Protein 2V0P (pdb70)

InterPro domains:
  IPR007304 TAP46-like protein [PF04177] (5-355)
  IPR007304 TAP46-like protein [PTHR10933] (4-366)
  IPR038511 TAP42/TAP46-like superfamily [G3DSA:1.25.40.540] (1-234)

B-factor: mean 39.09, std 9.51, range [16.24, 174.53]

Radius of gyration: 27.46 Å; Cα contacts (8 Å, |Δi|>4): 427; chains: 2; bounding box: 61×73×77 Å

Nearest PDB structures (foldseek):
  2v0p-assembly1_A  TM=1.005E+00  e=2.143E-27  Saccharomyces cerevisiae
  4iyp-assembly1_A  TM=7.536E-01  e=3.901E-05  Homo sapiens
  3qc1-assembly1_A  TM=6.785E-01  e=8.343E-04  Mus musculus
  8qag-assembly2_B  TM=3.478E-01  e=2.312E+00  synthetic construct
  4nqi-assembly2_D  TM=2.155E-01  e=6.515E+00  Dictyostelium discoideum

Solvent-accessible surface area: 22981 Å² total

Secondary structure (DSSP, 8-state):
--HHHHHHHHHHHIIIIISS-SS-TT-HHHHHHHHHHHHHHHHHHIIIIIIS---GGGS-GGGGGGGGHHHHHHHHHTT-----S-HHHHH--HHHHHHHHHHHHHHHHHHHHTT---HHHHHHHHT-SSTTS--HHHHS---SSTT-HHHHHHHHHHHHHHHHHHHHHHHHHHHHHHH--HHHHHH--HHHHHHHHHHHHHHHHHHH---TTT-/--HHHHHHHHHHHIIIII----SSSHHHHHHHHHHHHHHHHHHIIIIIIS-HHHH--SGGGS-HHHHGGGGHHHHHHHHHHT-----S-HHHHH--HHHHHHHHHHHHHHHHHHHHTT-S-HHHHHHH---HHHHHHHHHHHTT-HHHHHHHHHHHHHHHHHHHHHH--TT----HHHHHHHH--HHHHHHHHHHHHHHHHHHH---TTT-

CATH classification: 1.25.40.540

Structure (mmCIF, N/CA/C/O backbone):
data_2V0P
#
_entry.id   2V0P
#
_cell.length_a   44.633
_cell.length_b   48.308
_cell.length_c   71.960
_cell.angle_alpha   81.31
_cell.angle_beta   87.94
_cell.angle_gamma   69.83
#
_symmetry.space_group_name_H-M   'P 1'
#
loop_
_entity.id
_entity.type
_entity.pdbx_description
1 polymer 'TYPE 2A PHOSPHATASE-ASSOCIATED PROTEIN 42'
2 non-polymer 'ZINC ION'
3 water water
#
loop_
_atom_site.group_PDB
_atom_site.id
_atom_site.type_symbol
_atom_site.label_atom_id
_atom_site.label_alt_id
_atom_site.label_comp_id
_atom_site.label_asym_id
_atom_site.label_entity_id
_atom_site.label_seq_id
_atom_site.pdbx_PDB_ins_code
_atom_site.Cartn_x
_atom_site.Cartn_y
_atom_site.Cartn_z
_atom_site.occupancy
_atom_site.B_iso_or_equiv
_atom_site.auth_seq_id
_atom_site.auth_comp_id
_atom_site.auth_asym_id
_atom_site.auth_atom_id
_atom_site.pdbx_PDB_model_num
ATOM 6 N N . ALA A 1 2 ? 46.031 25.927 43.005 1.00 46.98 2 ALA A N 1
ATOM 7 C CA . ALA A 1 2 ? 46.539 24.785 42.182 1.00 45.35 2 ALA A CA 1
ATOM 8 C C . ALA A 1 2 ? 47.896 24.614 41.438 1.00 43.46 2 ALA A C 1
ATOM 9 O O . ALA A 1 2 ? 48.040 23.599 40.754 1.00 45.35 2 ALA A O 1
ATOM 11 N N . SER A 1 3 ? 48.886 25.486 41.534 1.00 40.96 3 SER A N 1
ATOM 12 C CA . SER A 1 3 ? 48.819 26.826 42.109 1.00 39.11 3 SER A CA 1
ATOM 13 C C . SER A 1 3 ? 48.222 27.858 41.128 1.00 37.48 3 SER A C 1
ATOM 14 O O . SER A 1 3 ? 48.231 27.656 39.922 1.00 39.22 3 SER A O 1
ATOM 17 N N . VAL A 1 4 ? 47.718 28.950 41.675 1.00 36.04 4 VAL A N 1
ATOM 18 C CA . VAL A 1 4 ? 47.349 30.148 40.938 1.00 35.79 4 VAL A CA 1
ATOM 19 C C . VAL A 1 4 ? 48.349 30.551 39.846 1.00 34.84 4 VAL A C 1
ATOM 20 O O . VAL A 1 4 ? 47.912 30.870 38.743 1.00 33.90 4 VAL A O 1
ATOM 24 N N . THR A 1 5 ? 49.655 30.478 40.126 1.00 31.87 5 THR A N 1
ATOM 25 C CA . THR A 1 5 ? 50.664 30.799 39.145 1.00 34.63 5 THR A CA 1
ATOM 26 C C . THR A 1 5 ? 50.702 29.858 37.938 1.00 34.96 5 THR A C 1
ATOM 27 O O . THR A 1 5 ? 50.901 30.301 36.817 1.00 36.16 5 THR A O 1
ATOM 31 N N . GLU A 1 6 ? 50.542 28.576 38.199 1.00 34.93 6 GLU A N 1
ATOM 32 C CA . GLU A 1 6 ? 50.606 27.575 37.175 1.00 36.66 6 GLU A CA 1
ATOM 33 C C . GLU A 1 6 ? 49.380 27.746 36.301 1.00 35.35 6 GLU A C 1
ATOM 34 O O . GLU A 1 6 ? 49.516 27.756 35.086 1.00 35.23 6 GLU A O 1
ATOM 40 N N . GLN A 1 7 ? 48.228 27.928 36.954 1.00 32.63 7 GLN A N 1
ATOM 41 C CA . GLN A 1 7 ? 46.991 28.172 36.348 1.00 34.42 7 GLN A CA 1
ATOM 42 C C . GLN A 1 7 ? 47.030 29.397 35.414 1.00 34.40 7 GLN A C 1
ATOM 43 O O . GLN A 1 7 ? 46.586 29.310 34.271 1.00 37.95 7 GLN A O 1
ATOM 49 N N . PHE A 1 8 ? 47.513 30.518 35.939 1.00 33.79 8 PHE A N 1
ATOM 50 C CA . PHE A 1 8 ? 47.767 31.729 35.125 1.00 34.00 8 PHE A CA 1
ATOM 51 C C . PHE A 1 8 ? 48.655 31.538 33.953 1.00 34.57 8 PHE A C 1
ATOM 52 O O . PHE A 1 8 ? 48.265 31.933 32.804 1.00 33.18 8 PHE A O 1
ATOM 60 N N . ASN A 1 9 ? 49.798 30.910 34.204 1.00 34.89 9 ASN A N 1
ATOM 61 C CA . ASN A 1 9 ? 50.739 30.520 33.165 1.00 36.92 9 ASN A CA 1
ATOM 62 C C . ASN A 1 9 ? 50.141 29.648 32.051 1.00 37.62 9 ASN A C 1
ATOM 63 O O . ASN A 1 9 ? 50.418 29.873 30.888 1.00 38.85 9 ASN A O 1
ATOM 68 N N . ASP A 1 10 ? 49.326 28.665 32.419 1.00 37.49 10 ASP A N 1
ATOM 69 C CA . ASP A 1 10 ? 48.638 27.846 31.412 1.00 36.74 10 ASP A CA 1
ATOM 70 C C . ASP A 1 10 ? 47.664 28.686 30.583 1.00 34.51 10 ASP A C 1
ATOM 71 O O . ASP A 1 10 ? 47.616 28.527 29.390 1.00 35.44 10 ASP A O 1
ATOM 76 N N . ILE A 1 11 ? 46.933 29.575 31.219 1.00 32.21 11 ILE A N 1
ATOM 77 C CA . ILE A 1 11 ? 45.986 30.467 30.571 1.00 33.33 11 ILE A CA 1
ATOM 78 C C . ILE A 1 11 ? 46.740 31.312 29.534 1.00 33.48 11 ILE A C 1
ATOM 79 O O . ILE A 1 11 ? 46.339 31.365 28.350 1.00 34.55 11 ILE A O 1
ATOM 84 N N . ILE A 1 12 ? 47.890 31.858 29.935 1.00 31.37 12 ILE A N 1
ATOM 85 C CA . ILE A 1 12 ? 48.560 32.824 29.092 1.00 37.29 12 ILE A CA 1
ATOM 86 C C . ILE A 1 12 ? 49.136 32.106 27.884 1.00 36.42 12 ILE A C 1
ATOM 87 O O . ILE A 1 12 ? 49.094 32.610 26.766 1.00 37.07 12 ILE A O 1
ATOM 92 N N . SER A 1 13 ? 49.607 30.889 28.118 1.00 37.15 13 SER A N 1
ATOM 93 C CA . SER A 1 13 ? 50.110 30.039 27.068 1.00 36.93 13 SER A CA 1
ATOM 94 C C . SER A 1 13 ? 49.017 29.642 26.047 1.00 37.25 13 SER A C 1
ATOM 95 O O . SER A 1 13 ? 49.281 29.595 24.874 1.00 37.15 13 SER A O 1
ATOM 98 N N . LEU A 1 14 ? 47.813 29.338 26.517 1.00 37.85 14 LEU A N 1
ATOM 99 C CA . LEU A 1 14 ? 46.716 28.997 25.622 1.00 38.16 14 LEU A CA 1
ATOM 100 C C . LEU A 1 14 ? 46.437 30.207 24.736 1.00 36.80 14 LEU A C 1
ATOM 101 O O . LEU A 1 14 ? 46.330 30.061 23.556 1.00 37.73 14 LEU A O 1
ATOM 106 N N . TYR A 1 15 ? 46.383 31.373 25.345 1.00 36.78 15 TYR A N 1
ATOM 107 C CA . TYR A 1 15 ? 46.209 32.630 24.658 1.00 37.98 15 TYR A CA 1
ATOM 108 C C . TYR A 1 15 ? 47.242 32.822 23.553 1.00 38.09 15 TYR A C 1
ATOM 109 O O . TYR A 1 15 ? 46.868 32.952 22.410 1.00 37.68 15 TYR A O 1
ATOM 118 N N . SER A 1 16 ? 48.534 32.790 23.897 1.00 38.66 16 SER A N 1
ATOM 119 C CA . SER A 1 16 ? 49.593 33.050 22.933 1.00 39.35 16 SER A CA 1
ATOM 120 C C . SER A 1 16 ? 49.710 32.040 21.833 1.00 38.30 16 SER A C 1
ATOM 121 O O . SER A 1 16 ? 50.019 32.399 20.720 1.00 39.73 16 SER A O 1
ATOM 124 N N . THR A 1 17 ? 49.481 30.772 22.147 1.00 38.71 17 THR A N 1
ATOM 125 C CA . THR A 1 17 ? 49.713 29.717 21.224 1.00 38.32 17 THR A CA 1
ATOM 126 C C . THR A 1 17 ? 48.490 29.442 20.330 1.00 38.69 17 THR A C 1
ATOM 127 O O . THR A 1 17 ? 48.653 29.033 19.201 1.00 38.73 17 THR A O 1
ATOM 131 N N . LYS A 1 18 ? 47.287 29.693 20.832 1.00 37.74 18 LYS A N 1
ATOM 132 C CA . LYS A 1 18 ? 46.082 29.216 20.162 1.00 37.93 18 LYS A CA 1
ATOM 133 C C . LYS A 1 18 ? 44.959 30.211 20.032 1.00 37.02 18 LYS A C 1
ATOM 134 O O . LYS A 1 18 ? 44.094 30.031 19.188 1.00 38.62 18 LYS A O 1
ATOM 140 N N . LEU A 1 19 ? 44.923 31.233 20.860 1.00 36.89 19 LEU A N 1
ATOM 141 C CA . LEU A 1 19 ? 43.792 32.133 20.849 1.00 36.71 19 LEU A CA 1
ATOM 142 C C . LEU A 1 19 ? 44.118 33.510 20.309 1.00 37.65 19 LEU A C 1
ATOM 143 O O . LEU A 1 19 ? 43.241 34.148 19.749 1.00 36.83 19 LEU A O 1
ATOM 148 N N . GLU A 1 20 ? 45.360 33.978 20.498 1.00 37.84 20 GLU A N 1
ATOM 149 C CA . GLU A 1 20 ? 45.748 35.282 19.984 1.00 39.37 20 GLU A CA 1
ATOM 150 C C . GLU A 1 20 ? 45.552 35.359 18.456 1.00 39.85 20 GLU A C 1
ATOM 151 O O . GLU A 1 20 ? 44.917 36.276 17.955 1.00 39.59 20 GLU A O 1
ATOM 157 N N . HIS A 1 21 ? 46.124 34.392 17.768 1.00 40.74 21 HIS A N 1
ATOM 158 C CA . HIS A 1 21 ? 45.991 34.221 16.342 1.00 43.45 21 HIS A CA 1
ATOM 159 C C . HIS A 1 21 ? 45.561 32.780 16.194 1.00 43.11 21 HIS A C 1
ATOM 160 O O . HIS A 1 21 ? 45.990 31.918 16.971 1.00 43.82 21 HIS A O 1
ATOM 167 N N . THR A 1 22 ? 44.706 32.524 15.214 1.00 42.17 22 THR A N 1
ATOM 168 C CA . THR A 1 22 ? 44.350 31.161 14.850 1.00 41.73 22 THR A CA 1
ATOM 169 C C . THR A 1 22 ? 44.378 30.955 13.329 1.00 41.50 22 THR A C 1
ATOM 170 O O . THR A 1 22 ? 44.149 31.898 12.578 1.00 41.40 22 THR A O 1
ATOM 174 N N . SER A 1 23 ? 44.701 29.726 12.930 1.00 40.95 23 SER A N 1
ATOM 175 C CA . SER A 1 23 ? 44.583 29.179 11.575 1.00 41.68 23 SER A CA 1
ATOM 176 C C . SER A 1 23 ? 43.188 28.588 11.313 1.00 40.22 23 SER A C 1
ATOM 177 O O . SER A 1 23 ? 42.826 28.338 10.182 1.00 40.53 23 SER A O 1
ATOM 180 N N . LEU A 1 24 ? 42.422 28.387 12.377 1.00 39.76 24 LEU A N 1
ATOM 181 C CA . LEU A 1 24 ? 41.044 27.915 12.294 1.00 38.63 24 LEU A CA 1
ATOM 182 C C . LEU A 1 24 ? 40.096 29.069 12.039 1.00 37.93 24 LEU A C 1
ATOM 183 O O . LEU A 1 24 ? 40.469 30.200 12.185 1.00 38.54 24 LEU A O 1
ATOM 188 N N . ARG A 1 25 ? 38.847 28.788 11.678 1.00 37.92 25 ARG A N 1
ATOM 189 C CA . ARG A 1 25 ? 37.847 29.845 11.626 1.00 36.71 25 ARG A CA 1
ATOM 190 C C . ARG A 1 25 ? 37.497 30.363 13.029 1.00 36.61 25 ARG A C 1
ATOM 191 O O . ARG A 1 25 ? 37.371 29.607 13.993 1.00 35.22 25 ARG A O 1
ATOM 199 N N . GLN A 1 26 ? 37.353 31.673 13.147 1.00 36.27 26 GLN A N 1
ATOM 200 C CA . GLN A 1 26 ? 37.073 32.255 14.430 1.00 35.97 26 GLN A CA 1
ATOM 201 C C . GLN A 1 26 ? 35.632 31.965 14.825 1.00 33.86 26 GLN A C 1
ATOM 202 O O . GLN A 1 26 ? 35.308 31.975 15.996 1.00 33.87 26 GLN A O 1
ATOM 208 N N . ASP A 1 27 ? 34.758 31.707 13.859 1.00 32.60 27 ASP A N 1
ATOM 209 C CA . ASP A 1 27 ? 33.407 31.281 14.236 1.00 31.00 27 ASP A CA 1
ATOM 210 C C . ASP A 1 27 ? 33.367 29.783 14.532 1.00 28.81 27 ASP A C 1
ATOM 211 O O . ASP A 1 27 ? 32.315 29.268 14.682 1.00 27.53 27 ASP A O 1
ATOM 216 N N . SER A 1 28 ? 34.501 29.093 14.477 1.00 27.90 28 SER A N 1
ATOM 217 C CA . SER A 1 28 ? 34.540 27.651 14.629 1.00 28.14 28 SER A CA 1
ATOM 218 C C . SER A 1 28 ? 34.192 27.222 16.066 1.00 27.01 28 SER A C 1
ATOM 219 O O . SER A 1 28 ? 34.526 27.903 17.020 1.00 27.27 28 SER A O 1
ATOM 222 N N . PRO A 1 29 ? 33.460 26.120 16.209 1.00 28.12 29 PRO A N 1
ATOM 223 C CA . PRO A 1 29 ? 33.191 25.711 17.601 1.00 28.41 29 PRO A CA 1
ATOM 224 C C . PRO A 1 29 ? 34.443 25.266 18.325 1.00 27.04 29 PRO A C 1
ATOM 225 O O . PRO A 1 29 ? 34.484 25.349 19.532 1.00 29.27 29 PRO A O 1
ATOM 229 N N . GLU A 1 30 ? 35.450 24.848 17.578 1.00 28.11 30 GLU A N 1
ATOM 230 C CA . GLU A 1 30 ? 36.725 24.427 18.117 1.00 28.65 30 GLU A CA 1
ATOM 231 C C . GLU A 1 30 ? 37.404 25.680 18.670 1.00 29.78 30 GLU A C 1
ATOM 232 O O . GLU A 1 30 ? 37.812 25.665 19.785 1.00 29.11 30 GLU A O 1
ATOM 238 N N . TYR A 1 31 ? 37.449 26.779 17.914 1.00 30.52 31 TYR A N 1
ATOM 239 C CA . TYR A 1 31 ? 38.011 28.019 18.463 1.00 31.44 31 TYR A CA 1
ATOM 240 C C . TYR A 1 31 ? 37.189 28.617 19.617 1.00 30.01 31 TYR A C 1
ATOM 241 O O . TYR A 1 31 ? 37.725 28.939 20.644 1.00 31.51 31 TYR A O 1
ATOM 250 N N . GLN A 1 32 ? 35.894 28.805 19.442 1.00 30.32 32 GLN A N 1
ATOM 251 C CA . GLN A 1 32 ? 35.104 29.470 20.441 1.00 31.60 32 GLN A CA 1
ATOM 252 C C . GLN A 1 32 ? 35.047 28.602 21.740 1.00 32.20 32 GLN A C 1
ATOM 253 O O . GLN A 1 32 ? 34.976 29.136 22.844 1.00 31.44 32 GLN A O 1
ATOM 259 N N . GLY A 1 33 ? 35.046 27.289 21.541 1.00 31.81 33 GLY A N 1
ATOM 260 C CA . GLY A 1 33 ? 35.002 26.285 22.583 1.00 33.41 33 GLY A CA 1
ATOM 261 C C . GLY A 1 33 ? 36.179 26.453 23.527 1.00 32.92 33 GLY A C 1
ATOM 262 O O . GLY A 1 33 ? 35.968 26.610 24.691 1.00 34.56 33 GL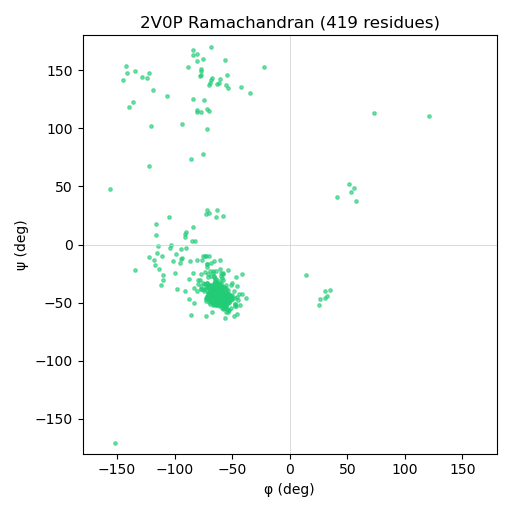Y A O 1
ATOM 263 N N . LEU A 1 34 ? 37.396 26.450 22.998 1.00 33.61 34 LEU A N 1
ATOM 264 C CA . LEU A 1 34 ? 38.637 26.711 23.791 1.00 33.88 34 LEU A CA 1
ATOM 265 C C . LEU A 1 34 ? 38.665 28.110 24.377 1.00 33.43 34 LEU A C 1
ATOM 266 O O . LEU A 1 34 ? 39.089 28.316 25.524 1.00 34.96 34 LEU A O 1
ATOM 271 N N . LEU A 1 35 ? 38.174 29.089 23.614 1.00 33.03 35 LEU A N 1
ATOM 272 C CA . LEU A 1 35 ? 38.140 30.442 24.094 1.00 33.03 35 LEU A CA 1
ATOM 273 C C . LEU A 1 35 ? 37.227 30.573 25.317 1.00 32.46 35 LEU A C 1
ATOM 274 O O . LEU A 1 35 ? 37.618 31.135 26.336 1.00 34.58 35 LEU A O 1
ATOM 279 N N . LEU A 1 36 ? 36.030 30.029 25.208 1.00 32.05 36 LEU A N 1
ATOM 280 C CA . LEU A 1 36 ? 35.096 30.018 26.281 1.00 32.70 36 LEU A CA 1
ATOM 281 C C . LEU A 1 36 ? 35.638 29.305 27.516 1.00 30.09 36 LEU A C 1
ATOM 282 O O . LEU A 1 36 ? 35.452 29.766 28.551 1.00 33.14 36 LEU A O 1
ATOM 287 N N . SER A 1 37 ? 36.286 28.191 27.372 1.00 30.95 37 SER A N 1
ATOM 288 C CA . SER A 1 37 ? 36.746 27.469 28.588 1.00 33.97 37 SER A CA 1
ATOM 289 C C . SER A 1 37 ? 37.927 28.207 29.213 1.00 32.44 37 SER A C 1
ATOM 290 O O . SER A 1 37 ? 38.046 28.247 30.420 1.00 33.32 37 SER A O 1
ATOM 293 N N . THR A 1 38 ? 38.757 28.824 28.374 1.00 33.53 38 THR A N 1
ATOM 294 C CA . THR A 1 38 ? 39.814 29.681 28.847 1.00 29.02 38 THR A CA 1
ATOM 295 C C . THR A 1 38 ? 39.302 30.842 29.664 1.00 29.97 38 THR A C 1
ATOM 296 O O . THR A 1 38 ? 39.797 31.169 30.784 1.00 32.44 38 THR A O 1
ATOM 300 N N . ILE A 1 39 ? 38.308 31.524 29.158 1.00 30.32 39 ILE A N 1
ATOM 301 C CA . ILE A 1 39 ? 37.728 32.595 29.906 1.00 30.09 39 ILE A CA 1
ATOM 302 C C . ILE A 1 39 ? 37.148 32.107 31.217 1.00 31.93 39 ILE A C 1
ATOM 303 O O . ILE A 1 39 ? 37.384 32.732 32.249 1.00 34.18 39 ILE A O 1
ATOM 308 N N . LYS A 1 40 ? 36.414 31.003 31.202 1.00 34.10 40 LYS A N 1
ATOM 309 C CA . LYS A 1 40 ? 35.808 30.476 32.409 1.00 36.01 40 LYS A CA 1
ATOM 310 C C . LYS A 1 40 ? 36.920 30.235 33.490 1.00 34.24 40 LYS A C 1
ATOM 311 O O . LYS A 1 40 ? 36.773 30.657 34.622 1.00 36.03 40 LYS A O 1
ATOM 317 N N . LYS A 1 41 ? 38.022 29.620 33.087 1.00 32.71 41 LYS A N 1
ATOM 318 C CA . LYS A 1 41 ? 39.200 29.397 33.928 1.00 34.36 41 LYS A CA 1
ATOM 319 C C . LYS A 1 41 ? 39.790 30.684 34.486 1.00 34.85 41 LYS A C 1
ATOM 320 O O . LYS A 1 41 ? 40.170 30.743 35.655 1.00 33.70 41 LYS A O 1
ATOM 326 N N . LEU A 1 42 ? 39.954 31.676 33.619 1.00 31.75 42 LEU A N 1
ATOM 327 C CA . LEU A 1 42 ? 40.479 32.963 34.078 1.00 32.20 42 LEU A CA 1
ATOM 328 C C . LEU A 1 42 ? 39.530 33.685 35.029 1.00 31.22 42 LEU A C 1
ATOM 329 O O . LEU A 1 42 ? 39.968 34.349 35.910 1.00 33.76 42 LEU A O 1
ATOM 334 N N . LEU A 1 43 ? 38.222 33.538 34.853 1.00 33.42 43 LEU A N 1
ATOM 335 C CA . LEU A 1 43 ? 37.261 34.173 35.697 1.00 33.23 43 LEU A CA 1
ATOM 336 C C . LEU A 1 43 ? 37.371 33.481 37.080 1.00 34.47 43 LEU A C 1
ATOM 337 O O . LEU A 1 43 ? 37.320 34.118 38.097 1.00 34.63 43 LEU A O 1
ATOM 342 N N . ASN A 1 44 ? 37.520 32.180 37.055 1.00 33.50 44 ASN A N 1
ATOM 343 C CA . ASN A 1 44 ? 37.641 31.394 38.266 1.00 36.75 44 ASN A CA 1
ATOM 344 C C . ASN A 1 44 ? 38.889 31.792 39.008 1.00 35.64 44 ASN A C 1
ATOM 345 O O . ASN A 1 44 ? 38.854 31.914 40.221 1.00 36.71 44 ASN A O 1
ATOM 350 N N . LEU A 1 45 ? 39.942 32.106 38.244 1.00 37.02 45 LEU A N 1
ATOM 351 C CA . LEU A 1 45 ? 41.259 32.518 38.794 1.00 35.29 45 LEU A CA 1
ATOM 352 C C . LEU A 1 45 ? 41.242 33.885 39.438 1.00 35.98 45 LEU A C 1
ATOM 353 O O . LEU A 1 45 ? 41.731 34.067 40.609 1.00 35.60 45 LEU A O 1
ATOM 358 N N . LYS A 1 46 ? 40.585 34.835 38.764 1.00 35.48 46 LYS A N 1
ATOM 359 C CA . LYS A 1 46 ? 40.345 36.095 39.363 1.00 35.19 46 LYS A CA 1
ATOM 360 C C . LYS A 1 46 ? 39.675 35.998 40.721 1.00 34.93 46 LYS A C 1
ATOM 361 O O . LYS A 1 46 ? 40.114 36.636 41.656 1.00 37.10 46 LYS A O 1
ATOM 367 N N . THR A 1 47 ? 38.592 35.229 40.820 1.00 35.10 47 THR A N 1
ATOM 368 C CA . THR A 1 47 ? 37.912 34.974 42.101 1.00 36.25 47 THR A CA 1
ATOM 369 C C . THR A 1 47 ? 38.851 34.376 43.186 1.00 35.23 47 THR A C 1
ATOM 370 O O . THR A 1 47 ? 38.920 34.855 44.318 1.00 36.35 47 THR A O 1
ATOM 374 N N . ALA A 1 48 ? 39.581 33.347 42.800 1.00 35.30 48 ALA A N 1
ATOM 375 C CA . ALA A 1 48 ? 40.570 32.712 43.631 1.00 36.16 48 ALA A CA 1
ATOM 376 C C . ALA A 1 48 ? 41.621 33.722 44.157 1.00 36.83 48 ALA A C 1
ATOM 377 O O . ALA A 1 48 ? 41.850 33.787 45.383 1.00 39.20 48 ALA A O 1
ATOM 379 N N . ILE A 1 49 ? 42.249 34.470 43.268 1.00 38.06 49 ILE A N 1
ATOM 380 C CA . ILE A 1 49 ? 43.275 35.461 43.620 1.00 38.35 49 ILE A CA 1
ATOM 381 C C . ILE A 1 49 ? 42.716 36.710 44.287 1.00 38.74 49 ILE A C 1
ATOM 382 O O . ILE A 1 49 ? 43.101 36.995 45.389 1.00 40.72 49 ILE A O 1
ATOM 387 N N . PHE A 1 50 ? 41.856 37.479 43.622 1.00 39.85 50 PHE A N 1
ATOM 388 C CA . PHE A 1 50 ? 41.297 38.696 44.178 1.00 41.30 50 PHE A CA 1
ATOM 389 C C . PHE A 1 50 ? 40.282 38.489 45.342 1.00 43.84 50 PHE A C 1
ATOM 390 O O . PHE A 1 50 ? 40.367 39.193 46.332 1.00 44.61 50 PHE A O 1
ATOM 398 N N . ASP A 1 51 ? 39.327 37.563 45.226 1.00 45.65 51 ASP A N 1
ATOM 399 C CA . ASP A 1 51 ? 38.301 37.394 46.278 1.00 48.67 51 ASP A CA 1
ATOM 400 C C . ASP A 1 51 ? 38.723 36.523 47.469 1.00 49.46 51 ASP A C 1
ATOM 401 O O . ASP A 1 51 ? 38.566 36.912 48.648 1.00 50.17 51 ASP A O 1
ATOM 406 N N . ARG A 1 52 ? 39.245 35.338 47.160 1.00 50.28 52 ARG A N 1
ATOM 407 C CA . ARG A 1 52 ? 39.418 34.287 48.158 1.00 50.92 52 ARG A CA 1
ATOM 408 C C . ARG A 1 52 ? 40.767 34.292 48.878 1.00 50.48 52 ARG A C 1
ATOM 409 O O . ARG A 1 52 ? 40.823 34.029 50.084 1.00 51.68 52 ARG A O 1
ATOM 417 N N . LEU A 1 53 ? 41.839 34.560 48.143 1.00 49.93 53 LEU A N 1
ATOM 418 C CA . LEU A 1 53 ? 43.149 34.911 48.737 1.00 49.06 53 LEU A CA 1
ATOM 419 C C . LEU A 1 53 ? 43.147 36.387 49.044 1.00 48.87 53 LEU A C 1
ATOM 420 O O . LEU A 1 53 ? 43.889 36.849 49.921 1.00 49.20 53 LEU A O 1
ATOM 425 N N . ALA A 1 54 ? 42.299 37.110 48.310 1.00 48.39 54 ALA A N 1
ATOM 426 C CA . ALA A 1 54 ? 42.115 38.551 48.414 1.00 48.82 54 ALA A CA 1
ATOM 427 C C . ALA A 1 54 ? 43.412 39.383 48.346 1.00 49.39 54 ALA A C 1
ATOM 428 O O . ALA A 1 54 ? 43.668 40.226 49.207 1.00 50.29 54 ALA A O 1
ATOM 430 N N . LEU A 1 55 ? 44.229 39.149 47.316 1.00 49.88 55 LEU A N 1
ATOM 431 C CA . LEU A 1 55 ? 45.501 39.858 47.201 1.00 49.27 55 LEU A CA 1
ATOM 432 C C . LEU A 1 55 ? 45.276 41.289 46.702 1.00 49.55 55 LEU A C 1
ATOM 433 O O . LEU A 1 55 ? 46.138 42.145 46.849 1.00 48.47 55 LEU A O 1
ATOM 438 N N . THR A 1 61 ? 50.310 49.822 48.155 1.00 44.18 61 THR A N 1
ATOM 439 C CA . THR A 1 61 ? 51.412 50.131 47.230 1.00 43.95 61 THR A CA 1
ATOM 440 C C . THR A 1 61 ? 51.969 48.882 46.535 1.00 42.03 61 THR A C 1
ATOM 441 O O . THR A 1 61 ? 51.881 47.792 47.076 1.00 41.68 61 THR A O 1
ATOM 445 N N . ILE A 1 62 ? 52.532 49.047 45.334 1.00 40.13 62 ILE A N 1
ATOM 446 C CA . ILE A 1 62 ? 53.199 47.931 44.667 1.00 38.42 62 ILE A CA 1
ATOM 447 C C . ILE A 1 62 ? 54.341 47.344 45.533 1.00 37.01 62 ILE A C 1
ATOM 448 O O . ILE A 1 62 ? 54.651 46.195 45.380 1.00 37.30 62 ILE A O 1
ATOM 453 N N . ASP A 1 63 ? 54.932 48.119 46.435 1.00 37.44 63 ASP A N 1
ATOM 454 C CA . ASP A 1 63 ? 55.958 47.544 47.361 1.00 37.59 63 ASP A CA 1
ATOM 455 C C . ASP A 1 63 ? 55.403 46.315 48.097 1.00 37.72 63 ASP A C 1
ATOM 456 O O . ASP A 1 63 ? 56.159 45.460 48.590 1.00 37.05 63 ASP A O 1
ATOM 461 N N . ASP A 1 64 ? 54.074 46.232 48.181 1.00 37.62 64 ASP A N 1
ATOM 462 C CA . ASP A 1 64 ? 53.433 45.251 49.081 1.00 37.49 64 ASP A CA 1
ATOM 463 C C . ASP A 1 64 ? 53.183 43.918 48.396 1.00 36.35 64 ASP A C 1
ATOM 464 O O . ASP A 1 64 ? 52.737 42.947 49.021 1.00 37.81 64 ASP A O 1
ATOM 469 N N . VAL A 1 65 ? 53.514 43.873 47.122 1.00 34.85 65 VAL A N 1
ATOM 470 C CA . VAL A 1 65 ? 53.208 42.760 46.286 1.00 34.65 65 VAL A CA 1
ATOM 471 C C . VAL A 1 65 ? 54.492 41.999 46.015 1.00 33.69 65 VAL A C 1
ATOM 472 O O . VAL A 1 65 ? 55.541 42.569 45.605 1.00 33.25 65 VAL A O 1
ATOM 476 N N . SER A 1 66 ? 54.424 40.707 46.276 1.00 32.42 66 SER A N 1
ATOM 477 C CA . SER A 1 66 ? 55.565 39.865 46.111 1.00 32.35 66 SER A CA 1
ATOM 478 C C . SER A 1 66 ? 55.754 39.636 44.649 1.00 31.22 66 SER A C 1
ATOM 479 O O . SER A 1 66 ? 54.823 39.787 43.854 1.00 33.80 66 SER A O 1
ATOM 482 N N . THR A 1 67 ? 56.952 39.255 44.259 1.00 31.10 67 THR A N 1
ATOM 483 C CA . THR A 1 67 ? 57.310 39.394 42.837 1.00 32.53 67 THR A CA 1
ATOM 484 C C . THR A 1 67 ? 56.428 38.548 41.945 1.00 30.86 67 THR A C 1
ATOM 485 O O . THR A 1 67 ? 55.964 39.003 40.940 1.00 33.74 67 THR A O 1
ATOM 489 N N . ALA A 1 68 ? 56.184 37.302 42.333 1.00 31.21 68 ALA A N 1
ATOM 490 C CA . ALA A 1 68 ? 55.451 36.413 41.506 1.00 30.34 68 ALA A CA 1
ATOM 491 C C . ALA A 1 68 ? 53.944 36.758 41.441 1.00 29.97 68 ALA A C 1
ATOM 492 O O . ALA A 1 68 ? 53.316 36.315 40.573 1.00 33.46 68 ALA A O 1
ATOM 494 N N . SER A 1 69 ? 53.432 37.567 42.358 1.00 30.26 69 SER A N 1
ATOM 495 C CA . SER A 1 69 ? 52.074 38.019 42.430 1.00 29.05 69 SER A CA 1
ATOM 496 C C . SER A 1 69 ? 51.794 39.212 41.442 1.00 31.58 69 SER A C 1
ATOM 497 O O . SER A 1 69 ? 50.668 39.597 41.227 1.00 31.44 69 SER A O 1
ATOM 500 N N . ILE A 1 70 ? 52.846 39.794 40.914 1.00 32.09 70 ILE A N 1
ATOM 501 C CA . ILE A 1 70 ? 52.737 41.032 40.161 1.00 33.09 70 ILE A CA 1
ATOM 502 C C . ILE A 1 70 ? 52.001 40.650 38.839 1.00 32.00 70 ILE A C 1
ATOM 503 O O . ILE A 1 70 ? 51.216 41.428 38.383 1.00 33.32 70 ILE A O 1
ATOM 508 N N . LYS A 1 71 ? 52.299 39.477 38.296 1.00 31.34 71 LYS A N 1
ATOM 509 C CA . LYS A 1 71 ? 51.691 38.889 37.099 1.00 35.72 71 LYS A CA 1
ATOM 510 C C . LYS A 1 71 ? 50.167 39.056 37.105 1.00 34.20 71 LYS A C 1
ATOM 511 O O . LYS A 1 71 ? 49.586 39.338 36.118 1.00 37.43 71 LYS A O 1
ATOM 517 N N . PHE A 1 72 ? 49.569 38.829 38.265 1.00 35.54 72 PHE A N 1
ATOM 518 C CA . PHE A 1 72 ? 48.143 38.743 38.454 1.00 33.51 72 PHE A CA 1
ATOM 519 C C . PHE A 1 72 ? 47.424 40.067 38.270 1.00 29.95 72 PHE A C 1
ATOM 520 O O . PHE A 1 72 ? 46.249 40.074 38.133 1.00 33.74 72 PHE A O 1
ATOM 528 N N . LEU A 1 73 ? 48.104 41.173 38.421 1.00 31.64 73 LEU A N 1
ATOM 529 C CA . LEU A 1 73 ? 47.490 42.461 38.211 1.00 31.14 73 LEU A CA 1
ATOM 530 C C . LEU A 1 73 ? 47.018 42.466 36.711 1.00 28.84 73 LEU A C 1
ATOM 531 O O . LEU A 1 73 ? 46.168 43.263 36.313 1.00 31.25 73 LEU A O 1
ATOM 536 N N . ALA A 1 74 ? 47.596 41.613 35.904 1.00 28.85 74 ALA A N 1
ATOM 537 C CA . ALA A 1 74 ? 47.127 41.499 34.449 1.00 31.14 74 ALA A CA 1
ATOM 538 C C . ALA A 1 74 ? 45.912 40.576 34.120 1.00 33.48 74 ALA A C 1
ATOM 539 O O . ALA A 1 74 ? 45.534 40.419 32.931 1.00 34.16 74 ALA A O 1
ATOM 541 N N . VAL A 1 75 ? 45.304 39.986 35.125 1.00 32.72 75 VAL A N 1
ATOM 542 C CA . VAL A 1 75 ? 44.166 39.120 34.885 1.00 34.31 75 VAL A CA 1
ATOM 543 C C . VAL A 1 75 ? 43.054 39.878 34.081 1.00 35.16 75 VAL A C 1
ATOM 544 O O . VAL A 1 75 ? 42.605 39.386 33.137 1.00 35.44 75 VAL A O 1
ATOM 548 N N . ASP A 1 76 ? 42.694 41.087 34.455 1.00 36.94 76 ASP A N 1
ATOM 549 C CA . ASP A 1 76 ? 41.707 41.812 33.677 1.00 35.98 76 ASP A CA 1
ATOM 550 C C . ASP A 1 76 ? 42.173 42.147 32.255 1.00 38.29 76 ASP A C 1
ATOM 551 O O . ASP A 1 76 ? 41.318 42.216 31.347 1.00 38.22 76 ASP A O 1
ATOM 556 N N . TYR A 1 77 ? 43.493 42.367 32.048 1.00 35.46 77 TYR A N 1
ATOM 557 C CA . TYR A 1 77 ? 44.000 42.606 30.747 1.00 34.99 77 TYR A CA 1
ATOM 558 C C . TYR A 1 77 ? 43.701 41.374 29.852 1.00 36.08 77 TYR A C 1
ATOM 559 O O . TYR A 1 77 ? 43.204 41.524 28.737 1.00 32.07 77 TYR A O 1
ATOM 568 N N . TYR A 1 78 ? 44.006 40.183 30.376 1.00 33.77 78 TYR A N 1
ATOM 569 C CA . TYR A 1 78 ? 43.887 38.994 29.627 1.00 33.30 78 TYR A CA 1
ATOM 570 C C . TYR A 1 78 ? 42.352 38.682 29.369 1.00 35.07 78 TYR A C 1
ATOM 571 O O . TYR A 1 78 ? 42.022 38.162 28.351 1.00 33.82 78 TYR A O 1
ATOM 580 N N . LEU A 1 79 ? 41.490 38.993 30.311 1.00 35.24 79 LEU A N 1
ATOM 581 C CA . LEU A 1 79 ? 40.069 38.858 30.134 1.00 37.25 79 LEU A CA 1
ATOM 582 C C . LEU A 1 79 ? 39.631 39.800 28.983 1.00 36.95 79 LEU A C 1
ATOM 583 O O . LEU A 1 79 ? 38.904 39.390 28.119 1.00 38.16 79 LEU A O 1
ATOM 588 N N . GLY A 1 80 ? 40.116 41.036 28.994 1.00 36.92 80 GLY A N 1
ATOM 589 C CA . GLY A 1 80 ? 39.926 41.966 27.862 1.00 35.59 80 GLY A CA 1
ATOM 590 C C . GLY A 1 80 ? 40.228 41.384 26.511 1.00 31.92 80 GLY A C 1
ATOM 591 O O . GLY A 1 80 ? 39.397 41.441 25.614 1.00 35.30 80 GLY A O 1
ATOM 592 N N . LEU A 1 81 ? 41.397 40.823 26.379 1.00 31.83 81 LEU A N 1
ATOM 593 C CA . LEU A 1 81 ? 41.871 40.235 25.177 1.00 34.54 81 LEU A CA 1
ATOM 594 C C . LEU A 1 81 ? 41.028 38.988 24.741 1.00 34.22 81 LEU A C 1
ATOM 595 O O . LEU A 1 81 ? 40.708 38.807 23.554 1.00 35.12 81 LEU A O 1
ATOM 600 N N . LEU A 1 82 ? 40.688 38.146 25.701 1.00 34.91 82 LEU A N 1
ATOM 601 C CA . LEU A 1 82 ? 39.954 36.935 25.364 1.00 33.55 82 LEU A CA 1
ATOM 602 C C . LEU A 1 82 ? 38.516 37.220 24.995 1.00 33.01 82 LEU A C 1
ATOM 603 O O . LEU A 1 82 ? 38.054 36.684 24.027 1.00 33.83 82 LEU A O 1
ATOM 608 N N . ILE A 1 83 ? 37.830 38.027 25.787 1.00 33.01 83 ILE A N 1
ATOM 609 C CA . ILE A 1 83 ? 36.461 38.369 25.567 1.00 35.14 83 ILE A CA 1
ATOM 610 C C . ILE A 1 83 ? 36.251 39.083 24.206 1.00 35.38 83 ILE A C 1
ATOM 611 O O . ILE A 1 83 ? 35.326 38.802 23.520 1.00 35.54 83 ILE A O 1
ATOM 616 N N . SER A 1 84 ? 37.152 39.968 23.815 1.00 35.68 84 SER A N 1
ATOM 617 C CA . SER A 1 84 ? 36.933 40.679 22.536 1.00 35.99 84 SER A CA 1
ATOM 618 C C . SER A 1 84 ? 36.871 39.719 21.342 1.00 35.35 84 SER A C 1
ATOM 619 O O . SER A 1 84 ? 36.394 40.087 20.258 1.00 33.92 84 SER A O 1
ATOM 622 N N . ARG A 1 85 ? 37.292 38.461 21.576 1.00 35.05 85 ARG A N 1
ATOM 623 C CA . ARG A 1 85 ? 37.442 37.490 20.546 1.00 33.13 85 ARG A CA 1
ATOM 624 C C . ARG A 1 85 ? 36.230 36.487 20.430 1.00 32.50 85 ARG A C 1
ATOM 625 O O . ARG A 1 85 ? 36.174 35.723 19.512 1.00 28.58 85 ARG A O 1
ATOM 633 N N . ARG A 1 86 ? 35.317 36.547 21.387 1.00 32.48 86 ARG A N 1
ATOM 634 C CA . ARG A 1 86 ? 34.125 35.735 21.439 1.00 34.78 86 ARG A CA 1
ATOM 635 C C . ARG A 1 86 ? 33.177 36.109 20.300 1.00 33.54 86 ARG A C 1
ATOM 636 O O . ARG A 1 86 ? 33.094 37.248 19.932 1.00 31.79 86 ARG A O 1
ATOM 644 N N . GLN A 1 87 ? 32.506 35.111 19.759 1.00 34.86 87 GLN A N 1
ATOM 645 C CA . GLN A 1 87 ? 31.463 35.309 18.770 1.00 37.12 87 GLN A CA 1
ATOM 646 C C . GLN A 1 87 ? 30.329 34.318 19.017 1.00 37.20 87 GLN A C 1
ATOM 647 O O . GLN A 1 87 ? 30.550 33.174 19.458 1.00 38.65 87 GLN A O 1
ATOM 653 N N . SER A 1 88 ? 29.125 34.745 18.717 1.00 36.66 88 SER A N 1
ATOM 654 C CA . SER A 1 88 ? 27.970 33.838 18.838 1.00 38.02 88 SER A CA 1
ATOM 655 C C . SER A 1 88 ? 27.779 33.082 17.537 1.00 38.93 88 SER A C 1
ATOM 656 O O . SER A 1 88 ? 28.166 33.573 16.479 1.00 39.50 88 SER A O 1
ATOM 659 N N . ASN A 1 89 ? 27.205 31.890 17.627 1.00 41.21 89 ASN A N 1
ATOM 660 C CA . ASN A 1 89 ? 26.803 31.111 16.446 1.00 43.54 89 ASN A CA 1
ATOM 661 C C . ASN A 1 89 ? 25.282 30.893 16.361 1.00 43.19 89 ASN A C 1
ATOM 662 O O . ASN A 1 89 ? 24.784 30.141 15.507 1.00 43.64 89 ASN A O 1
ATOM 667 N N . ASP A 1 90 ? 24.553 31.562 17.247 1.00 43.08 90 ASP A N 1
ATOM 668 C CA . ASP A 1 90 ? 23.109 31.552 17.221 1.00 44.49 90 ASP A CA 1
ATOM 669 C C . ASP A 1 90 ? 22.580 31.694 15.780 1.00 44.61 90 ASP A C 1
ATOM 670 O O . ASP A 1 90 ? 23.075 32.503 15.005 1.00 43.81 90 ASP A O 1
ATOM 675 N N . SER A 1 91 ? 21.590 30.883 15.423 1.00 45.48 91 SER A N 1
ATOM 676 C CA . SER A 1 91 ? 21.004 30.959 14.075 1.00 45.87 91 SER A CA 1
ATOM 677 C C . SER A 1 91 ? 20.319 32.304 13.843 1.00 45.37 91 SER A C 1
ATOM 678 O O . SER A 1 91 ? 20.268 32.804 12.716 1.00 45.97 91 SER A O 1
ATOM 681 N N . ASP A 1 92 ? 19.813 32.890 14.925 1.00 44.67 92 ASP A N 1
ATOM 682 C CA . ASP A 1 92 ? 19.180 34.206 14.877 1.00 43.35 92 ASP A CA 1
ATOM 683 C C . ASP A 1 92 ? 20.236 35.282 14.624 1.00 42.02 92 ASP A C 1
ATOM 684 O O . ASP A 1 92 ? 21.163 35.516 15.451 1.00 40.81 92 ASP A O 1
ATOM 689 N N . VAL A 1 93 ? 20.119 35.912 13.467 1.00 38.85 93 VAL A N 1
ATOM 690 C CA . VAL A 1 93 ? 21.089 36.935 13.055 1.00 38.39 93 VAL A CA 1
ATOM 691 C C . VAL A 1 93 ? 21.137 38.163 13.969 1.00 36.58 93 VAL A C 1
ATOM 692 O O . VAL A 1 93 ? 22.192 38.635 14.244 1.00 37.99 93 VAL A O 1
ATOM 696 N N . ALA A 1 94 ? 19.995 38.661 14.431 1.00 36.43 94 ALA A N 1
ATOM 697 C CA . ALA A 1 94 ? 19.963 39.782 15.373 1.00 35.07 94 ALA A CA 1
ATOM 698 C C . ALA A 1 94 ? 20.686 39.428 16.679 1.00 35.21 94 ALA A C 1
ATOM 699 O O . ALA A 1 94 ? 21.451 40.243 17.223 1.00 32.43 94 ALA A O 1
ATOM 701 N N . GLN A 1 95 ? 20.474 38.195 17.130 1.00 33.76 95 GLN A N 1
ATOM 702 C CA . GLN A 1 95 ? 20.953 37.728 18.406 1.00 34.69 95 GLN A CA 1
ATOM 703 C C . GLN A 1 95 ? 22.458 37.581 18.396 1.00 33.67 95 GLN A C 1
ATOM 704 O O . GLN A 1 95 ? 23.137 37.941 19.357 1.00 34.69 95 GLN A O 1
ATOM 710 N N . ARG A 1 96 ? 22.960 37.063 17.289 1.00 32.63 96 ARG A N 1
ATOM 711 C CA . ARG A 1 96 ? 24.364 36.862 17.082 1.00 33.60 96 ARG A CA 1
ATOM 712 C C . ARG A 1 96 ? 25.146 38.174 16.944 1.00 33.11 96 ARG A C 1
ATOM 713 O O . ARG A 1 96 ? 26.178 38.320 17.608 1.00 34.71 96 ARG A O 1
ATOM 721 N N . GLN A 1 97 ? 24.587 39.148 16.216 1.00 31.68 97 GLN A N 1
ATOM 722 C CA . GLN A 1 97 ? 25.136 40.439 16.134 1.00 32.08 97 GLN A CA 1
ATOM 723 C C . GLN A 1 97 ? 25.038 41.224 17.426 1.00 32.58 97 GLN A C 1
ATOM 724 O O . GLN A 1 97 ? 26.001 41.916 17.801 1.00 31.73 97 GLN A O 1
ATOM 730 N N . SER A 1 98 ? 23.907 41.120 18.105 1.00 30.36 98 SER A N 1
ATOM 731 C CA . SER A 1 98 ? 23.742 41.807 19.377 1.00 31.66 98 SER A CA 1
ATOM 732 C C . SER A 1 98 ? 24.750 41.287 20.425 1.00 31.43 98 SER A C 1
ATOM 733 O O . SER A 1 98 ? 25.351 42.059 21.120 1.00 32.20 98 SER A O 1
ATOM 744 N N . LYS A 1 100 ? 27.697 40.087 19.876 1.00 34.84 100 LYS A N 1
ATOM 745 C CA . LYS A 1 100 ? 28.997 40.689 19.595 1.00 35.30 100 LYS A CA 1
ATOM 746 C C . LYS A 1 100 ? 29.203 42.008 20.323 1.00 33.51 100 LYS A C 1
ATOM 747 O O . LYS A 1 100 ? 30.271 42.241 20.832 1.00 35.68 100 LYS A O 1
ATOM 753 N N . LEU A 1 101 ? 28.169 42.815 20.412 1.00 32.49 101 LEU A N 1
ATOM 754 C CA . LEU A 1 101 ? 28.240 44.121 21.042 1.00 32.16 101 LEU A CA 1
ATOM 755 C C . LEU A 1 101 ? 28.435 43.946 22.518 1.00 33.18 101 LEU A C 1
ATOM 756 O O . LEU A 1 101 ? 29.222 44.661 23.145 1.00 32.53 101 LEU A O 1
ATOM 761 N N . ILE A 1 102 ? 27.722 42.959 23.075 1.00 31.90 102 ILE A N 1
ATOM 762 C CA . ILE A 1 102 ? 27.925 42.594 24.469 1.00 33.01 102 ILE A CA 1
ATOM 763 C C . ILE A 1 102 ? 29.395 42.175 24.769 1.00 30.95 102 ILE A C 1
ATOM 764 O O . ILE A 1 102 ? 29.963 42.724 25.653 1.00 32.93 102 ILE A O 1
ATOM 769 N N . TYR A 1 103 ? 29.967 41.238 24.027 1.00 30.29 103 TYR A N 1
ATOM 770 C CA . TYR A 1 103 ? 31.358 40.927 24.083 1.00 33.64 103 TYR A CA 1
ATOM 771 C C . TYR A 1 103 ? 32.295 42.153 24.036 1.00 33.17 103 TYR A C 1
ATOM 772 O O . TYR A 1 103 ? 33.201 42.265 24.885 1.00 32.73 103 TYR A O 1
ATOM 781 N N . LEU A 1 104 ? 32.038 43.090 23.122 1.00 31.39 104 LEU A N 1
ATOM 782 C CA . LEU A 1 104 ? 32.955 44.216 22.973 1.00 31.52 104 LEU A CA 1
ATOM 783 C C . LEU A 1 104 ? 32.845 45.123 24.165 1.00 30.59 104 LEU A C 1
ATOM 784 O O . LEU A 1 104 ? 33.844 45.664 24.560 1.00 30.25 104 LEU A O 1
ATOM 789 N N . LYS A 1 105 ? 31.641 45.271 24.680 1.00 29.23 105 LYS A N 1
ATOM 790 C CA . LYS A 1 105 ? 31.348 46.032 25.879 1.00 32.72 105 LYS A CA 1
ATOM 791 C C . LYS A 1 105 ? 32.095 45.434 27.092 1.00 32.14 105 LYS A C 1
ATOM 792 O O . LYS A 1 105 ? 32.828 46.125 27.821 1.00 30.87 105 LYS A O 1
ATOM 798 N N . LYS A 1 106 ? 31.907 44.142 27.256 1.00 34.15 106 LYS A N 1
ATOM 799 C CA . LYS A 1 106 ? 32.578 43.380 28.338 1.00 34.36 106 LYS A CA 1
ATOM 800 C C . LYS A 1 106 ? 34.110 43.382 28.229 1.00 34.70 106 LYS A C 1
ATOM 801 O O . LYS A 1 106 ? 34.765 43.541 29.229 1.00 35.66 106 LYS A O 1
ATOM 807 N N . SER A 1 107 ? 34.661 43.205 27.032 1.00 33.83 107 SER A N 1
ATOM 808 C CA . SER A 1 107 ? 36.075 43.372 26.782 1.00 36.34 107 SER A CA 1
ATOM 809 C C . SER A 1 107 ? 36.600 44.743 27.278 1.00 35.47 107 SER A C 1
ATOM 810 O O . SER A 1 107 ? 37.512 44.786 28.090 1.00 33.24 107 SER A O 1
ATOM 813 N N . VAL A 1 108 ? 35.992 45.844 26.785 1.00 35.08 108 VAL A N 1
ATOM 814 C CA . VAL A 1 108 ? 36.287 47.177 27.233 1.00 32.00 108 VAL A CA 1
ATOM 815 C C . VAL A 1 108 ? 36.157 47.363 28.755 1.00 34.85 108 VAL A C 1
ATOM 816 O O . VAL A 1 108 ? 37.056 47.948 29.358 1.00 30.72 108 VAL A O 1
ATOM 820 N N . GLU A 1 109 ? 35.092 46.826 29.384 1.00 33.89 109 GLU A N 1
ATOM 821 C CA . GLU A 1 109 ? 34.973 46.899 30.814 1.00 34.33 109 GLU A CA 1
ATOM 822 C C . GLU A 1 109 ? 36.208 46.244 31.488 1.00 32.56 109 GLU A C 1
ATOM 823 O O . GLU A 1 109 ? 36.750 46.855 32.387 1.00 34.94 109 GLU A O 1
ATOM 829 N N . SER A 1 110 ? 36.585 45.046 31.065 1.00 29.50 110 SER A N 1
ATOM 830 C CA . SER A 1 110 ? 37.737 44.366 31.622 1.00 34.36 110 SER A CA 1
ATOM 831 C C . SER A 1 110 ? 38.996 45.218 31.445 1.00 33.72 110 SER A C 1
ATOM 832 O O . SER A 1 110 ? 39.790 45.355 32.365 1.00 35.27 110 SER A O 1
ATOM 835 N N . PHE A 1 111 ? 39.175 45.748 30.253 1.00 32.82 111 PHE A N 1
ATOM 836 C CA . PHE A 1 111 ? 40.327 46.622 29.968 1.00 34.53 111 PHE A CA 1
ATOM 837 C C . PHE A 1 111 ? 40.346 47.796 30.927 1.00 34.13 111 PHE A C 1
ATOM 838 O O . PHE A 1 111 ? 41.391 48.148 31.414 1.00 34.67 111 PHE A O 1
ATOM 846 N N . ILE A 1 112 ? 39.189 48.386 31.211 1.00 34.30 112 ILE A N 1
ATOM 847 C CA . ILE A 1 112 ? 39.111 49.520 32.123 1.00 36.52 112 ILE A CA 1
ATOM 848 C C . ILE A 1 112 ? 39.365 49.159 33.627 1.00 35.83 112 ILE A C 1
ATOM 849 O O . ILE A 1 112 ? 40.065 49.860 34.350 1.00 33.26 112 ILE A O 1
ATOM 854 N N . ASN A 1 113 ? 38.806 48.032 34.040 1.00 34.33 113 ASN A N 1
ATOM 855 C CA . ASN A 1 113 ? 39.158 47.374 35.300 1.00 35.46 113 ASN A CA 1
ATOM 856 C C . ASN A 1 113 ? 40.681 47.266 35.478 1.00 34.24 113 ASN A C 1
ATOM 857 O O . ASN A 1 113 ? 41.176 47.708 36.457 1.00 36.16 113 ASN A O 1
ATOM 862 N N . PHE A 1 114 ? 41.391 46.746 34.477 1.00 35.28 114 PHE A N 1
ATOM 863 C CA . PHE A 1 114 ? 42.813 46.594 34.476 1.00 34.89 114 PHE A CA 1
ATOM 864 C C . PHE A 1 114 ? 43.529 47.962 34.728 1.00 34.27 114 PHE A C 1
ATOM 865 O O . PHE A 1 114 ? 44.312 48.026 35.571 1.00 32.98 114 PHE A O 1
ATOM 873 N N . LEU A 1 115 ? 43.195 49.020 33.987 1.00 34.53 115 LEU A N 1
ATOM 874 C CA . LEU A 1 115 ? 43.822 50.317 34.143 1.00 34.14 115 LEU A CA 1
ATOM 875 C C . LEU A 1 115 ? 43.483 50.920 35.478 1.00 33.28 115 LEU A C 1
ATOM 876 O O . LEU A 1 115 ? 44.316 51.542 36.123 1.00 34.85 115 LEU A O 1
ATOM 881 N N . THR A 1 116 ? 42.255 50.761 35.903 1.00 32.10 116 THR A N 1
ATOM 882 C CA . THR A 1 116 ? 41.860 51.300 37.118 1.00 32.30 116 THR A CA 1
ATOM 883 C C . THR A 1 116 ? 42.703 50.638 38.275 1.00 34.00 116 THR A C 1
ATOM 884 O O . THR A 1 116 ? 43.146 51.318 39.198 1.00 34.11 116 THR A O 1
ATOM 888 N N . LEU A 1 117 ? 42.937 49.341 38.126 1.00 33.95 117 LEU A N 1
ATOM 889 C CA . LEU A 1 117 ? 43.703 48.562 39.104 1.00 35.45 117 LEU A CA 1
ATOM 890 C C . LEU A 1 117 ? 45.126 49.074 39.130 1.00 34.61 117 LEU A C 1
ATOM 891 O O . LEU A 1 117 ? 45.642 49.283 40.213 1.00 35.35 117 LEU A O 1
ATOM 896 N N . LEU A 1 118 ? 45.739 49.293 37.963 1.00 32.11 118 LEU A N 1
ATOM 897 C CA . LEU A 1 118 ? 47.105 49.809 37.925 1.00 35.00 118 LEU A CA 1
ATOM 898 C C . LEU A 1 118 ? 47.195 51.205 38.542 1.00 35.92 118 LEU A C 1
ATOM 899 O O . LEU A 1 118 ? 48.130 51.514 39.312 1.00 37.35 118 LEU A O 1
ATOM 904 N N . GLN A 1 119 ? 46.210 52.033 38.217 1.00 36.23 119 GLN A N 1
ATOM 905 C CA . GLN A 1 119 ? 46.063 53.329 38.838 1.00 37.61 119 GLN A CA 1
ATOM 906 C C . GLN A 1 119 ? 45.943 53.231 40.375 1.00 36.24 119 GLN A C 1
ATOM 907 O O . GLN A 1 119 ? 46.507 54.027 41.099 1.00 34.75 119 GLN A O 1
ATOM 913 N N . ASP A 1 120 ? 45.173 52.267 40.861 1.00 37.31 120 ASP A N 1
ATOM 914 C CA . ASP A 1 120 ? 45.024 52.047 42.295 1.00 36.58 120 ASP A CA 1
ATOM 915 C C . ASP A 1 120 ? 46.379 51.694 42.973 1.00 36.78 120 ASP A C 1
ATOM 916 O O . ASP A 1 120 ? 46.618 52.034 44.151 1.00 37.64 120 ASP A O 1
ATOM 921 N N . TYR A 1 121 ? 47.250 51.036 42.220 1.00 35.09 121 TYR A N 1
ATOM 922 C CA . TYR A 1 121 ? 48.599 50.694 42.667 1.00 34.72 121 TYR A CA 1
ATOM 923 C C . TYR A 1 121 ? 49.627 51.751 42.319 1.00 35.36 121 TYR A C 1
ATOM 924 O O . TYR A 1 121 ? 50.816 51.571 42.517 1.00 35.69 121 TYR A O 1
ATOM 933 N N . LYS A 1 122 ? 49.145 52.867 41.798 1.00 36.63 122 LYS A N 1
ATOM 934 C CA . LYS A 1 122 ? 50.012 53.974 41.415 1.00 37.05 122 LYS A CA 1
ATOM 935 C C . LYS A 1 122 ? 51.070 53.486 40.436 1.00 36.84 122 LYS A C 1
ATOM 936 O O . LYS A 1 122 ? 52.246 53.749 40.622 1.00 37.45 122 LYS A O 1
ATOM 942 N N . LEU A 1 123 ? 50.636 52.754 39.402 1.00 36.09 123 LEU A N 1
ATOM 943 C CA . LEU A 1 123 ? 51.513 52.218 38.388 1.00 36.30 123 LEU A CA 1
ATOM 944 C C . LEU A 1 123 ? 51.256 52.798 37.001 1.00 36.49 123 LEU A C 1
ATOM 945 O O . LEU A 1 123 ? 52.030 52.597 36.096 1.00 37.12 123 LEU A O 1
ATOM 950 N N . LEU A 1 124 ? 50.207 53.569 36.862 1.00 36.38 124 LEU A N 1
ATOM 951 C CA . LEU A 1 124 ? 49.732 53.919 35.544 1.00 37.42 124 LEU A CA 1
ATOM 952 C C . LEU A 1 124 ? 50.549 55.075 34.898 1.00 36.11 124 LEU A C 1
ATOM 953 O O . LEU A 1 124 ? 50.572 56.169 35.390 1.00 38.27 124 LEU A O 1
ATOM 958 N N . ASP A 1 125 ? 51.252 54.767 33.831 1.00 36.48 125 ASP A N 1
ATOM 959 C CA . ASP A 1 125 ? 51.810 55.763 32.918 1.00 37.66 125 ASP A CA 1
ATOM 960 C C . ASP A 1 125 ? 50.873 56.979 32.798 1.00 37.07 125 ASP A C 1
ATOM 961 O O . ASP A 1 125 ? 49.680 56.816 32.568 1.00 37.27 125 ASP A O 1
ATOM 966 N N . PRO A 1 126 ? 51.401 58.197 32.948 1.00 38.16 126 PRO A N 1
ATOM 967 C CA . PRO A 1 126 ? 50.462 59.303 32.941 1.00 37.93 126 PRO A CA 1
ATOM 968 C C . PRO A 1 126 ? 49.78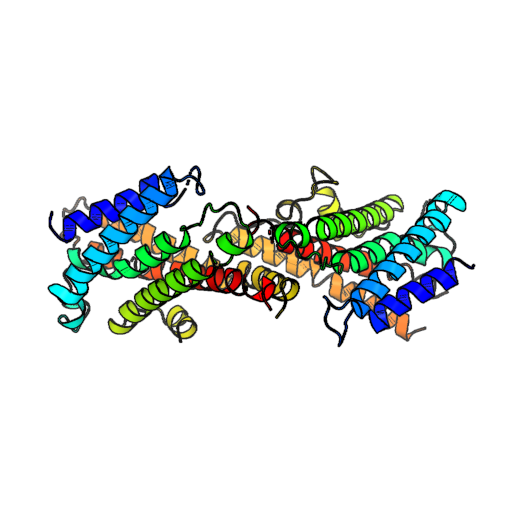3 59.494 31.561 1.00 36.81 126 PRO A C 1
ATOM 969 O O . PRO A 1 126 ? 48.685 60.009 31.501 1.00 37.38 126 PRO A O 1
ATOM 973 N N . LEU A 1 127 ? 50.425 59.050 30.487 1.00 36.35 127 LEU A N 1
ATOM 974 C CA . LEU A 1 127 ? 49.856 59.065 29.167 1.00 35.93 127 LEU A CA 1
ATOM 975 C C . LEU A 1 127 ? 48.579 58.215 29.143 1.00 37.10 127 LEU A C 1
ATOM 976 O O . LEU A 1 127 ? 47.568 58.564 28.502 1.00 36.60 127 LEU A O 1
ATOM 981 N N . VAL A 1 128 ? 48.626 57.087 29.847 1.00 36.97 128 VAL A N 1
ATOM 982 C CA . VAL A 1 128 ? 47.490 56.178 29.837 1.00 35.78 128 VAL A CA 1
ATOM 983 C C . VAL A 1 128 ? 46.471 56.695 30.784 1.00 35.14 128 VAL A C 1
ATOM 984 O O . VAL A 1 128 ? 45.281 56.645 30.501 1.00 38.04 128 VAL A O 1
ATOM 988 N N . GLY A 1 129 ? 46.925 57.204 31.920 1.00 34.91 129 GLY A N 1
ATOM 989 C 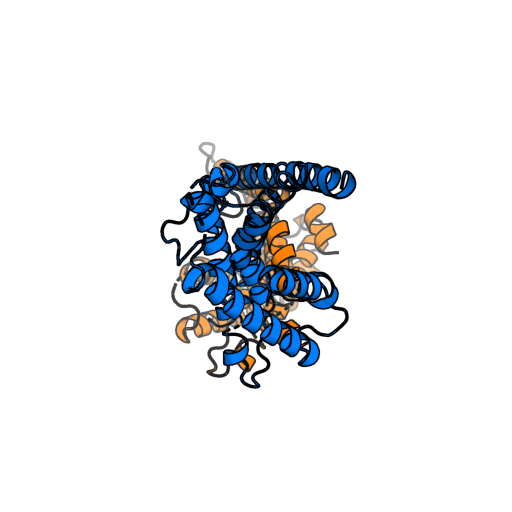CA . GLY A 1 129 ? 46.060 57.742 32.938 1.00 33.89 129 GLY A CA 1
ATOM 990 C C . GLY A 1 129 ? 45.257 58.940 32.512 1.00 34.18 129 GLY A C 1
ATOM 991 O O . GLY A 1 129 ? 44.142 59.117 32.978 1.00 32.20 129 GLY A O 1
ATOM 992 N N . GLU A 1 130 ? 45.818 59.782 31.626 1.00 34.27 130 GLU A N 1
ATOM 993 C CA . GLU A 1 130 ? 45.093 60.954 31.162 1.00 36.25 130 GLU A CA 1
ATOM 994 C C . GLU A 1 130 ? 43.861 60.519 30.359 1.00 35.36 130 GLU A C 1
ATOM 995 O O . GLU A 1 130 ? 42.788 61.083 30.504 1.00 36.78 130 GLU A O 1
ATOM 1001 N N . LYS A 1 131 ? 44.056 59.511 29.530 1.00 35.59 131 LYS A N 1
ATOM 1002 C CA . LYS A 1 131 ? 42.990 58.878 28.751 1.00 35.59 131 LYS A CA 1
ATOM 1003 C C . LYS A 1 131 ? 41.954 58.239 29.627 1.00 37.54 131 LYS A C 1
ATOM 1004 O O . LYS A 1 131 ? 40.782 58.537 29.475 1.00 39.45 131 LYS A O 1
ATOM 1010 N N . LEU A 1 132 ? 42.385 57.420 30.594 1.00 39.18 132 LEU A N 1
ATOM 1011 C CA . LEU A 1 132 ? 41.483 56.830 31.600 1.00 40.25 132 LEU A CA 1
ATOM 1012 C C . LEU A 1 132 ? 40.628 57.868 32.299 1.00 40.28 132 LEU A C 1
ATOM 1013 O O . LEU A 1 132 ? 39.433 57.669 32.502 1.00 40.88 132 LEU A O 1
ATOM 1018 N N . GLY A 1 133 ? 41.253 58.970 32.693 1.00 40.25 133 GLY A N 1
ATOM 1019 C CA . GLY A 1 133 ? 40.569 60.045 33.351 1.00 41.34 133 GLY A CA 1
ATOM 1020 C C . GLY A 1 133 ? 39.550 60.767 32.482 1.00 41.49 133 GLY A C 1
ATOM 1021 O O . GLY A 1 133 ? 38.595 61.314 32.997 1.00 42.62 133 GLY A O 1
ATOM 1022 N N . ASN A 1 134 ? 39.746 60.766 31.176 1.00 41.77 134 ASN A N 1
ATOM 1023 C CA . ASN A 1 134 ? 38.846 61.488 30.293 1.00 43.11 134 ASN A CA 1
ATOM 1024 C C . ASN A 1 134 ? 37.432 60.876 30.153 1.00 43.43 134 ASN A C 1
ATOM 1025 O O . ASN A 1 134 ? 36.536 61.507 29.576 1.00 43.50 134 ASN A O 1
ATOM 1030 N N . PHE A 1 135 ? 37.236 59.665 30.682 1.00 44.01 135 PHE A N 1
ATOM 1031 C CA . PHE A 1 135 ? 35.931 59.032 30.641 1.00 44.83 135 PHE A CA 1
ATOM 1032 C C . PHE A 1 135 ? 35.059 59.676 31.695 1.00 45.31 135 PHE A C 1
ATOM 1033 O O . PHE A 1 135 ? 35.345 59.565 32.882 1.00 45.97 135 PHE A O 1
ATOM 1041 N N . LYS A 1 136 ? 34.012 60.376 31.262 1.00 45.48 136 LYS A N 1
ATOM 1042 C CA . LYS A 1 136 ? 33.066 60.975 32.198 1.00 45.65 136 LYS A CA 1
ATOM 1043 C C . LYS A 1 136 ? 32.326 59.855 32.926 1.00 45.04 136 LYS A C 1
ATOM 1044 O O . LYS A 1 136 ? 32.094 59.946 34.123 1.00 44.73 136 LYS A O 1
ATOM 1050 N N . ASP A 1 137 ? 31.994 58.798 32.186 1.00 44.52 137 ASP A N 1
ATOM 1051 C CA . ASP A 1 137 ? 31.367 57.595 32.722 1.00 44.37 137 ASP A CA 1
ATOM 1052 C C . ASP A 1 137 ? 32.258 56.396 32.451 1.00 44.30 137 ASP A C 1
ATOM 1053 O O . ASP A 1 137 ? 32.298 55.853 31.337 1.00 43.01 137 ASP A O 1
ATOM 1058 N N . ARG A 1 138 ? 32.974 55.983 33.497 1.00 44.12 138 ARG A N 1
ATOM 1059 C CA . ARG A 1 138 ? 33.891 54.862 33.410 1.00 44.87 138 ARG A CA 1
ATOM 1060 C C . ARG A 1 138 ? 33.234 53.643 32.777 1.00 44.00 138 ARG A C 1
ATOM 1061 O O . ARG A 1 138 ? 33.883 52.907 32.084 1.00 44.28 138 ARG A O 1
ATOM 1069 N N . TYR A 1 139 ? 31.942 53.456 32.992 1.00 45.20 139 TYR A N 1
ATOM 1070 C CA . TYR A 1 139 ? 31.246 52.280 32.479 1.00 46.67 139 TYR A CA 1
ATOM 1071 C C . TYR A 1 139 ? 30.590 52.510 31.133 1.00 46.52 139 TYR A C 1
ATOM 1072 O O . TYR A 1 139 ? 30.159 51.554 30.491 1.00 47.59 139 TYR A O 1
ATOM 1081 N N . ASN A 1 140 ? 30.524 53.773 30.705 1.00 45.53 140 ASN A N 1
ATOM 1082 C CA . ASN A 1 140 ? 30.123 54.121 29.331 1.00 44.30 140 ASN A CA 1
ATOM 1083 C C . ASN A 1 140 ? 31.210 54.948 28.611 1.00 42.14 140 ASN A C 1
ATOM 1084 O O . ASN A 1 140 ? 30.991 56.105 28.293 1.00 43.61 140 ASN A O 1
ATOM 1089 N N . PRO A 1 141 ? 32.365 54.344 28.318 1.00 40.87 141 PRO A N 1
ATOM 1090 C CA . PRO A 1 141 ? 33.486 55.134 27.809 1.00 40.51 141 PRO A CA 1
ATOM 1091 C C . PRO A 1 141 ? 33.262 55.447 26.329 1.00 40.17 141 PRO A C 1
ATOM 1092 O O . PRO A 1 141 ? 32.729 54.613 25.592 1.00 39.28 141 PRO A O 1
ATOM 1096 N N . GLN A 1 142 ? 33.691 56.627 25.915 1.00 40.54 142 GLN A N 1
ATOM 1097 C CA . GLN A 1 142 ? 33.410 57.142 24.576 1.00 41.01 142 GLN A CA 1
ATOM 1098 C C . GLN A 1 142 ? 34.720 57.361 23.822 1.00 40.54 142 GLN A C 1
ATOM 1099 O O . GLN A 1 142 ? 35.671 57.915 24.356 1.00 41.17 142 GLN A O 1
ATOM 1105 N N . LEU A 1 143 ? 34.755 56.894 22.584 1.00 41.13 143 LEU A N 1
ATOM 1106 C CA . LEU A 1 143 ? 35.890 57.068 21.682 1.00 41.96 143 LEU A CA 1
ATOM 1107 C C . LEU A 1 143 ? 36.199 58.538 21.481 1.00 42.82 143 LEU A C 1
ATOM 1108 O O . LEU A 1 143 ? 37.333 58.922 21.199 1.00 44.08 143 LEU A O 1
ATOM 1113 N N . SER A 1 144 ? 35.195 59.377 21.682 1.00 43.68 144 SER A N 1
ATOM 1114 C CA . SER A 1 144 ? 35.406 60.815 21.650 1.00 45.11 144 SER A CA 1
ATOM 1115 C C . SER A 1 144 ? 36.154 61.381 22.872 1.00 44.62 144 SER A C 1
ATOM 1116 O O . SER A 1 144 ? 36.525 62.546 22.851 1.00 45.69 144 SER A O 1
ATOM 1119 N N . GLU A 1 145 ? 36.351 60.567 23.919 1.00 43.80 145 GLU A N 1
ATOM 1120 C CA . GLU A 1 145 ? 37.037 60.965 25.169 1.00 42.69 145 GLU A CA 1
ATOM 1121 C C . GLU A 1 145 ? 38.480 60.479 25.249 1.00 42.27 145 GLU A C 1
ATOM 1122 O O . GLU A 1 145 ? 39.283 60.898 26.098 1.00 44.42 145 GLU A O 1
ATOM 1128 N N . LEU A 1 146 ? 38.803 59.562 24.374 1.00 41.44 146 LEU A N 1
ATOM 1129 C CA . LEU A 1 146 ? 40.070 58.937 24.348 1.00 41.23 146 LEU A CA 1
ATOM 1130 C C . LEU A 1 146 ? 41.118 59.761 23.590 1.00 42.04 146 LEU A C 1
ATOM 1131 O O . LEU A 1 146 ? 42.291 59.808 23.981 1.00 42.22 146 LEU A O 1
ATOM 1136 N N . TYR A 1 147 ? 40.676 60.403 22.512 1.00 41.62 147 TYR A N 1
ATOM 1137 C CA . TYR A 1 147 ? 41.493 61.308 21.708 1.00 41.55 147 TYR A CA 1
ATOM 1138 C C . TYR A 1 147 ? 40.600 62.452 21.278 1.00 42.66 147 TYR A C 1
ATOM 1139 O O . TYR A 1 147 ? 39.375 62.286 21.183 1.00 44.40 147 TYR A O 1
ATOM 1148 N N . ALA A 1 148 ? 41.195 63.614 21.024 1.00 43.56 148 ALA A N 1
ATOM 1149 C CA . ALA A 1 148 ? 40.485 64.689 20.331 1.00 44.49 148 ALA A CA 1
ATOM 1150 C C . ALA A 1 148 ? 40.087 64.162 18.948 1.00 44.55 148 ALA A C 1
ATOM 1151 O O . ALA A 1 148 ? 40.840 63.399 18.349 1.00 45.02 148 ALA A O 1
ATOM 1153 N N . GLN A 1 149 ? 38.899 64.528 18.454 1.00 44.15 149 GLN A N 1
ATOM 1154 C CA . GLN A 1 149 ? 38.425 64.026 17.160 1.00 43.57 149 GLN A CA 1
ATOM 1155 C C . GLN A 1 149 ? 38.088 65.205 16.236 1.00 42.72 149 GLN A C 1
ATOM 1156 O O . GLN A 1 149 ? 37.601 66.217 16.715 1.00 42.34 149 GLN A O 1
ATOM 1162 N N . PRO A 1 150 ? 38.360 65.086 14.926 1.00 42.32 150 PRO A N 1
ATOM 1163 C CA . PRO A 1 150 ? 38.050 66.254 14.093 1.00 43.13 150 PRO A CA 1
ATOM 1164 C C . PRO A 1 150 ? 36.546 66.510 14.129 1.00 43.60 150 PRO A C 1
ATOM 1165 O O . PRO A 1 150 ? 35.761 65.546 14.130 1.00 44.13 150 PRO A O 1
ATOM 1169 N N . LYS A 1 151 ? 36.169 67.781 14.227 1.00 44.41 151 LYS A N 1
ATOM 1170 C CA . LYS A 1 151 ? 34.765 68.213 14.232 1.00 44.96 151 LYS A CA 1
ATOM 1171 C C . LYS A 1 151 ? 34.012 67.805 12.961 1.00 44.56 151 LYS A C 1
ATOM 1172 O O . LYS A 1 151 ? 32.854 67.381 13.025 1.00 45.67 151 LYS A O 1
ATOM 1178 N N . ASN A 1 152 ? 34.677 67.946 11.813 1.00 43.54 152 ASN A N 1
ATOM 1179 C CA . ASN A 1 152 ? 34.100 67.619 10.520 1.00 42.53 152 ASN A CA 1
ATOM 1180 C C . ASN A 1 152 ? 35.191 67.219 9.532 1.00 42.04 152 ASN A C 1
ATOM 1181 O O . ASN A 1 152 ? 36.346 67.073 9.913 1.00 42.05 152 ASN A O 1
ATOM 1186 N N . ASN A 1 153 ? 34.833 67.071 8.258 1.00 41.42 153 ASN A N 1
ATOM 1187 C CA . ASN A 1 153 ? 35.799 66.599 7.259 1.00 40.62 153 ASN A CA 1
ATOM 1188 C C . ASN A 1 153 ? 36.706 67.687 6.656 1.00 38.71 153 ASN A C 1
ATOM 1189 O O . ASN A 1 153 ? 37.381 67.447 5.670 1.00 37.79 153 ASN A O 1
ATOM 1194 N N . LYS A 1 154 ? 36.732 68.842 7.316 1.00 36.72 154 LYS A N 1
ATOM 1195 C CA . LYS A 1 154 ? 37.489 70.011 6.907 1.00 37.37 154 LYS A CA 1
ATOM 1196 C C . LYS A 1 154 ? 38.432 70.374 8.050 1.00 36.42 154 LYS A C 1
ATOM 1197 O O . LYS A 1 154 ? 39.319 71.189 7.882 1.00 36.49 154 LYS A O 1
ATOM 1203 N N . ASP A 1 155 ? 38.223 69.743 9.206 1.00 36.16 155 ASP A N 1
ATOM 1204 C CA . ASP A 1 155 ? 38.897 70.117 10.444 1.00 34.87 155 ASP A CA 1
ATOM 1205 C C . ASP A 1 155 ? 40.343 69.638 10.441 1.00 33.73 155 ASP A C 1
ATOM 1206 O O . ASP A 1 155 ? 40.689 68.647 11.074 1.00 34.61 155 ASP A O 1
ATOM 1211 N N . LEU A 1 156 ? 41.177 70.375 9.713 1.00 32.87 156 LEU A N 1
ATOM 1212 C CA . LEU A 1 156 ? 42.589 70.084 9.633 1.00 31.75 156 LEU A CA 1
ATOM 1213 C C . LEU A 1 156 ? 43.263 70.118 11.002 1.00 30.90 156 LEU A C 1
ATOM 1214 O O . LEU A 1 156 ? 44.056 69.247 11.271 1.00 29.56 156 LEU A O 1
ATOM 1219 N N . SER A 1 157 ? 42.943 71.099 11.843 1.00 29.94 157 SER A N 1
ATOM 1220 C CA . SER A 1 157 ? 43.626 71.221 13.131 1.00 32.12 157 SER A CA 1
ATOM 1221 C C . SER A 1 157 ? 43.269 70.041 14.014 1.00 31.08 157 SER A C 1
ATOM 1222 O O . SER A 1 157 ? 44.138 69.347 14.499 1.00 33.38 157 SER A O 1
ATOM 1225 N N . GLY A 1 158 ? 41.974 69.791 14.165 1.00 31.20 158 GLY A N 1
ATOM 1226 C CA . GLY A 1 158 ? 41.448 68.572 14.766 1.00 31.48 158 GLY A CA 1
ATOM 1227 C C . GLY A 1 158 ? 42.114 67.293 14.295 1.00 30.04 158 GLY A C 1
ATOM 1228 O O . GLY A 1 158 ? 42.461 66.488 15.075 1.00 32.65 158 GLY A O 1
ATOM 1229 N N . ALA A 1 159 ? 42.277 67.110 12.995 1.00 31.06 159 ALA A N 1
ATOM 1230 C CA . ALA A 1 159 ? 42.929 65.914 12.487 1.00 28.82 159 ALA A CA 1
ATOM 1231 C C . ALA A 1 159 ? 44.417 65.896 12.865 1.00 28.88 159 ALA A C 1
ATOM 1232 O O . ALA A 1 159 ? 44.959 64.847 13.160 1.00 27.83 159 ALA A O 1
ATOM 1234 N N . GLN A 1 160 ? 45.065 67.067 12.831 1.00 28.76 160 GLN A N 1
ATOM 1235 C CA . GLN A 1 160 ? 46.493 67.160 13.181 1.00 29.62 160 GLN A CA 1
ATOM 1236 C C . GLN A 1 160 ? 46.726 66.920 14.663 1.00 28.74 160 GLN A C 1
ATOM 1237 O O . GLN A 1 160 ? 47.724 66.339 15.048 1.00 27.40 160 GLN A O 1
ATOM 1243 N N . LEU A 1 161 ? 45.801 67.378 15.489 1.00 29.86 161 LEU A N 1
ATOM 1244 C CA . LEU A 1 161 ? 45.834 67.089 16.913 1.00 31.45 161 LEU A CA 1
ATOM 1245 C C . LEU A 1 161 ? 45.670 65.588 17.241 1.00 31.02 161 LEU A C 1
ATOM 1246 O O . LEU A 1 161 ? 46.425 65.016 18.040 1.00 31.77 161 LEU A O 1
ATOM 1251 N N . LYS A 1 162 ? 44.695 64.943 16.607 1.00 31.55 162 LYS A N 1
ATOM 1252 C CA . LYS A 1 162 ? 44.559 63.506 16.660 1.00 29.34 162 LYS A CA 1
ATOM 1253 C C . LYS A 1 162 ? 45.811 62.750 16.232 1.00 29.10 162 LYS A C 1
ATOM 1254 O O . LYS A 1 162 ? 46.256 61.842 16.944 1.00 30.57 162 LYS A O 1
ATOM 1260 N N . ARG A 1 163 ? 46.401 63.116 15.104 1.00 29.81 163 ARG A N 1
ATOM 1261 C CA . ARG A 1 163 ? 47.655 62.504 14.696 1.00 31.01 163 ARG A CA 1
ATOM 1262 C C . ARG A 1 163 ? 48.752 62.716 15.769 1.00 28.39 163 ARG A C 1
ATOM 1263 O O . ARG A 1 163 ? 49.509 61.823 16.042 1.00 29.30 163 ARG A O 1
ATOM 1271 N N . LYS A 1 164 ? 48.751 63.862 16.409 1.00 28.35 164 LYS A N 1
ATOM 1272 C CA . LYS A 1 164 ? 49.815 64.199 17.369 1.00 28.58 164 LYS A CA 1
ATOM 1273 C C . LYS A 1 164 ? 49.713 63.247 18.549 1.00 29.32 164 LYS A C 1
ATOM 1274 O O . LYS A 1 164 ? 50.681 62.624 18.912 1.00 29.52 164 LYS A O 1
ATOM 1280 N N . GLU A 1 165 ? 48.499 63.119 19.081 1.00 30.74 165 GLU A N 1
ATOM 1281 C CA . GLU A 1 165 ? 48.165 62.228 20.218 1.00 32.92 165 GLU A CA 1
ATOM 1282 C C . GLU A 1 165 ? 48.387 60.710 19.961 1.00 32.59 165 GLU A C 1
ATOM 1283 O O . GLU A 1 165 ? 48.862 59.988 20.852 1.00 36.74 165 GLU A O 1
ATOM 1289 N N . LYS A 1 166 ? 48.076 60.254 18.764 1.00 33.22 166 LYS A N 1
ATOM 1290 C CA . LYS A 1 166 ? 48.378 58.928 18.248 1.00 35.32 166 LYS A CA 1
ATOM 1291 C C . LYS A 1 166 ? 49.872 58.623 18.135 1.00 35.93 166 LYS A C 1
ATOM 1292 O O . LYS A 1 166 ? 50.354 57.561 18.642 1.00 36.11 166 LYS A O 1
ATOM 1298 N N . ILE A 1 167 ? 50.615 59.565 17.559 1.00 33.98 167 ILE A N 1
ATOM 1299 C CA . ILE A 1 167 ? 52.050 59.437 17.393 1.00 34.48 167 ILE A CA 1
ATOM 1300 C C . ILE A 1 167 ? 52.707 59.308 18.787 1.00 33.44 167 ILE A C 1
ATOM 1301 O O . ILE A 1 167 ? 53.569 58.501 18.958 1.00 32.84 167 ILE A O 1
ATOM 1306 N N . GLU A 1 168 ? 52.225 60.069 19.758 1.00 33.79 168 GLU A N 1
ATOM 1307 C CA . GLU A 1 168 ? 52.724 60.004 21.141 1.00 35.47 168 GLU A CA 1
ATOM 1308 C C . GLU A 1 168 ? 52.453 58.679 21.830 1.00 36.03 168 GLU A C 1
ATOM 1309 O O . GLU A 1 168 ? 53.330 58.171 22.517 1.00 35.17 168 GLU A O 1
ATOM 1315 N N . LEU A 1 169 ? 51.241 58.137 21.644 1.00 35.69 169 LEU A N 1
ATOM 1316 C CA . LEU A 1 169 ? 50.910 56.755 22.005 1.00 37.18 169 LEU A CA 1
ATOM 1317 C C . LEU A 1 169 ? 51.839 55.760 21.352 1.00 36.92 169 LEU A C 1
ATOM 1318 O O . LEU A 1 169 ? 52.452 54.910 22.037 1.00 38.36 169 LEU A O 1
ATOM 1323 N N . PHE A 1 170 ? 52.018 55.914 20.057 1.00 35.96 170 PHE A N 1
ATOM 1324 C CA . PHE A 1 170 ? 52.772 54.972 19.277 1.00 36.21 170 PHE A CA 1
ATOM 1325 C C . PHE A 1 170 ? 54.231 54.962 19.748 1.00 35.79 170 PHE A C 1
ATOM 1326 O O . PHE A 1 170 ? 54.770 53.901 20.075 1.00 35.25 170 PHE A O 1
ATOM 1334 N N . GLN A 1 171 ? 54.844 56.135 19.819 1.00 35.40 171 GLN A N 1
ATOM 1335 C CA A GLN A 1 171 ? 56.216 56.229 20.282 0.50 35.43 171 GLN A CA 1
ATOM 1336 C CA B GLN A 1 171 ? 56.214 56.269 20.299 0.50 35.57 171 GLN A CA 1
ATOM 1337 C C . GLN A 1 171 ? 56.377 55.632 21.690 1.00 34.95 171 GLN A C 1
ATOM 1338 O O . GLN A 1 171 ? 57.311 54.890 21.914 1.00 34.54 171 GLN A O 1
ATOM 1349 N N . ARG A 1 172 ? 55.468 55.952 22.597 1.00 33.24 172 ARG A N 1
ATOM 1350 C CA . ARG A 1 172 ? 55.584 55.495 23.971 1.00 36.52 172 ARG A CA 1
ATOM 1351 C C . ARG A 1 172 ? 55.481 53.961 24.027 1.00 37.44 172 ARG A C 1
ATOM 1352 O O . ARG A 1 172 ? 56.269 53.300 24.694 1.00 38.71 172 ARG A O 1
ATOM 1360 N N . ASN A 1 173 ? 54.532 53.417 23.270 1.00 37.86 173 ASN A N 1
ATOM 1361 C CA . ASN A 1 173 ? 54.327 52.007 23.115 1.00 37.43 173 ASN A CA 1
ATOM 1362 C C . ASN A 1 173 ? 55.558 51.294 22.592 1.00 37.69 173 ASN A C 1
ATOM 1363 O O . ASN A 1 173 ? 55.955 50.266 23.126 1.00 38.00 173 ASN A O 1
ATOM 1368 N N . LYS A 1 174 ? 56.168 51.845 21.549 1.00 38.10 174 LYS A N 1
ATOM 1369 C CA . LYS A 1 174 ? 57.415 51.347 20.997 1.00 38.29 174 LYS A CA 1
ATOM 1370 C C . LYS A 1 174 ? 58.544 51.383 22.023 1.00 37.50 174 LYS A C 1
ATOM 1371 O O . LYS A 1 174 ? 59.311 50.450 22.131 1.00 38.24 174 LYS A O 1
ATOM 1377 N N . GLU A 1 175 ? 58.640 52.467 22.765 1.00 37.58 175 GLU A N 1
ATOM 1378 C CA . GLU A 1 175 ? 59.694 52.629 23.747 1.00 38.50 175 GLU A CA 1
ATOM 1379 C C . GLU A 1 175 ? 59.605 51.472 24.781 1.00 37.33 175 GLU A C 1
ATOM 1380 O O . GLU A 1 175 ? 60.555 50.730 24.970 1.00 36.85 175 GLU A O 1
ATOM 1386 N N . ILE A 1 176 ? 58.435 51.323 25.382 1.00 36.76 176 ILE A N 1
ATOM 1387 C CA . ILE A 1 176 ? 58.192 50.332 26.459 1.00 35.62 176 ILE A CA 1
ATOM 1388 C C . ILE A 1 176 ? 58.282 48.937 25.883 1.00 36.02 176 ILE A C 1
ATOM 1389 O O . ILE A 1 176 ? 58.892 48.057 26.515 1.00 36.64 176 ILE A O 1
ATOM 1394 N N . SER A 1 177 ? 57.789 48.735 24.666 1.00 33.77 177 SER A N 1
ATOM 1395 C CA . SER A 1 177 ? 58.018 47.442 24.021 1.00 37.14 177 SER A CA 1
ATOM 1396 C C . SER A 1 177 ? 59.500 47.048 23.912 1.00 38.04 177 SER A C 1
ATOM 1397 O O . SER A 1 177 ? 59.863 45.910 24.237 1.00 39.16 177 SER A O 1
ATOM 1400 N N . THR A 1 178 ? 60.343 47.977 23.472 1.00 38.61 178 THR A N 1
ATOM 1401 C CA . THR A 1 178 ? 61.761 47.725 23.356 1.00 39.81 178 THR A CA 1
ATOM 1402 C C . THR A 1 178 ? 62.379 47.468 24.724 1.00 38.02 178 THR A C 1
ATOM 1403 O O . THR A 1 178 ? 63.163 46.552 24.853 1.00 39.16 178 THR A O 1
ATOM 1407 N N . LYS A 1 179 ? 62.032 48.263 25.728 1.00 37.07 179 LYS A N 1
ATOM 1408 C CA . LYS A 1 179 ? 62.526 48.022 27.083 1.00 38.40 179 LYS A CA 1
ATOM 1409 C C . LYS A 1 179 ? 62.101 46.628 27.588 1.00 37.22 179 LYS A C 1
ATOM 1410 O O . LYS A 1 179 ? 62.918 45.883 28.140 1.00 37.84 179 LYS A O 1
ATOM 1416 N N . LEU A 1 180 ? 60.857 46.264 27.342 1.00 36.21 180 LEU A N 1
ATOM 1417 C CA . LEU A 1 180 ? 60.354 44.914 27.677 1.00 36.25 180 LEU A CA 1
ATOM 1418 C C . LEU A 1 180 ? 61.097 43.802 26.934 1.00 37.22 180 LEU A C 1
ATOM 1419 O O . LEU A 1 180 ? 61.503 42.789 27.509 1.00 37.00 180 LEU A O 1
ATOM 1424 N N . HIS A 1 181 ? 61.298 44.016 25.643 1.00 38.54 181 HIS A N 1
ATOM 1425 C CA . HIS A 1 181 ? 62.053 43.109 24.811 1.00 39.69 181 HIS A CA 1
ATOM 1426 C C . HIS A 1 181 ? 63.469 42.878 25.366 1.00 39.52 181 HIS A C 1
ATOM 1427 O O . HIS A 1 181 ? 63.848 41.727 25.591 1.00 39.92 181 HIS A O 1
ATOM 1434 N N . CYS A 1 182 ? 64.248 43.938 25.596 1.00 40.44 182 CYS A N 1
ATOM 1435 C CA . CYS A 1 182 ? 65.646 43.750 26.070 1.00 39.97 182 CYS A CA 1
ATOM 1436 C C . CYS A 1 182 ? 65.646 43.006 27.457 1.00 39.81 182 CYS A C 1
ATOM 1437 O O . CYS A 1 182 ? 66.487 42.142 27.691 1.00 40.97 182 CYS A O 1
ATOM 1440 N N . LEU A 1 183 ? 64.682 43.300 28.324 1.00 38.49 183 LEU A N 1
ATOM 1441 C CA . LEU A 1 183 ? 64.475 42.576 29.610 1.00 38.49 183 LEU A CA 1
ATOM 1442 C C . LEU A 1 183 ? 64.205 41.087 29.462 1.00 38.14 183 LEU A C 1
ATOM 1443 O O . LEU A 1 183 ? 64.941 40.280 30.023 1.00 38.02 183 LEU A O 1
ATOM 1448 N N . GLU A 1 184 ? 63.237 40.721 28.641 1.00 38.85 184 GLU A N 1
ATOM 1449 C CA . GLU A 1 184 ? 62.977 39.318 28.333 1.00 41.48 184 GLU A CA 1
ATOM 1450 C C . GLU A 1 184 ? 64.228 38.579 27.838 1.00 42.50 184 GLU A C 1
ATOM 1451 O O . GLU A 1 184 ? 64.475 37.445 28.246 1.00 42.85 184 GLU A O 1
ATOM 1457 N N . LEU A 1 185 ? 65.021 39.228 26.981 1.00 42.79 185 LEU A N 1
ATOM 1458 C CA . LEU A 1 185 ? 66.205 38.599 26.421 1.00 44.09 185 LEU A CA 1
ATOM 1459 C C . LEU A 1 185 ? 67.336 38.490 27.441 1.00 44.47 185 LEU A C 1
ATOM 1460 O O . LEU A 1 185 ? 68.035 37.490 27.472 1.00 44.11 185 LEU A O 1
ATOM 1465 N N . GLU A 1 186 ? 67.501 39.512 28.270 1.00 45.79 186 GLU A N 1
ATOM 1466 C CA . GLU A 1 186 ? 68.477 39.464 29.360 1.00 48.48 186 GLU A CA 1
ATOM 1467 C C . GLU A 1 186 ? 68.196 38.315 30.350 1.00 49.31 186 GLU A C 1
ATOM 1468 O O . GLU A 1 186 ? 69.130 37.802 30.979 1.00 49.70 186 GLU A O 1
ATOM 1474 N N . LEU A 1 187 ? 66.925 37.910 30.458 1.00 50.38 187 LEU A N 1
ATOM 1475 C CA . LEU A 1 187 ? 66.536 36.731 31.243 1.00 51.30 187 LEU A CA 1
ATOM 1476 C C . LEU A 1 187 ? 66.835 35.412 30.522 1.00 51.67 187 LEU A C 1
ATOM 1477 O O . LEU A 1 187 ? 66.140 35.031 29.573 1.00 52.18 187 LEU A O 1
ATOM 1482 N N . GLU A 1 198 ? 66.356 39.010 40.418 1.00 47.95 198 GLU A N 1
ATOM 1483 C CA . GLU A 1 198 ? 66.514 40.459 40.591 1.00 47.49 198 GLU A CA 1
ATOM 1484 C C . GLU A 1 198 ? 65.944 41.230 39.386 1.00 46.10 198 GLU A C 1
ATOM 1485 O O . GLU A 1 198 ? 65.206 42.215 39.542 1.00 47.16 198 GLU A O 1
ATOM 1491 N N . LEU A 1 199 ? 66.241 40.758 38.183 1.00 44.32 199 LEU A N 1
ATOM 1492 C CA . LEU A 1 199 ? 65.602 41.316 36.986 1.00 42.65 199 LEU A CA 1
ATOM 1493 C C . LEU A 1 199 ? 64.123 40.938 36.875 1.00 40.71 199 LEU A C 1
ATOM 1494 O O . LEU A 1 199 ? 63.356 41.654 36.251 1.00 40.83 199 LEU A O 1
ATOM 1499 N N . LEU A 1 200 ? 63.729 39.822 37.482 1.00 38.30 200 LEU A N 1
ATOM 1500 C CA . LEU A 1 200 ? 62.364 39.307 37.330 1.00 36.57 200 LEU A CA 1
ATOM 1501 C C . LEU A 1 200 ? 61.291 40.325 37.638 1.00 34.36 200 LEU A C 1
ATOM 1502 O O . LEU A 1 200 ? 60.292 40.506 36.862 1.00 36.12 200 LEU A O 1
ATOM 1507 N N . ARG A 1 201 ? 61.448 40.953 38.780 1.00 31.07 201 ARG A N 1
ATOM 1508 C CA . ARG A 1 201 ? 60.518 41.950 39.253 1.00 31.83 201 ARG A CA 1
ATOM 1509 C C . ARG A 1 201 ? 60.387 43.119 38.278 1.00 31.84 201 ARG A C 1
ATOM 1510 O O . ARG A 1 201 ? 59.316 43.650 38.121 1.00 30.54 201 ARG A O 1
ATOM 1518 N N . GLU A 1 202 ? 61.532 43.530 37.706 1.00 32.48 202 GLU A N 1
ATOM 1519 C CA A GLU A 1 202 ? 61.567 44.592 36.724 0.50 33.05 202 GLU A CA 1
ATOM 1520 C CA B GLU A 1 202 ? 61.576 44.596 36.719 0.50 32.90 202 GLU A CA 1
ATOM 1521 C C . GLU A 1 202 ? 60.826 44.170 35.449 1.00 32.51 202 GLU A C 1
ATOM 1522 O O . GLU A 1 202 ? 60.047 44.914 34.934 1.00 31.60 202 GLU A O 1
ATOM 1533 N N . LEU A 1 203 ? 61.091 42.962 34.976 1.00 32.23 203 LEU A N 1
ATOM 1534 C CA . LEU A 1 203 ? 60.388 42.406 33.843 1.00 34.13 203 LEU A CA 1
ATOM 1535 C C . LEU A 1 203 ? 58.849 42.392 34.005 1.00 33.63 203 LEU A C 1
ATOM 1536 O O . LEU A 1 203 ? 58.114 42.762 33.082 1.00 34.57 203 LEU A O 1
ATOM 1541 N N . TYR A 1 204 ? 58.368 41.945 35.159 1.00 32.28 204 TYR A N 1
ATOM 1542 C CA . TYR A 1 204 ? 56.979 41.867 35.431 1.00 34.20 204 TYR A CA 1
ATOM 1543 C C . TYR A 1 204 ? 56.284 43.211 35.431 1.00 32.26 204 TYR A C 1
ATOM 1544 O O . TYR A 1 204 ? 55.197 43.327 34.892 1.00 35.96 204 TYR A O 1
ATOM 1553 N N . LEU A 1 205 ? 56.905 44.188 36.034 1.00 30.34 205 LEU A N 1
ATOM 1554 C CA . LEU A 1 205 ? 56.463 45.561 36.036 1.00 32.15 205 LEU A CA 1
ATOM 1555 C C . LEU A 1 205 ? 56.476 46.160 34.638 1.00 31.73 205 LEU A C 1
ATOM 1556 O O . LEU A 1 205 ? 55.575 46.861 34.343 1.00 30.70 205 LEU A O 1
ATOM 1569 N N . ARG A 1 207 ? 56.301 44.501 31.931 1.00 35.02 207 ARG A N 1
ATOM 1570 C CA . ARG A 1 207 ? 55.302 43.809 31.192 1.00 36.48 207 ARG A CA 1
ATOM 1571 C C . ARG A 1 207 ? 53.914 44.511 31.427 1.00 36.14 207 ARG A C 1
ATOM 1572 O O . ARG A 1 207 ? 53.200 44.850 30.480 1.00 34.91 207 ARG A O 1
ATOM 1580 N N . LEU A 1 208 ? 53.587 44.828 32.676 1.00 36.00 208 LEU A N 1
ATOM 1581 C CA . LEU A 1 208 ? 52.336 45.539 32.942 1.00 35.63 208 LEU A CA 1
ATOM 1582 C C . LEU A 1 208 ? 52.330 46.884 32.183 1.00 35.14 208 LEU A C 1
ATOM 1583 O O . LEU A 1 208 ? 51.322 47.304 31.654 1.00 35.65 208 LEU A O 1
ATOM 1588 N N . HIS A 1 209 ? 53.481 47.544 32.170 1.00 36.01 209 HIS A N 1
ATOM 1589 C CA . HIS A 1 209 ? 53.616 48.826 31.514 1.00 34.64 209 HIS A CA 1
ATOM 1590 C C . HIS A 1 209 ? 53.199 48.686 30.024 1.00 32.22 209 HIS A C 1
ATOM 1591 O O . HIS A 1 209 ? 52.454 49.482 29.576 1.00 34.73 209 HIS A O 1
ATOM 1598 N N . HIS A 1 210 ? 53.644 47.637 29.348 1.00 30.84 210 HIS A N 1
ATOM 1599 C CA . HIS A 1 210 ? 53.465 47.445 27.936 1.00 33.34 210 HIS A CA 1
ATOM 1600 C C . HIS A 1 210 ? 51.983 47.149 27.773 1.00 33.18 210 HIS A C 1
ATOM 1601 O O . HIS A 1 210 ? 51.356 47.734 26.934 1.00 33.56 210 HIS A O 1
ATOM 1608 N N . PHE A 1 211 ? 51.445 46.298 28.665 1.00 32.51 211 PHE A N 1
ATOM 1609 C CA . PHE A 1 211 ? 50.010 46.012 28.674 1.00 34.36 211 PHE A CA 1
ATOM 1610 C C . PHE A 1 211 ? 49.087 47.240 28.756 1.00 34.37 211 PHE A C 1
ATOM 1611 O O . PHE A 1 211 ? 48.086 47.317 28.024 1.00 36.68 211 PHE A O 1
ATOM 1619 N N . SER A 1 212 ? 49.413 48.195 29.612 1.00 33.94 212 SER A N 1
ATOM 1620 C CA . SER A 1 212 ? 48.620 49.370 29.767 1.00 33.82 212 SER A CA 1
ATOM 1621 C C . SER A 1 212 ? 48.621 50.212 28.469 1.00 34.45 212 SER A C 1
ATOM 1622 O O . SER A 1 212 ? 47.586 50.745 28.104 1.00 37.30 212 SER A O 1
ATOM 1625 N N . LEU A 1 213 ? 49.745 50.278 27.775 1.00 31.99 213 LEU A N 1
ATOM 1626 C CA . LEU A 1 213 ? 49.801 50.982 26.520 1.00 35.30 213 LEU A CA 1
ATOM 1627 C C . LEU A 1 213 ? 48.987 50.186 25.442 1.00 34.91 213 LEU A C 1
ATOM 1628 O O . LEU A 1 213 ? 48.169 50.776 24.820 1.00 36.83 213 LEU A O 1
ATOM 1633 N N . ASP A 1 214 ? 49.218 48.883 25.294 1.00 33.97 214 ASP A N 1
ATOM 1634 C CA . ASP A 1 214 ? 48.495 48.033 24.386 1.00 37.59 214 ASP A CA 1
ATOM 1635 C C . ASP A 1 214 ? 47.012 48.212 24.573 1.00 35.66 214 ASP A C 1
ATOM 1636 O O . ASP A 1 214 ? 46.310 48.316 23.611 1.00 41.64 214 ASP A O 1
ATOM 1641 N N . THR A 1 215 ? 46.556 48.274 25.816 1.00 35.85 215 THR A N 1
ATOM 1642 C CA . THR A 1 215 ? 45.144 48.440 26.218 1.00 36.55 215 THR A CA 1
ATOM 1643 C C . THR A 1 215 ? 44.481 49.631 25.540 1.00 36.16 215 THR A C 1
ATOM 1644 O O . THR A 1 215 ? 43.362 49.529 25.069 1.00 37.65 215 THR A O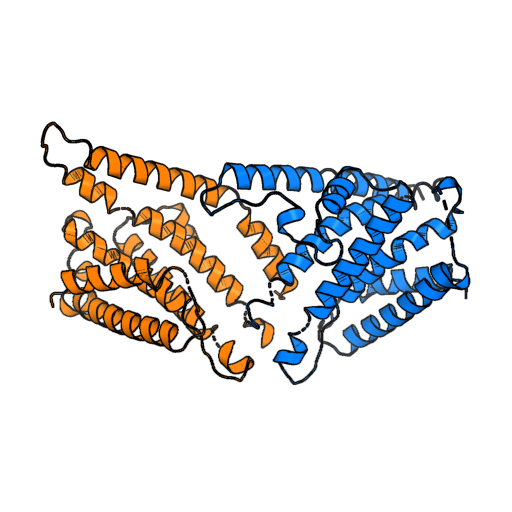 1
ATOM 1648 N N . ILE A 1 216 ? 45.171 50.761 25.475 1.00 34.33 216 ILE A N 1
ATOM 1649 C CA . ILE A 1 216 ? 44.565 51.902 24.844 1.00 33.50 216 ILE A CA 1
ATOM 1650 C C . ILE A 1 216 ? 44.183 51.545 23.381 1.00 30.78 216 ILE A C 1
ATOM 1651 O O . ILE A 1 216 ? 43.113 51.856 22.991 1.00 29.28 216 ILE A O 1
ATOM 1656 N N . ASN A 1 217 ? 45.044 50.865 22.656 1.00 30.34 217 ASN A N 1
ATOM 1657 C CA . ASN A 1 217 ? 44.767 50.407 21.307 1.00 32.76 217 ASN A CA 1
ATOM 1658 C C . ASN A 1 217 ? 43.598 49.461 21.212 1.00 33.09 217 ASN A C 1
ATOM 1659 O O . ASN A 1 217 ? 42.843 49.492 20.271 1.00 33.54 217 ASN A O 1
ATOM 1664 N N . ASN A 1 218 ? 43.483 48.589 22.197 1.00 33.77 218 ASN A N 1
ATOM 1665 C CA . ASN A 1 218 ? 42.410 47.666 22.186 1.00 32.29 218 ASN A CA 1
ATOM 1666 C C . ASN A 1 218 ? 41.114 48.336 22.550 1.00 32.46 218 ASN A C 1
ATOM 1667 O O . ASN A 1 218 ? 40.058 47.968 21.996 1.00 33.08 218 ASN A O 1
ATOM 1672 N N . ILE A 1 219 ? 41.153 49.278 23.499 1.00 29.46 219 ILE A N 1
ATOM 1673 C CA . ILE A 1 219 ? 39.960 49.944 23.888 1.00 30.01 219 ILE A CA 1
ATOM 1674 C C . ILE A 1 219 ? 39.470 50.750 22.601 1.00 29.36 219 ILE A C 1
ATOM 1675 O O . ILE A 1 219 ? 38.346 50.749 22.339 1.00 30.52 219 ILE A O 1
ATOM 1680 N N . GLU A 1 220 ? 40.359 51.384 21.903 1.00 28.92 220 GLU A N 1
ATOM 1681 C CA . GLU A 1 220 ? 39.967 52.214 20.681 1.00 30.76 220 GLU A CA 1
ATOM 1682 C C . GLU A 1 220 ? 39.316 51.321 19.616 1.00 33.02 220 GLU A C 1
ATOM 1683 O O . GLU A 1 220 ? 38.198 51.635 19.082 1.00 34.99 220 GLU A O 1
ATOM 1689 N N . GLN A 1 221 ? 39.970 50.207 19.331 1.00 32.87 221 GLN A N 1
ATOM 1690 C CA . GLN A 1 221 ? 39.549 49.293 18.308 1.00 33.33 221 GLN A CA 1
ATOM 1691 C C . GLN A 1 221 ? 38.195 48.739 18.699 1.00 33.61 221 GLN A C 1
ATOM 1692 O O . GLN A 1 221 ? 37.335 48.734 17.893 1.00 33.38 221 GLN A O 1
ATOM 1698 N N . ASN A 1 222 ? 38.001 48.361 19.961 1.00 31.14 222 ASN A N 1
ATOM 1699 C CA . ASN A 1 222 ? 36.716 47.798 20.343 1.00 33.32 222 ASN A CA 1
ATOM 1700 C C . ASN A 1 222 ? 35.552 48.815 20.366 1.00 31.79 222 ASN A C 1
ATOM 1701 O O . ASN A 1 222 ? 34.432 48.488 20.074 1.00 32.83 222 ASN A O 1
ATOM 1706 N N . LEU A 1 223 ? 35.819 50.045 20.739 1.00 31.65 223 LEU A N 1
ATOM 1707 C CA . LEU A 1 223 ? 34.827 51.038 20.769 1.00 31.21 223 LEU A CA 1
ATOM 1708 C C . LEU A 1 223 ? 34.414 51.373 19.320 1.00 30.78 223 LEU A C 1
ATOM 1709 O O . LEU A 1 223 ? 33.283 51.378 19.043 1.00 31.88 223 LEU A O 1
ATOM 1714 N N . PHE A 1 224 ? 35.371 51.527 18.439 1.00 30.87 224 PHE A N 1
ATOM 1715 C CA . PHE A 1 224 ? 35.090 51.806 17.027 1.00 31.18 224 PHE A CA 1
ATOM 1716 C C . PHE A 1 224 ? 34.344 50.663 16.368 1.00 31.83 224 PHE A C 1
ATOM 1717 O O . PHE A 1 224 ? 33.321 50.889 15.708 1.00 33.83 224 PHE A O 1
ATOM 1725 N N . GLU A 1 225 ? 34.861 49.439 16.553 1.00 32.43 225 GLU A N 1
ATOM 1726 C CA . GLU A 1 225 ? 34.252 48.232 16.044 1.00 33.16 225 GLU A CA 1
ATOM 1727 C C . GLU A 1 225 ? 32.843 48.113 16.573 1.00 33.61 225 GLU A C 1
ATOM 1728 O O . GLU A 1 225 ? 31.908 47.909 15.770 1.00 30.83 225 GLU A O 1
ATOM 1734 N N . CYS A 1 226 ? 32.651 48.319 17.881 1.00 33.22 226 CYS A N 1
ATOM 1735 C CA . CYS A 1 226 ? 31.299 48.291 18.435 1.00 35.30 226 CYS A CA 1
ATOM 1736 C C . CYS A 1 226 ? 30.304 49.297 17.800 1.00 36.78 226 CYS A C 1
ATOM 1737 O O . CYS A 1 226 ? 29.177 48.962 17.429 1.00 37.50 226 CYS A O 1
ATOM 1740 N N . GLU A 1 227 ? 30.722 50.544 17.724 1.00 38.74 227 GLU A N 1
ATOM 1741 C CA . GLU A 1 227 ? 29.912 51.553 17.104 1.00 39.71 227 GLU A CA 1
ATOM 1742 C C . GLU A 1 227 ? 29.567 51.207 15.640 1.00 39.62 227 GLU A C 1
ATOM 1743 O O . GLU A 1 227 ? 28.427 51.394 15.205 1.00 40.81 227 GLU A O 1
ATOM 1757 N N . LEU A 1 229 ? 29.438 48.092 14.102 1.00 37.08 229 LEU A N 1
ATOM 1758 C CA . LEU A 1 229 ? 28.517 46.929 14.068 1.00 34.88 229 LEU A CA 1
ATOM 1759 C C . LEU A 1 229 ? 27.165 47.231 14.635 1.00 33.89 229 LEU A C 1
ATOM 1760 O O . LEU A 1 229 ? 26.155 46.640 14.183 1.00 37.39 229 LEU A O 1
ATOM 1765 N N . SER A 1 230 ? 27.102 48.204 15.526 1.00 32.81 230 SER A N 1
ATOM 1766 C CA A SER A 1 230 ? 25.832 48.658 16.093 0.50 33.55 230 SER A CA 1
ATOM 1767 C CA B SER A 1 230 ? 25.850 48.692 16.112 0.50 33.40 230 SER A CA 1
ATOM 1768 C C . SER A 1 230 ? 24.960 49.369 15.070 1.00 33.97 230 SER A C 1
ATOM 1769 O O . SER A 1 230 ? 23.738 49.240 15.095 1.00 33.95 230 SER A O 1
ATOM 1774 N N . ASN A 1 231 ? 25.580 50.144 14.194 1.00 34.99 231 ASN A N 1
ATOM 1775 C CA . ASN A 1 231 ? 24.789 50.919 13.197 1.00 35.48 231 ASN A CA 1
ATOM 1776 C C . ASN A 1 231 ? 24.036 50.021 12.263 1.00 35.45 231 ASN A C 1
ATOM 1777 O O . ASN A 1 231 ? 22.950 50.367 11.767 1.00 37.08 231 ASN A O 1
ATOM 1782 N N . PHE A 1 232 ? 24.626 48.876 11.981 1.00 35.54 232 PHE A N 1
ATOM 1783 C CA . PHE A 1 232 ? 24.011 47.876 11.135 1.00 39.29 232 PHE A CA 1
ATOM 1784 C C . PHE A 1 232 ? 22.853 47.098 11.787 1.00 40.20 232 PHE A C 1
ATOM 1785 O O . PHE A 1 232 ? 22.138 46.359 11.106 1.00 39.64 232 PHE A O 1
ATOM 1793 N N . LEU A 1 233 ? 22.671 47.277 13.094 1.00 42.27 233 LEU A N 1
ATOM 1794 C CA . LEU A 1 233 ? 21.526 46.704 13.808 1.00 44.76 233 LEU A CA 1
ATOM 1795 C C . LEU A 1 233 ? 20.414 47.735 14.024 1.00 46.47 233 LEU A C 1
ATOM 1796 O O . LEU A 1 233 ? 19.235 47.378 14.163 1.00 47.22 233 LEU A O 1
ATOM 1801 N N . LYS A 1 234 ? 20.797 49.012 14.030 1.00 48.42 234 LYS A N 1
ATOM 1802 C CA . LYS A 1 234 ? 19.845 50.123 14.143 1.00 50.24 234 LYS A CA 1
ATOM 1803 C C . LYS A 1 234 ? 18.902 50.204 12.937 1.00 50.64 234 LYS A C 1
ATOM 1804 O O . LYS A 1 234 ? 17.995 51.042 12.888 1.00 51.37 234 LYS A O 1
ATOM 1811 N N . ALA B 1 2 ? 8.697 71.658 -14.489 1.00 64.73 2 ALA B N 1
ATOM 1812 C CA . ALA B 1 2 ? 8.147 71.451 -15.865 1.00 64.72 2 ALA B CA 1
ATOM 1813 C C . ALA B 1 2 ? 9.268 71.164 -16.864 1.00 64.52 2 ALA B C 1
ATOM 1814 O O . ALA B 1 2 ? 9.277 70.110 -17.512 1.00 64.58 2 ALA B O 1
ATOM 1816 N N . SER B 1 3 ? 10.209 72.101 -16.979 1.00 64.07 3 SER B N 1
ATOM 1817 C CA . SER B 1 3 ? 11.377 71.914 -17.832 1.00 63.47 3 SER B CA 1
ATOM 1818 C C . SER B 1 3 ? 12.446 71.141 -17.078 1.00 63.21 3 SER B C 1
ATOM 1819 O O . SER B 1 3 ? 12.399 71.034 -15.849 1.00 63.16 3 SER B O 1
ATOM 1822 N N . VAL B 1 4 ? 13.400 70.608 -17.835 1.00 62.79 4 VAL B N 1
ATOM 1823 C CA . VAL B 1 4 ? 14.567 69.905 -17.306 1.00 62.39 4 VAL B CA 1
ATOM 1824 C C . VAL B 1 4 ? 15.307 70.690 -16.207 1.00 61.80 4 VAL B C 1
ATOM 1825 O O . VAL B 1 4 ? 15.661 70.133 -15.157 1.00 62.00 4 VAL B O 1
ATOM 1829 N N . THR B 1 5 ? 15.514 71.983 -16.442 1.00 60.86 5 THR B N 1
ATOM 1830 C CA . THR B 1 5 ? 16.269 72.817 -15.508 1.00 60.01 5 THR B CA 1
ATOM 1831 C C . THR B 1 5 ? 15.535 73.134 -14.191 1.00 59.11 5 THR B C 1
ATOM 1832 O O . THR B 1 5 ? 16.169 73.262 -13.145 1.00 59.12 5 THR B O 1
ATOM 1836 N N . GLU B 1 6 ? 14.215 73.251 -14.256 1.00 58.11 6 GLU B N 1
ATOM 1837 C CA . GLU B 1 6 ? 13.387 73.581 -13.100 1.00 57.67 6 GLU B CA 1
ATOM 1838 C C . GLU B 1 6 ? 13.162 72.347 -12.229 1.00 56.87 6 GLU B C 1
ATOM 1839 O O . GLU B 1 6 ? 13.059 72.446 -11.003 1.00 56.68 6 GLU B O 1
ATOM 1845 N N . GLN B 1 7 ? 13.068 71.188 -12.875 1.00 55.93 7 GLN B N 1
ATOM 1846 C CA . GLN B 1 7 ? 12.947 69.917 -12.167 1.00 55.16 7 GLN B CA 1
ATOM 1847 C C . GLN B 1 7 ? 14.204 69.677 -11.330 1.00 53.81 7 GLN B C 1
ATOM 1848 O O . GLN B 1 7 ? 14.136 69.200 -10.199 1.00 53.60 7 GLN B O 1
ATOM 1854 N N . PHE B 1 8 ? 15.349 70.062 -11.881 1.00 52.22 8 PHE B N 1
ATOM 1855 C CA . PHE B 1 8 ? 16.614 69.860 -11.209 1.00 50.58 8 PHE B CA 1
ATOM 1856 C C . PHE B 1 8 ? 16.767 70.699 -9.942 1.00 50.82 8 PHE B C 1
ATOM 1857 O O . PHE B 1 8 ? 17.167 70.187 -8.901 1.00 49.43 8 PHE B O 1
ATOM 1865 N N . ASN B 1 9 ? 16.454 71.988 -10.036 1.00 51.52 9 ASN B N 1
ATOM 1866 C CA . ASN B 1 9 ? 16.582 72.884 -8.890 1.00 52.30 9 ASN B CA 1
ATOM 1867 C C . ASN B 1 9 ? 15.703 72.425 -7.724 1.00 52.74 9 ASN B C 1
ATOM 1868 O O . ASN B 1 9 ? 16.100 72.522 -6.561 1.00 52.89 9 ASN B O 1
ATOM 1873 N N . ASP B 1 10 ? 14.518 71.914 -8.055 1.00 53.25 10 ASP B N 1
ATOM 1874 C CA . ASP B 1 10 ? 13.587 71.390 -7.057 1.00 53.88 10 ASP B CA 1
ATOM 1875 C C . ASP B 1 10 ? 14.091 70.107 -6.396 1.00 53.61 10 ASP B C 1
ATOM 1876 O O . ASP B 1 10 ? 13.991 69.977 -5.183 1.00 53.34 10 ASP B O 1
ATOM 1881 N N . ILE B 1 11 ? 14.633 69.177 -7.190 1.00 53.57 11 ILE B N 1
ATOM 1882 C CA . ILE B 1 11 ? 15.250 67.950 -6.643 1.00 53.84 11 ILE B CA 1
ATOM 1883 C C . ILE B 1 11 ? 16.363 68.310 -5.649 1.00 53.53 11 ILE B C 1
ATOM 1884 O O . ILE B 1 11 ? 16.332 67.868 -4.506 1.00 53.14 11 ILE B O 1
ATOM 1889 N N . ILE B 1 12 ? 17.325 69.127 -6.089 1.00 54.05 12 ILE B N 1
ATOM 1890 C CA . ILE B 1 12 ? 18.422 69.597 -5.231 1.00 53.92 12 ILE B CA 1
ATOM 1891 C C . ILE B 1 12 ? 17.932 70.312 -3.973 1.00 54.41 12 ILE B C 1
ATOM 1892 O O . ILE B 1 12 ? 18.468 70.085 -2.882 1.00 54.56 12 ILE B O 1
ATOM 1897 N N . SER B 1 13 ? 16.933 71.181 -4.128 1.00 54.71 13 SER B N 1
ATOM 1898 C CA . SER B 1 13 ? 16.399 71.935 -3.000 1.00 55.15 13 SER B CA 1
ATOM 1899 C C . SER B 1 13 ? 15.736 70.996 -2.009 1.00 55.21 13 SER B C 1
ATOM 1900 O O . SER B 1 13 ? 15.894 71.165 -0.803 1.00 55.49 13 SER B O 1
ATOM 1903 N N . LEU B 1 14 ? 15.006 70.006 -2.522 1.00 55.32 14 LEU B N 1
ATOM 1904 C CA . LEU B 1 14 ? 14.424 68.959 -1.669 1.00 55.70 14 LEU B CA 1
ATOM 1905 C C . LEU B 1 14 ? 15.509 68.234 -0.880 1.00 55.69 14 LEU B C 1
ATOM 1906 O O . LEU B 1 14 ? 15.390 68.058 0.327 1.00 55.52 14 LEU B O 1
ATOM 1911 N N . TYR B 1 15 ? 16.569 67.820 -1.573 1.00 56.03 15 TYR B N 1
ATOM 1912 C CA . TYR B 1 15 ? 17.686 67.141 -0.923 1.00 56.18 15 TYR B CA 1
ATOM 1913 C C . TYR B 1 15 ? 18.260 67.996 0.205 1.00 56.63 15 TYR B C 1
ATOM 1914 O O . TYR B 1 15 ? 18.198 67.613 1.363 1.00 56.68 15 TYR B O 1
ATOM 1923 N N . SER B 1 16 ? 18.795 69.163 -0.151 1.00 57.91 16 SER B N 1
ATOM 1924 C CA . SER B 1 16 ? 19.425 70.090 0.794 1.00 58.77 16 SER B CA 1
ATOM 1925 C C . SER B 1 16 ? 18.598 70.375 2.050 1.00 59.29 16 SER B C 1
ATOM 1926 O O . SER B 1 16 ? 19.150 70.460 3.150 1.00 59.57 16 SER B O 1
ATOM 1929 N N . THR B 1 17 ? 17.283 70.515 1.881 1.00 59.87 17 THR B N 1
ATOM 1930 C CA . THR B 1 17 ? 16.392 70.951 2.963 1.00 60.50 17 THR B CA 1
ATOM 1931 C C . THR B 1 17 ? 15.869 69.807 3.838 1.00 60.83 17 THR B C 1
ATOM 1932 O O . THR B 1 17 ? 15.908 69.897 5.070 1.00 61.07 17 THR B O 1
ATOM 1936 N N . LYS B 1 18 ? 15.389 68.735 3.206 1.00 61.06 18 LYS B N 1
ATOM 1937 C CA . LYS B 1 18 ? 14.688 67.673 3.938 1.00 61.23 18 LYS B CA 1
ATOM 1938 C C . LYS B 1 18 ? 15.351 66.288 3.907 1.00 61.04 18 LYS B C 1
ATOM 1939 O O . LYS B 1 18 ? 15.044 65.439 4.750 1.00 60.97 18 LYS B O 1
ATOM 1945 N N . LEU B 1 19 ? 16.265 66.063 2.965 1.00 60.91 19 LEU B N 1
ATOM 1946 C CA . LEU B 1 19 ? 16.850 64.728 2.772 1.00 60.82 19 LEU B CA 1
ATOM 1947 C C . LEU B 1 19 ? 18.326 64.577 3.162 1.00 60.96 19 LEU B C 1
ATOM 1948 O O . LEU B 1 19 ? 18.765 63.476 3.480 1.00 60.66 19 LEU B O 1
ATOM 1953 N N . GLU B 1 20 ? 19.087 65.663 3.123 1.00 61.28 20 GLU B N 1
ATOM 1954 C CA . GLU B 1 20 ? 20.505 65.589 3.456 1.00 62.40 20 GLU B CA 1
ATOM 1955 C C . GLU B 1 20 ? 20.732 65.220 4.930 1.00 62.78 20 GLU B C 1
ATOM 1956 O O . GLU B 1 20 ? 21.485 64.287 5.222 1.00 62.87 20 GLU B O 1
ATOM 1962 N N . HIS B 1 21 ? 20.080 65.947 5.839 1.00 63.57 21 HIS B N 1
ATOM 1963 C CA . HIS B 1 21 ? 20.168 65.683 7.282 1.00 64.43 21 HIS B CA 1
ATOM 1964 C C . HIS B 1 21 ? 18.794 65.765 7.950 1.00 64.48 21 HIS B C 1
ATOM 1965 O O . HIS B 1 21 ? 17.922 64.924 7.715 1.00 64.58 21 HIS B O 1
ATOM 1972 N N . LEU B 1 24 ? 15.811 64.330 10.083 1.00 62.24 24 LEU B N 1
ATOM 1973 C CA . LEU B 1 24 ? 15.243 63.799 11.323 1.00 62.37 24 LEU B CA 1
ATOM 1974 C C . LEU B 1 24 ? 14.269 62.644 11.086 1.00 62.10 24 LEU B C 1
ATOM 1975 O O . LEU B 1 24 ? 13.225 62.820 10.449 1.00 62.32 24 LEU B O 1
ATOM 1980 N N . ARG B 1 25 ? 14.624 61.476 11.630 1.00 61.64 25 ARG B N 1
ATOM 1981 C CA . ARG B 1 25 ? 13.947 60.192 11.378 1.00 61.11 25 ARG B CA 1
ATOM 1982 C C . ARG B 1 25 ? 14.264 59.670 9.973 1.00 60.37 25 ARG B C 1
ATOM 1983 O O . ARG B 1 25 ? 13.862 60.272 8.973 1.00 60.58 25 ARG B O 1
ATOM 1991 N N . GLN B 1 26 ? 14.991 58.555 9.908 1.00 59.04 26 GLN B N 1
ATOM 1992 C CA . GLN B 1 26 ? 15.520 58.053 8.639 1.00 57.81 26 GLN B CA 1
ATOM 1993 C C . GLN B 1 26 ? 14.967 56.677 8.298 1.00 56.44 26 GLN B C 1
ATOM 1994 O O . GLN B 1 26 ? 15.089 56.201 7.165 1.00 55.75 26 GLN B O 1
ATOM 2000 N N . ASP B 1 27 ? 14.347 56.059 9.298 1.00 54.72 27 ASP B N 1
ATOM 2001 C CA . ASP B 1 27 ? 13.767 54.736 9.173 1.00 53.28 27 ASP B CA 1
ATOM 2002 C C . ASP B 1 27 ? 12.289 54.874 8.847 1.00 51.58 27 ASP B C 1
ATOM 2003 O O . ASP B 1 27 ? 11.640 53.913 8.408 1.00 51.32 27 ASP B O 1
ATOM 2008 N N . SER B 1 28 ? 11.766 56.077 9.073 1.00 49.22 28 SER B N 1
ATOM 2009 C CA . SER B 1 28 ? 10.356 56.351 8.889 1.00 47.77 28 SER B CA 1
ATOM 2010 C C . SER B 1 28 ? 9.921 56.133 7.439 1.00 47.00 28 SER B C 1
ATOM 2011 O O . SER B 1 28 ? 10.663 56.478 6.516 1.00 46.59 28 SER B O 1
ATOM 2014 N N . PRO B 1 29 ? 8.729 55.533 7.243 1.00 46.16 29 PRO B N 1
ATOM 2015 C CA . PRO B 1 29 ? 8.091 55.458 5.930 1.00 45.36 29 PRO B CA 1
ATOM 2016 C C . PRO B 1 29 ? 8.019 56.826 5.255 1.00 44.55 29 PRO B C 1
ATOM 2017 O O . PRO B 1 29 ? 8.140 56.914 4.033 1.00 44.52 29 PRO B O 1
ATOM 2021 N N . GLU B 1 30 ? 7.829 57.877 6.052 1.00 43.53 30 GLU B N 1
ATOM 2022 C CA . GLU B 1 30 ? 7.700 59.233 5.534 1.00 42.61 30 GLU B CA 1
ATOM 2023 C C . GLU B 1 30 ? 8.988 59.701 4.867 1.00 41.42 30 GLU B C 1
ATOM 2024 O O . GLU B 1 30 ? 8.958 60.236 3.760 1.00 41.70 30 GLU B O 1
ATOM 2030 N N . TYR B 1 31 ? 10.110 59.492 5.544 1.00 39.65 31 TYR B N 1
ATOM 2031 C CA . TYR B 1 31 ? 11.410 59.857 5.005 1.00 38.45 31 TYR B CA 1
ATOM 2032 C C . TYR B 1 31 ? 11.785 58.963 3.813 1.00 37.82 31 TYR B C 1
ATOM 2033 O O . TYR B 1 31 ? 12.165 59.462 2.744 1.00 37.41 31 TYR B O 1
ATOM 2042 N N . GLN B 1 32 ? 11.661 57.651 3.994 1.00 37.05 32 GLN B N 1
ATOM 2043 C CA . GLN B 1 32 ? 12.008 56.716 2.937 1.00 37.05 32 GLN B CA 1
ATOM 2044 C C . GLN B 1 32 ? 11.105 56.900 1.706 1.00 37.75 32 GLN B C 1
ATOM 2045 O O . GLN B 1 32 ? 11.575 56.793 0.581 1.00 37.96 32 GLN B O 1
ATOM 2051 N N . GLY B 1 33 ? 9.833 57.220 1.942 1.00 37.72 33 GLY B N 1
ATOM 2052 C CA . GLY B 1 33 ? 8.881 57.567 0.886 1.00 37.67 33 GLY B CA 1
ATOM 2053 C C . GLY B 1 33 ? 9.337 58.763 0.067 1.00 37.37 33 GLY B C 1
ATOM 2054 O O . GLY B 1 33 ? 9.286 58.734 -1.165 1.00 37.85 33 GLY B O 1
ATOM 2055 N N . LEU B 1 34 ? 9.786 59.812 0.756 1.00 36.62 34 LEU B N 1
ATOM 2056 C CA . LEU B 1 34 ? 10.226 61.044 0.108 1.00 35.77 34 LEU B CA 1
ATOM 2057 C C . LEU B 1 34 ? 11.555 60.823 -0.589 1.00 34.74 34 LEU B C 1
ATOM 2058 O O . LEU B 1 34 ? 11.811 61.409 -1.638 1.00 34.30 34 LEU B O 1
ATOM 2063 N N . LEU B 1 35 ? 12.393 59.958 -0.014 1.00 32.22 35 LEU B N 1
ATOM 2064 C CA . LEU B 1 35 ? 13.645 59.657 -0.640 1.00 32.01 35 LEU B CA 1
ATOM 2065 C C . LEU B 1 35 ? 13.416 58.952 -1.983 1.00 31.31 35 LEU B C 1
ATOM 2066 O O . LEU B 1 35 ? 14.060 59.276 -2.968 1.00 31.22 35 LEU B O 1
ATOM 2071 N N . LEU B 1 36 ? 12.526 57.964 -1.963 1.00 30.85 36 LEU B N 1
ATOM 2072 C CA . LEU B 1 36 ? 12.189 57.173 -3.129 1.00 30.55 36 LEU B CA 1
ATOM 2073 C C . LEU B 1 36 ? 11.592 58.052 -4.224 1.00 30.37 36 LEU B C 1
ATOM 2074 O O . LEU B 1 36 ? 12.027 57.975 -5.348 1.00 32.22 36 LEU B O 1
ATOM 2079 N N . SER B 1 37 ? 10.606 58.874 -3.910 1.00 30.18 37 SER B N 1
ATOM 2080 C CA . SER B 1 37 ? 10.011 59.696 -4.976 1.00 32.15 37 SER B CA 1
ATOM 2081 C C . SER B 1 37 ? 11.060 60.621 -5.610 1.00 30.94 37 SER B C 1
ATOM 2082 O O . SER B 1 37 ? 11.096 60.810 -6.820 1.00 31.67 37 SER B O 1
ATOM 2085 N N . THR B 1 38 ? 11.921 61.187 -4.781 1.00 31.66 38 THR B N 1
ATOM 2086 C CA . THR B 1 38 ? 13.013 62.061 -5.271 1.00 30.60 38 THR B CA 1
ATOM 2087 C C . THR B 1 38 ? 14.029 61.338 -6.160 1.00 30.48 38 THR B C 1
ATOM 2088 O O . THR B 1 38 ? 14.521 61.912 -7.156 1.00 31.25 38 THR B O 1
ATOM 2092 N N . ILE B 1 39 ? 14.400 60.114 -5.776 1.00 29.03 39 ILE B N 1
ATOM 2093 C CA . ILE B 1 39 ? 15.256 59.305 -6.595 1.00 28.97 39 ILE B CA 1
ATOM 2094 C C . ILE B 1 39 ? 14.563 59.029 -7.945 1.00 29.25 39 ILE B C 1
ATOM 2095 O O . ILE B 1 39 ? 15.212 59.085 -8.974 1.00 30.15 39 ILE B O 1
ATOM 2100 N N . LYS B 1 40 ? 13.264 58.747 -7.929 1.00 32.00 40 LYS B N 1
ATOM 2101 C CA . LYS B 1 40 ? 12.540 58.405 -9.140 1.00 33.19 40 LYS B CA 1
ATOM 2102 C C . LYS B 1 40 ? 12.547 59.614 -10.101 1.00 33.59 40 LYS B C 1
ATOM 2103 O O . LYS B 1 40 ? 12.907 59.491 -11.256 1.00 35.14 40 LYS B O 1
ATOM 2109 N N . LYS B 1 41 ? 12.168 60.774 -9.588 1.00 33.63 41 LYS B N 1
ATOM 2110 C CA . LYS B 1 41 ? 12.212 62.047 -10.311 1.00 34.13 41 LYS B CA 1
ATOM 2111 C C . LYS B 1 41 ? 13.610 62.264 -10.921 1.00 33.32 41 LYS B C 1
ATOM 2112 O O . LYS B 1 41 ? 13.733 62.577 -12.102 1.00 34.56 41 LYS B O 1
ATOM 2118 N N . LEU B 1 42 ? 14.656 62.053 -10.130 1.00 31.56 42 LEU B N 1
ATOM 2119 C CA . LEU B 1 42 ? 16.037 62.317 -10.552 1.00 29.87 42 LEU B CA 1
ATOM 2120 C C . LEU B 1 42 ? 16.557 61.345 -11.635 1.00 29.58 42 LEU B C 1
ATOM 2121 O O . LEU B 1 42 ? 17.325 61.733 -12.544 1.00 29.03 42 LEU B O 1
ATOM 2126 N N . LEU B 1 43 ? 16.122 60.095 -11.557 1.00 27.86 43 LEU B N 1
ATOM 2127 C CA . LEU B 1 43 ? 16.441 59.151 -12.567 1.00 28.90 43 LEU B CA 1
ATOM 2128 C C . LEU B 1 43 ? 15.729 59.608 -13.882 1.00 30.82 43 LEU B C 1
ATOM 2129 O O . LEU B 1 43 ? 16.274 59.466 -14.942 1.00 33.20 43 LEU B O 1
ATOM 2134 N N . ASN B 1 44 ? 14.555 60.191 -13.774 1.00 30.15 44 ASN B N 1
ATOM 2135 C CA . ASN B 1 44 ? 13.749 60.515 -14.989 1.00 32.14 44 ASN B CA 1
ATOM 2136 C C . ASN B 1 44 ? 14.371 61.756 -15.624 1.00 31.59 44 ASN B C 1
ATOM 2137 O O . ASN B 1 44 ? 14.521 61.864 -16.861 1.00 30.80 44 ASN B O 1
ATOM 2142 N N . LEU B 1 45 ? 14.810 62.665 -14.756 1.00 32.21 45 LEU B N 1
ATOM 2143 C CA . LEU B 1 45 ? 15.579 63.788 -15.208 1.00 32.40 45 LEU B CA 1
ATOM 2144 C C . LEU B 1 45 ? 16.890 63.348 -15.820 1.00 32.04 45 LEU B C 1
ATOM 2145 O O . LEU B 1 45 ? 17.365 63.991 -16.760 1.00 34.18 45 LEU B O 1
ATOM 2150 N N . LYS B 1 46 ? 17.482 62.274 -15.342 1.00 31.98 46 LYS B N 1
ATOM 2151 C CA . LYS B 1 46 ? 18.721 61.771 -15.936 1.00 33.26 46 LYS B CA 1
ATOM 2152 C C . LYS B 1 46 ? 18.440 61.293 -17.375 1.00 33.69 46 LYS B C 1
ATOM 2153 O O . LYS B 1 46 ? 19.174 61.620 -18.284 1.00 33.01 46 LYS B O 1
ATOM 2159 N N . THR B 1 47 ? 17.380 60.513 -17.546 1.00 33.23 47 THR B N 1
ATOM 2160 C CA . THR B 1 47 ? 17.004 60.025 -18.853 1.00 32.71 47 THR B CA 1
ATOM 2161 C C . THR B 1 47 ? 16.837 61.254 -19.835 1.00 30.55 47 THR B C 1
ATOM 2162 O O . THR B 1 47 ? 17.383 61.227 -20.892 1.00 29.72 47 THR B O 1
ATOM 2166 N N . ALA B 1 48 ? 16.179 62.318 -19.404 1.00 29.71 48 ALA B N 1
ATOM 2167 C CA . ALA B 1 48 ? 15.866 63.470 -20.243 1.00 30.89 48 ALA B CA 1
ATOM 2168 C C . ALA B 1 48 ? 17.128 64.198 -20.677 1.00 30.94 48 ALA B C 1
ATOM 2169 O O . ALA B 1 48 ? 17.342 64.489 -21.867 1.00 31.24 48 ALA B O 1
ATOM 2171 N N . ILE B 1 49 ? 17.975 64.519 -19.703 1.00 31.28 49 ILE B N 1
ATOM 2172 C CA . ILE B 1 49 ? 19.195 65.231 -20.020 1.00 30.69 49 ILE B CA 1
ATOM 2173 C C . ILE B 1 49 ? 20.183 64.322 -20.702 1.00 30.38 49 ILE B C 1
ATOM 2174 O O . ILE B 1 49 ? 20.791 64.720 -21.622 1.00 31.38 49 ILE B O 1
ATOM 2179 N N . PHE B 1 50 ? 20.445 63.115 -20.173 1.00 32.92 50 PHE B N 1
ATOM 2180 C CA . PHE B 1 50 ? 21.529 62.290 -20.729 1.00 32.65 50 PHE B CA 1
ATOM 2181 C C . PHE B 1 50 ? 21.195 61.525 -21.997 1.00 33.62 50 PHE B C 1
ATOM 2182 O O . PHE B 1 50 ? 22.059 61.210 -22.798 1.00 32.64 50 PHE B O 1
ATOM 2190 N N . ASP B 1 51 ? 19.944 61.150 -22.142 1.00 35.31 51 ASP B N 1
ATOM 2191 C CA . ASP B 1 51 ? 19.617 60.232 -23.223 1.00 36.68 51 ASP B CA 1
ATOM 2192 C C . ASP B 1 51 ? 18.776 60.947 -24.253 1.00 35.85 51 ASP B C 1
ATOM 2193 O O . ASP B 1 51 ? 18.897 60.674 -25.455 1.00 36.63 51 ASP B O 1
ATOM 2198 N N . ARG B 1 52 ? 17.926 61.857 -23.779 1.00 34.12 52 ARG B N 1
ATOM 2199 C CA . ARG B 1 52 ? 16.907 62.447 -24.624 1.00 35.00 52 ARG B CA 1
ATOM 2200 C C . ARG B 1 52 ? 17.571 63.597 -25.312 1.00 32.40 52 ARG B C 1
ATOM 2201 O O . ARG B 1 52 ? 17.720 63.577 -26.515 1.00 31.39 52 ARG B O 1
ATOM 2209 N N . LEU B 1 53 ? 18.039 64.551 -24.510 1.00 30.21 53 LEU B N 1
ATOM 2210 C CA . LEU B 1 53 ? 18.839 65.631 -24.943 1.00 28.91 53 LEU B CA 1
ATOM 2211 C C . LEU B 1 53 ? 20.252 65.204 -25.313 1.00 28.83 53 LEU B C 1
ATOM 2212 O O . LEU B 1 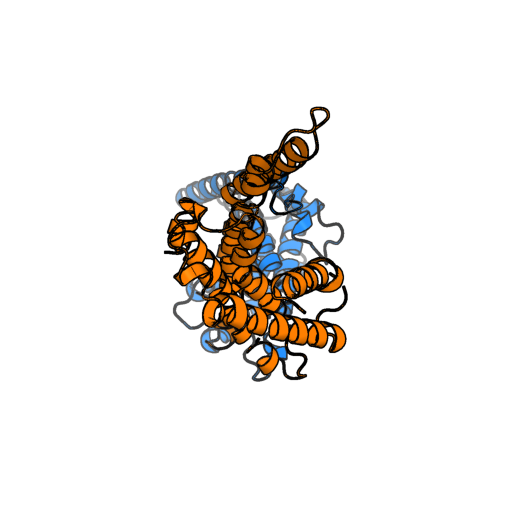53 ? 20.920 65.884 -26.017 1.00 31.75 53 LEU B O 1
ATOM 2217 N N . ALA B 1 54 ? 20.707 64.052 -24.857 1.00 31.18 54 ALA B N 1
ATOM 2218 C CA . ALA B 1 54 ? 22.116 63.690 -24.984 1.00 31.11 54 ALA B CA 1
ATOM 2219 C C . ALA B 1 54 ? 23.126 64.843 -24.705 1.00 31.03 54 ALA B C 1
ATOM 2220 O O . ALA B 1 54 ? 24.116 64.972 -25.413 1.00 31.72 54 ALA B O 1
ATOM 2222 N N . LEU B 1 55 ? 22.872 65.654 -23.685 1.00 31.18 55 LEU B N 1
ATOM 2223 C CA . LEU B 1 55 ? 23.712 66.811 -23.368 1.00 32.76 55 LEU B CA 1
ATOM 2224 C C . LEU B 1 55 ? 25.234 66.549 -23.342 1.00 32.68 55 LEU B C 1
ATOM 2225 O O . LEU B 1 55 ? 26.014 67.249 -24.011 1.00 33.12 55 LEU B O 1
ATOM 2230 N N . PHE B 1 56 ? 25.648 65.518 -22.607 1.00 33.68 56 PHE B N 1
ATOM 2231 C CA . PHE B 1 56 ? 27.073 65.242 -22.452 1.00 33.38 56 PHE B CA 1
ATOM 2232 C C . PHE B 1 56 ? 27.669 64.206 -23.439 1.00 34.55 56 PHE B C 1
ATOM 2233 O O . PHE B 1 56 ? 28.889 63.961 -23.421 1.00 36.00 56 PHE B O 1
ATOM 2241 N N . SER B 1 57 ? 26.839 63.592 -24.293 1.00 33.97 57 SER B N 1
ATOM 2242 C CA . SER B 1 57 ? 27.390 62.762 -25.348 1.00 34.10 57 SER B CA 1
ATOM 2243 C C . SER B 1 57 ? 27.544 63.562 -26.658 1.00 34.06 57 SER B C 1
ATOM 2244 O O . SER B 1 57 ? 28.214 63.131 -27.576 1.00 34.09 57 SER B O 1
ATOM 2247 N N . THR B 1 58 ? 26.951 64.745 -26.716 1.00 34.03 58 THR B N 1
ATOM 2248 C CA . THR B 1 58 ? 26.965 65.519 -27.962 1.00 34.49 58 THR B CA 1
ATOM 2249 C C . THR B 1 58 ? 27.762 66.808 -27.868 1.00 34.90 58 THR B C 1
ATOM 2250 O O . THR B 1 58 ? 28.142 67.392 -28.903 1.00 36.89 58 THR B O 1
ATOM 2254 N N . ASN B 1 59 ? 27.969 67.287 -26.649 1.00 35.40 59 ASN B N 1
ATOM 2255 C CA . ASN B 1 59 ? 28.950 68.333 -26.387 1.00 36.58 59 ASN B CA 1
ATOM 2256 C C . ASN B 1 59 ? 30.276 67.687 -25.995 1.00 37.73 59 ASN B C 1
ATOM 2257 O O . ASN B 1 59 ? 30.432 67.204 -24.876 1.00 38.02 59 ASN B O 1
ATOM 2262 N N . GLU B 1 60 ? 31.217 67.675 -26.939 1.00 39.34 60 GLU B N 1
ATOM 2263 C CA . GLU B 1 60 ? 32.471 66.940 -26.763 1.00 40.42 60 GLU B CA 1
ATOM 2264 C C . GLU B 1 60 ? 33.420 67.573 -25.746 1.00 39.54 60 GLU B C 1
ATOM 2265 O O . GLU B 1 60 ? 34.193 66.865 -25.121 1.00 40.16 60 GLU B O 1
ATOM 2271 N N . THR B 1 61 ? 33.343 68.890 -25.580 1.00 39.00 61 THR B N 1
ATOM 2272 C CA . THR B 1 61 ? 34.234 69.607 -24.660 1.00 38.53 61 THR B CA 1
ATOM 2273 C C . THR B 1 61 ? 33.470 70.382 -23.599 1.00 36.93 61 THR B C 1
ATOM 2274 O O . THR B 1 61 ? 32.378 70.865 -23.856 1.00 36.90 61 THR B O 1
ATOM 2278 N N . ILE B 1 62 ? 34.051 70.492 -22.402 1.00 35.72 62 ILE B N 1
ATOM 2279 C CA . ILE B 1 62 ? 33.420 71.188 -21.293 1.00 33.23 62 ILE B CA 1
ATOM 2280 C C . ILE B 1 62 ? 32.988 72.617 -21.634 1.00 34.63 62 ILE B C 1
ATOM 2281 O O . ILE B 1 62 ? 31.922 73.048 -21.186 1.00 34.69 62 ILE B O 1
ATOM 2286 N N . ASP B 1 63 ? 33.808 73.343 -22.417 1.00 33.67 63 ASP B N 1
ATOM 2287 C CA . ASP B 1 63 ? 33.499 74.706 -22.845 1.00 34.81 63 ASP B CA 1
ATOM 2288 C C . ASP B 1 63 ? 32.253 74.784 -23.743 1.00 33.91 63 ASP B C 1
ATOM 2289 O O . ASP B 1 63 ? 31.619 75.813 -23.829 1.00 34.95 63 ASP B O 1
ATOM 2294 N N . ASP B 1 64 ? 31.911 73.682 -24.373 1.00 33.45 64 ASP B N 1
ATOM 2295 C CA . ASP B 1 64 ? 30.638 73.583 -25.097 1.00 32.28 64 ASP B CA 1
ATOM 2296 C C . ASP B 1 64 ? 29.437 73.500 -24.178 1.00 31.53 64 ASP B C 1
ATOM 2297 O O . ASP B 1 64 ? 28.313 73.701 -24.617 1.00 33.74 64 ASP B O 1
ATOM 2302 N N . VAL B 1 65 ? 29.637 73.187 -22.900 1.00 31.14 65 VAL B N 1
ATOM 2303 C CA . VAL B 1 65 ? 28.523 73.199 -21.981 1.00 30.11 65 VAL B CA 1
ATOM 2304 C C . VAL B 1 65 ? 28.219 74.591 -21.405 1.00 30.49 65 VAL B C 1
ATOM 2305 O O . VAL B 1 65 ? 29.085 75.262 -20.870 1.00 29.02 65 VAL B O 1
ATOM 2309 N N . SER B 1 66 ? 26.970 75.049 -21.548 1.00 32.58 66 SER B N 1
ATOM 2310 C CA . SER B 1 66 ? 26.584 76.350 -20.986 1.00 33.92 66 SER B CA 1
ATOM 2311 C C . SER B 1 66 ? 26.868 76.404 -19.462 1.00 34.41 66 SER B C 1
ATOM 2312 O O . SER B 1 66 ? 26.942 75.385 -18.822 1.00 35.73 66 SER B O 1
ATOM 2315 N N . THR B 1 67 ? 26.989 77.588 -18.889 1.00 35.05 67 THR B N 1
ATOM 2316 C CA . THR B 1 67 ? 27.274 77.678 -17.456 1.00 36.43 67 THR B CA 1
ATOM 2317 C C . THR B 1 67 ? 26.089 77.137 -16.631 1.00 36.27 67 THR B C 1
ATOM 2318 O O . THR B 1 67 ? 26.283 76.447 -15.611 1.00 35.47 67 THR B O 1
ATOM 2322 N N . ALA B 1 68 ? 24.884 77.377 -17.135 1.00 35.29 68 ALA B N 1
ATOM 2323 C CA . ALA B 1 68 ? 23.682 77.000 -16.450 1.00 34.98 68 ALA B CA 1
ATOM 2324 C C . ALA B 1 68 ? 23.433 75.507 -16.579 1.00 35.04 68 ALA B C 1
ATOM 2325 O O . ALA B 1 68 ? 22.613 74.980 -15.858 1.00 36.52 68 ALA B O 1
ATOM 2327 N N . SER B 1 69 ? 24.146 74.830 -17.473 1.00 34.74 69 SER B N 1
ATOM 2328 C CA . SER B 1 69 ? 24.009 73.387 -17.596 1.00 35.21 69 SER B CA 1
ATOM 2329 C C . SER B 1 69 ? 25.167 72.590 -16.965 1.00 35.49 69 SER B C 1
ATOM 2330 O O . SER B 1 69 ? 25.142 71.365 -16.987 1.00 36.70 69 SER B O 1
ATOM 2333 N N . ILE B 1 70 ? 26.139 73.293 -16.399 1.00 35.40 70 ILE B N 1
ATOM 2334 C CA . ILE B 1 70 ? 27.259 72.686 -15.652 1.00 36.76 70 ILE B CA 1
ATOM 2335 C C . ILE B 1 70 ? 26.674 71.938 -14.458 1.00 36.02 70 ILE B C 1
ATOM 2336 O O . ILE B 1 70 ? 27.068 70.810 -14.188 1.00 37.09 70 ILE B O 1
ATOM 2341 N N . LYS B 1 71 ? 25.699 72.556 -13.798 1.00 35.88 71 LYS B N 1
ATOM 2342 C CA . LYS B 1 71 ? 24.996 71.941 -12.685 1.00 37.76 71 LYS B CA 1
ATOM 2343 C C . LYS B 1 71 ? 24.569 70.487 -12.956 1.00 37.87 71 LYS B C 1
ATOM 2344 O O . LYS B 1 71 ? 24.677 69.648 -12.033 1.00 39.37 71 LYS B O 1
ATOM 2350 N N . PHE B 1 72 ? 24.193 70.164 -14.202 1.00 35.66 72 PHE B N 1
ATOM 2351 C CA . PHE B 1 72 ? 23.688 68.824 -14.535 1.00 36.20 72 PHE B CA 1
ATOM 2352 C C . PHE B 1 72 ? 24.721 67.699 -14.460 1.00 34.18 72 PHE B C 1
ATOM 2353 O O . PHE B 1 72 ? 24.362 66.529 -14.471 1.00 30.74 72 PHE B O 1
ATOM 2361 N N . LEU B 1 73 ? 25.996 68.082 -14.424 1.00 33.52 73 LEU B N 1
ATOM 2362 C CA . LEU B 1 73 ? 27.088 67.138 -14.244 1.00 32.20 73 LEU B CA 1
ATOM 2363 C C . LEU B 1 73 ? 26.969 66.360 -12.907 1.00 30.40 73 LEU B C 1
ATOM 2364 O O . LEU B 1 73 ? 27.501 65.301 -12.812 1.00 29.63 73 LEU B O 1
ATOM 2369 N N . ALA B 1 74 ? 26.286 66.938 -11.926 1.00 30.29 74 ALA B N 1
ATOM 2370 C CA . ALA B 1 74 ? 26.164 66.435 -10.567 1.00 32.96 74 ALA B CA 1
ATOM 2371 C C . ALA B 1 74 ? 24.964 65.518 -10.366 1.00 32.97 74 ALA B C 1
ATOM 2372 O O . ALA B 1 74 ? 24.616 65.134 -9.240 1.00 33.01 74 ALA B O 1
ATOM 2374 N N . VAL B 1 75 ? 24.326 65.168 -11.461 1.00 33.28 75 VAL B N 1
ATOM 2375 C CA . VAL B 1 75 ? 23.138 64.361 -11.354 1.00 33.45 75 VAL B CA 1
ATOM 2376 C C . VAL B 1 75 ? 23.528 63.047 -10.685 1.00 32.27 75 VAL B C 1
ATOM 2377 O O . VAL B 1 75 ? 22.899 62.689 -9.737 1.00 32.56 75 VAL B O 1
ATOM 2381 N N . ASP B 1 76 ? 24.578 62.395 -11.175 1.00 31.74 76 ASP B N 1
ATOM 2382 C CA . ASP B 1 76 ? 25.024 61.108 -10.689 1.00 32.25 76 ASP B CA 1
ATOM 2383 C C . ASP B 1 76 ? 25.501 61.225 -9.232 1.00 32.06 76 ASP B C 1
ATOM 2384 O O . ASP B 1 76 ? 25.351 60.307 -8.446 1.00 29.67 76 ASP B O 1
ATOM 2389 N N . TYR B 1 77 ? 26.067 62.389 -8.910 1.00 32.48 77 TYR B N 1
ATOM 2390 C CA . TYR B 1 77 ? 26.505 62.689 -7.576 1.00 32.82 77 TYR B CA 1
ATOM 2391 C C . TYR B 1 77 ? 25.336 62.666 -6.623 1.00 31.33 77 TYR B C 1
ATOM 2392 O O . TYR B 1 77 ? 25.387 61.964 -5.641 1.00 32.26 77 TYR B O 1
ATOM 2401 N N . TYR B 1 78 ? 24.276 63.403 -6.924 1.00 30.99 78 TYR B N 1
ATOM 2402 C CA . TYR B 1 78 ? 23.100 63.403 -6.087 1.00 31.38 78 TYR B CA 1
ATOM 2403 C C . TYR B 1 78 ? 22.372 62.049 -6.018 1.00 30.40 78 TYR B C 1
ATOM 2404 O O . TYR B 1 78 ? 21.728 61.741 -5.035 1.00 31.78 78 TYR B O 1
ATOM 2413 N N . LEU B 1 79 ? 22.460 61.255 -7.076 1.00 30.57 79 LEU B N 1
ATOM 2414 C CA . LEU B 1 79 ? 21.831 59.940 -7.087 1.00 28.60 79 LEU B CA 1
ATOM 2415 C C . LEU B 1 79 ? 22.618 59.078 -6.049 1.00 28.26 79 LEU B C 1
ATOM 2416 O O . LEU B 1 79 ? 22.025 58.453 -5.299 1.00 28.35 79 LEU B O 1
ATOM 2421 N N . GLY B 1 80 ? 23.937 59.069 -6.117 1.00 29.90 80 GLY B N 1
ATOM 2422 C CA . GLY B 1 80 ? 24.808 58.445 -5.100 1.00 30.33 80 GLY B CA 1
ATOM 2423 C C . GLY B 1 80 ? 24.401 58.821 -3.696 1.00 29.04 80 GLY B C 1
ATOM 2424 O O . GLY B 1 80 ? 24.176 57.955 -2.875 1.00 32.04 80 GLY B O 1
ATOM 2425 N N . LEU B 1 81 ? 24.282 60.113 -3.429 1.00 30.69 81 LEU B N 1
ATOM 2426 C CA . LEU B 1 81 ? 23.856 60.626 -2.145 1.00 30.48 81 LEU B CA 1
ATOM 2427 C C . LEU B 1 81 ? 22.482 60.135 -1.700 1.00 30.95 81 LEU B C 1
ATOM 2428 O O . LEU B 1 81 ? 22.315 59.700 -0.583 1.00 30.29 81 LEU B O 1
ATOM 2433 N N . LEU B 1 82 ? 21.485 60.260 -2.569 1.00 30.49 82 LEU B N 1
ATOM 2434 C CA . LEU B 1 82 ? 20.146 59.845 -2.240 1.00 30.37 82 LEU B CA 1
ATOM 2435 C C . LEU B 1 82 ? 20.096 58.354 -1.969 1.00 28.27 82 LEU B C 1
ATOM 2436 O O . LEU B 1 82 ? 19.407 57.954 -1.088 1.00 29.30 82 LEU B O 1
ATOM 2441 N N . ILE B 1 83 ? 20.782 57.571 -2.784 1.00 28.05 83 ILE B N 1
ATOM 2442 C CA . ILE B 1 83 ? 20.690 56.147 -2.744 1.00 30.93 83 ILE B CA 1
ATOM 2443 C C . ILE B 1 83 ? 21.364 55.710 -1.442 1.00 31.15 83 ILE B C 1
ATOM 2444 O O . ILE B 1 83 ? 20.894 54.809 -0.801 1.00 33.41 83 ILE B O 1
ATOM 2449 N N . SER B 1 84 ? 22.441 56.396 -1.079 1.00 32.02 84 SER B N 1
ATOM 2450 C CA . SER B 1 84 ? 23.140 56.214 0.241 1.00 31.59 84 SER B CA 1
ATOM 2451 C C . SER B 1 84 ? 22.260 56.174 1.460 1.00 30.45 84 SER B C 1
ATOM 2452 O O . SER B 1 84 ? 22.623 55.554 2.463 1.00 34.16 84 SER B O 1
ATOM 2455 N N . ARG B 1 85 ? 21.117 56.831 1.384 1.00 30.52 85 ARG B N 1
ATOM 2456 C CA . ARG B 1 85 ? 20.248 57.072 2.499 1.00 29.64 85 ARG B CA 1
ATOM 2457 C C . ARG B 1 85 ? 19.004 56.170 2.502 1.00 29.71 85 ARG B C 1
ATOM 2458 O O . ARG B 1 85 ? 18.198 56.235 3.423 1.00 29.17 85 ARG B O 1
ATOM 2466 N N . ARG B 1 86 ? 18.870 55.345 1.470 1.00 29.95 86 ARG B N 1
ATOM 2467 C CA . ARG B 1 86 ? 17.797 54.384 1.388 1.00 31.18 86 ARG B CA 1
ATOM 2468 C C . ARG B 1 86 ? 18.015 53.288 2.422 1.00 32.69 86 ARG B C 1
ATOM 2469 O O . ARG B 1 86 ? 19.150 52.806 2.603 1.00 31.77 86 ARG B O 1
ATOM 2477 N N . GLN B 1 87 ? 16.917 52.915 3.080 1.00 33.68 87 GLN B N 1
ATOM 2478 C CA . GLN B 1 87 ? 16.903 51.855 4.097 1.00 36.90 87 GLN B CA 1
ATOM 2479 C C . GLN B 1 87 ? 15.607 51.051 4.068 1.00 36.89 87 GLN B C 1
ATOM 2480 O O . GLN B 1 87 ? 14.541 51.598 3.913 1.00 37.54 87 GLN B O 1
ATOM 2486 N N . SER B 1 88 ? 15.722 49.750 4.272 1.00 39.12 88 SER B N 1
ATOM 2487 C CA . SER B 1 88 ? 14.565 48.900 4.502 1.00 39.97 88 SER B CA 1
ATOM 2488 C C . SER B 1 88 ? 14.056 49.074 5.941 1.00 40.27 88 SER B C 1
ATOM 2489 O O . SER B 1 88 ? 14.852 49.299 6.868 1.00 40.74 88 SER B O 1
ATOM 2492 N N . ASN B 1 89 ? 12.738 48.975 6.129 1.00 40.58 89 ASN B N 1
ATOM 2493 C CA . ASN B 1 89 ? 12.165 48.987 7.475 1.00 41.59 89 ASN B CA 1
ATOM 2494 C C . ASN B 1 89 ? 11.468 47.671 7.829 1.00 40.96 89 ASN B C 1
ATOM 2495 O O . ASN B 1 89 ? 10.683 47.597 8.772 1.00 40.96 89 ASN B O 1
ATOM 2500 N N . ASP B 1 90 ? 11.787 46.636 7.058 1.00 40.51 90 ASP B N 1
ATOM 2501 C CA . ASP B 1 90 ? 11.353 45.280 7.335 1.00 39.99 90 ASP B CA 1
ATOM 2502 C C . ASP B 1 90 ? 11.750 44.858 8.751 1.00 39.80 90 ASP B C 1
ATOM 2503 O O . ASP B 1 90 ? 12.802 45.260 9.265 1.00 39.84 90 ASP B O 1
ATOM 2508 N N . SER B 1 91 ? 10.908 44.042 9.373 1.00 39.21 91 SER B N 1
ATOM 2509 C CA . SER B 1 91 ? 11.154 43.577 10.733 1.00 38.90 91 SER B CA 1
ATOM 2510 C C . SER B 1 91 ? 12.353 42.639 10.797 1.00 37.93 91 SER B C 1
ATOM 2511 O O . SER B 1 91 ? 12.997 42.527 11.837 1.00 38.76 91 SER B O 1
ATOM 2514 N N . ASP B 1 92 ? 12.632 41.948 9.694 1.00 36.68 92 ASP B N 1
ATOM 2515 C CA . ASP B 1 92 ? 13.731 40.994 9.634 1.00 36.51 92 ASP B CA 1
ATOM 2516 C C . ASP B 1 92 ? 15.098 41.676 9.400 1.00 35.92 92 ASP B C 1
ATOM 2517 O O . ASP B 1 92 ? 15.350 42.289 8.362 1.00 36.26 92 ASP B O 1
ATOM 2522 N N . VAL B 1 93 ? 15.972 41.545 10.385 1.00 35.22 93 VAL B N 1
ATOM 2523 C CA . VAL B 1 93 ? 17.291 42.136 10.349 1.00 33.66 93 VAL B CA 1
ATOM 2524 C C . VAL B 1 93 ? 18.100 41.703 9.150 1.00 32.36 93 VAL B C 1
ATOM 2525 O O . VAL B 1 93 ? 18.713 42.564 8.500 1.00 32.84 93 VAL B O 1
ATOM 2529 N N . ALA B 1 94 ? 18.111 40.404 8.829 1.00 30.56 94 ALA B N 1
ATOM 2530 C CA . ALA B 1 94 ? 18.867 39.959 7.643 1.00 30.65 94 ALA B CA 1
ATOM 2531 C C . ALA B 1 94 ? 18.378 40.615 6.329 1.00 31.23 94 ALA B C 1
ATOM 2532 O O . ALA B 1 94 ? 19.192 40.947 5.465 1.00 30.84 94 ALA B O 1
ATOM 2534 N N . GLN B 1 95 ? 17.072 40.775 6.186 1.00 31.37 95 GLN B N 1
ATOM 2535 C CA . GLN B 1 95 ? 16.516 41.435 4.981 1.00 33.50 95 GLN B CA 1
ATOM 2536 C C . GLN B 1 95 ? 16.985 42.898 4.855 1.00 31.79 95 GLN B C 1
ATOM 2537 O O . GLN B 1 95 ? 17.492 43.290 3.815 1.00 34.15 95 GLN B O 1
ATOM 2543 N N . ARG B 1 96 ? 16.834 43.669 5.923 1.00 31.33 96 ARG B N 1
ATOM 2544 C CA . ARG B 1 96 ? 17.291 45.043 6.030 1.00 29.19 96 ARG B CA 1
ATOM 2545 C C . ARG B 1 96 ? 18.749 45.165 5.642 1.00 29.86 96 ARG B C 1
ATOM 2546 O O . ARG B 1 96 ? 19.079 45.914 4.741 1.00 25.83 96 ARG B O 1
ATOM 2554 N N . GLN B 1 97 ? 19.595 44.369 6.289 1.00 28.30 97 GLN B N 1
ATOM 2555 C CA . GLN B 1 97 ? 21.013 44.394 6.022 1.00 29.63 97 GLN B CA 1
ATOM 2556 C C . GLN B 1 97 ? 21.319 44.026 4.558 1.00 30.08 97 GLN B C 1
ATOM 2557 O O . GLN B 1 97 ? 22.172 44.654 3.928 1.00 29.78 97 GLN B O 1
ATOM 2563 N N . SER B 1 98 ? 20.620 43.029 4.004 1.00 29.45 98 SER B N 1
ATOM 2564 C CA . SER B 1 98 ? 20.916 42.666 2.635 1.00 29.67 98 SER B CA 1
ATOM 2565 C C . SER B 1 98 ? 20.393 43.779 1.686 1.00 29.25 98 SER B C 1
ATOM 2566 O O . SER B 1 98 ? 21.071 44.138 0.727 1.00 28.94 98 SER B O 1
ATOM 2577 N N . LYS B 1 100 ? 20.160 46.976 2.517 1.00 30.14 100 LYS B N 1
ATOM 2578 C CA . LYS B 1 100 ? 21.243 47.976 2.637 1.00 30.40 100 LYS B CA 1
ATOM 2579 C C . LYS B 1 100 ? 22.476 47.653 1.774 1.00 29.99 100 LYS B C 1
ATOM 2580 O O . LYS B 1 100 ? 22.915 48.500 1.059 1.00 28.49 100 LYS B O 1
ATOM 2586 N N . LEU B 1 101 ? 23.033 46.443 1.865 1.00 29.57 101 LEU B N 1
ATOM 2587 C CA . LEU B 1 101 ? 24.087 46.051 0.944 1.00 30.03 101 LEU B CA 1
ATOM 2588 C C . LEU B 1 101 ? 23.793 46.461 -0.537 1.00 30.26 101 LEU B C 1
ATOM 2589 O O . LEU B 1 101 ? 24.581 47.136 -1.234 1.00 29.68 101 LEU B O 1
ATOM 2594 N N . ILE B 1 102 ? 22.627 46.072 -0.990 1.00 29.49 102 ILE B N 1
ATOM 2595 C CA . ILE B 1 102 ? 22.205 46.427 -2.358 1.00 31.01 102 ILE B CA 1
ATOM 2596 C C . ILE B 1 102 ? 22.248 47.966 -2.631 1.00 30.30 102 ILE B C 1
ATOM 2597 O O . ILE B 1 102 ? 22.923 48.415 -3.517 1.00 29.28 102 ILE B O 1
ATOM 2602 N N . TYR B 1 103 ? 21.609 48.749 -1.783 1.00 30.84 103 TYR B N 1
ATOM 2603 C CA . TYR B 1 103 ? 21.612 50.184 -1.926 1.00 30.42 103 TYR B CA 1
ATOM 2604 C C . TYR B 1 103 ? 22.989 50.751 -1.972 1.00 29.71 103 TYR B C 1
ATOM 2605 O O . TYR B 1 103 ? 23.244 51.604 -2.803 1.00 30.31 103 TYR B O 1
ATOM 2614 N N . LEU B 1 104 ? 23.915 50.222 -1.172 1.00 29.06 104 LEU B N 1
ATOM 2615 C CA . LEU B 1 104 ? 25.200 50.848 -1.065 1.00 29.73 104 LEU B CA 1
ATOM 2616 C C . LEU B 1 104 ? 25.965 50.533 -2.297 1.00 27.67 104 LEU B C 1
ATOM 2617 O O . LEU B 1 104 ? 26.782 51.327 -2.715 1.00 28.95 104 LEU B O 1
ATOM 2622 N N . LYS B 1 105 ? 25.739 49.359 -2.833 1.00 25.70 105 LYS B N 1
ATOM 2623 C CA . LYS B 1 105 ? 26.306 48.949 -4.075 1.00 27.05 105 LYS B CA 1
ATOM 2624 C C . LYS B 1 105 ? 25.835 49.852 -5.249 1.00 27.90 105 LYS B C 1
ATOM 2625 O O . LYS B 1 105 ? 26.596 50.158 -6.150 1.00 28.82 105 LYS B O 1
ATOM 2631 N N . LYS B 1 106 ? 24.582 50.231 -5.199 1.00 26.34 106 LYS B N 1
ATOM 2632 C CA . LYS B 1 106 ? 23.993 51.108 -6.245 1.00 27.99 106 LYS B CA 1
ATOM 2633 C C . LYS B 1 106 ? 24.385 52.553 -6.047 1.00 29.85 106 LYS B C 1
ATOM 2634 O O . LYS B 1 106 ? 24.554 53.347 -7.041 1.00 30.34 106 LYS B O 1
ATOM 2640 N N . SER B 1 107 ? 24.586 52.949 -4.803 1.00 30.72 107 SER B N 1
ATOM 2641 C CA . SER B 1 107 ? 25.111 54.316 -4.617 1.00 33.32 107 SER B CA 1
ATOM 2642 C C . SER B 1 107 ? 26.558 54.493 -5.134 1.00 33.09 107 SER B C 1
ATOM 2643 O O . SER B 1 107 ? 26.840 55.463 -5.796 1.00 33.79 107 SER B O 1
ATOM 2646 N N . VAL B 1 108 ? 27.447 53.535 -4.835 1.00 32.76 108 VAL B N 1
ATOM 2647 C CA . VAL B 1 108 ? 28.782 53.424 -5.410 1.00 32.92 108 VAL B CA 1
ATOM 2648 C C . VAL B 1 108 ? 28.833 53.485 -6.943 1.00 34.06 108 VAL B C 1
ATOM 2649 O O . VAL B 1 108 ? 29.632 54.252 -7.492 1.00 33.76 108 VAL B O 1
ATOM 2653 N N . GLU B 1 109 ? 27.948 52.742 -7.618 1.00 33.47 109 GLU B N 1
ATOM 2654 C CA . GLU B 1 109 ? 27.800 52.803 -9.074 1.00 34.61 109 GLU B CA 1
ATOM 2655 C C . GLU B 1 109 ? 27.516 54.225 -9.571 1.00 32.55 109 GLU B C 1
ATOM 2656 O O . GLU B 1 109 ? 28.177 54.679 -10.480 1.00 32.52 109 GLU B O 1
ATOM 2662 N N . SER B 1 110 ? 26.562 54.906 -8.971 1.00 30.70 110 SER B N 1
ATOM 2663 C CA . SER B 1 110 ? 26.304 56.303 -9.354 1.00 31.92 110 SER B CA 1
ATOM 2664 C C . SER B 1 110 ? 27.515 57.173 -9.080 1.00 30.44 110 SER B C 1
ATOM 2665 O O . SER B 1 110 ? 27.917 57.969 -9.955 1.00 29.60 110 SER B O 1
ATOM 2668 N N . PHE B 1 111 ? 28.078 57.074 -7.881 1.00 27.84 111 PHE B N 1
ATOM 2669 C CA . PHE B 1 111 ? 29.241 57.896 -7.577 1.00 29.78 111 PHE B CA 1
ATOM 2670 C C . PHE B 1 111 ? 30.337 57.701 -8.594 1.00 30.07 111 PHE B C 1
ATOM 2671 O O . PHE B 1 111 ? 30.846 58.667 -9.117 1.00 32.25 111 PHE B O 1
ATOM 2679 N N . ILE B 1 112 ? 30.708 56.457 -8.881 1.00 30.63 112 ILE B N 1
ATOM 2680 C CA . ILE B 1 112 ? 31.651 56.150 -9.931 1.00 32.63 112 ILE B CA 1
ATOM 2681 C C . ILE B 1 112 ? 31.161 56.714 -11.284 1.00 33.54 112 ILE B C 1
ATOM 2682 O O . ILE B 1 112 ? 31.968 57.135 -12.115 1.00 35.10 112 ILE B O 1
ATOM 2687 N N . ASN B 1 113 ? 29.854 56.667 -11.518 1.00 32.60 113 ASN B N 1
ATOM 2688 C CA . ASN B 1 113 ? 29.302 57.260 -12.754 1.00 33.58 113 ASN B CA 1
ATOM 2689 C C . ASN B 1 113 ? 29.632 58.756 -12.814 1.00 32.55 113 ASN B C 1
ATOM 2690 O O . ASN B 1 113 ? 30.017 59.269 -13.869 1.00 35.51 113 ASN B O 1
ATOM 2695 N N . PHE B 1 114 ? 29.467 59.444 -11.686 1.00 32.05 114 PHE B N 1
ATOM 2696 C CA . PHE B 1 114 ? 29.773 60.860 -11.568 1.00 32.43 114 PHE B CA 1
ATOM 2697 C C . PHE B 1 114 ? 31.256 61.140 -11.876 1.00 32.31 114 PHE B C 1
ATOM 2698 O O . PHE B 1 114 ? 31.564 61.972 -12.722 1.00 32.89 114 PHE B O 1
ATOM 2706 N N . LEU B 1 115 ? 32.165 60.406 -11.255 1.00 32.40 115 LEU B N 1
ATOM 2707 C CA . LEU B 1 115 ? 33.607 60.595 -11.519 1.00 32.65 115 LEU B CA 1
ATOM 2708 C C . LEU B 1 115 ? 34.007 60.276 -12.963 1.00 32.97 115 LEU B C 1
ATOM 2709 O O . LEU B 1 115 ? 34.848 60.958 -13.554 1.00 33.13 115 LEU B O 1
ATOM 2714 N N . THR B 1 116 ? 33.419 59.226 -13.529 1.00 33.29 116 THR B N 1
ATOM 2715 C CA . THR B 1 116 ? 33.718 58.875 -14.880 1.00 34.28 116 THR B CA 1
ATOM 2716 C C . THR B 1 116 ? 33.348 60.069 -15.778 1.00 33.53 116 THR B C 1
ATOM 2717 O O . THR B 1 116 ? 34.124 60.437 -16.625 1.00 33.34 116 THR B O 1
ATOM 2721 N N . LEU B 1 117 ? 32.185 60.680 -15.527 1.00 32.88 117 LEU B N 1
ATOM 2722 C CA . LEU B 1 117 ? 31.682 61.750 -16.363 1.00 34.28 117 LEU B CA 1
ATOM 2723 C C . LEU B 1 117 ? 32.605 62.966 -16.281 1.00 34.16 117 LEU B C 1
ATOM 2724 O O . LEU B 1 117 ? 32.907 63.584 -17.300 1.00 35.05 117 LEU B O 1
ATOM 2729 N N . LEU B 1 118 ? 33.046 63.287 -15.061 1.00 34.36 118 LEU B N 1
ATOM 2730 C CA . LEU B 1 118 ? 34.086 64.321 -14.844 1.00 33.75 118 LEU B CA 1
ATOM 2731 C C . LEU B 1 118 ? 35.373 63.945 -15.499 1.00 34.22 118 LEU B C 1
ATOM 2732 O O . LEU B 1 118 ? 36.093 64.832 -16.000 1.00 35.20 118 LEU B O 1
ATOM 2737 N N . GLN B 1 119 ? 35.674 62.651 -15.542 1.00 33.97 119 GLN B N 1
ATOM 2738 C CA . GLN B 1 119 ? 36.900 62.196 -16.196 1.00 36.28 119 GLN B CA 1
ATOM 2739 C C . GLN B 1 119 ? 36.823 62.411 -17.714 1.00 36.89 119 GLN B C 1
ATOM 2740 O O . GLN B 1 119 ? 37.803 62.833 -18.355 1.00 35.45 119 GLN B O 1
ATOM 2746 N N . ASP B 1 120 ? 35.642 62.119 -18.259 1.00 38.55 120 ASP B N 1
ATOM 2747 C CA . ASP B 1 120 ? 35.334 62.302 -19.665 1.00 39.28 120 ASP B CA 1
ATOM 2748 C C . ASP B 1 120 ? 35.539 63.749 -20.102 1.00 39.61 120 ASP B C 1
ATOM 2749 O O . ASP B 1 120 ? 35.950 64.005 -21.248 1.00 40.08 120 ASP B O 1
ATOM 2754 N N . TYR B 1 121 ? 35.223 64.692 -19.220 1.00 38.62 121 TYR B N 1
ATOM 2755 C CA . TYR B 1 121 ? 35.421 66.114 -19.524 1.00 39.31 121 TYR B CA 1
ATOM 2756 C C . TYR B 1 121 ? 36.796 66.658 -19.121 1.00 38.34 121 TYR B C 1
ATOM 2757 O O . TYR B 1 121 ? 37.010 67.868 -19.151 1.00 38.30 121 TYR B O 1
ATOM 2766 N N . LYS B 1 122 ? 37.709 65.762 -18.757 1.00 37.65 122 LYS B N 1
ATOM 2767 C CA . LYS B 1 122 ? 39.078 66.136 -18.351 1.00 38.69 122 LYS B CA 1
ATOM 2768 C C . LYS B 1 122 ? 39.072 67.122 -17.167 1.00 37.63 122 LYS B C 1
ATOM 2769 O O . LYS B 1 122 ? 39.893 68.024 -17.088 1.00 38.65 122 LYS B O 1
ATOM 2775 N N . LEU B 1 123 ? 38.134 66.914 -16.249 1.00 36.96 123 LEU B N 1
ATOM 2776 C CA . LEU B 1 123 ? 37.911 67.774 -15.089 1.00 36.05 123 LEU B CA 1
ATOM 2777 C C . LEU B 1 123 ? 38.310 67.056 -13.807 1.00 36.55 123 LEU B C 1
ATOM 2778 O O . LEU B 1 123 ? 38.338 67.662 -12.742 1.00 36.00 123 LEU B O 1
ATOM 2783 N N . LEU B 1 124 ? 38.589 65.766 -13.904 1.00 37.74 124 LEU B N 1
ATOM 2784 C CA . LEU B 1 124 ? 38.862 65.000 -12.695 1.00 39.85 124 LEU B CA 1
ATOM 2785 C C . LEU B 1 124 ? 40.242 65.333 -12.156 1.00 41.15 124 LEU B C 1
ATOM 2786 O O . LEU B 1 124 ? 41.235 65.255 -12.880 1.00 41.60 124 LEU B O 1
ATOM 2791 N N . ASP B 1 125 ? 40.268 65.743 -10.892 1.00 43.79 125 ASP B N 1
ATOM 2792 C CA . ASP B 1 125 ? 41.504 65.933 -10.130 1.00 46.29 125 ASP B CA 1
ATOM 2793 C C . ASP B 1 125 ? 42.349 64.651 -10.183 1.00 47.09 125 ASP B C 1
ATOM 2794 O O . ASP B 1 125 ? 41.810 63.559 -10.011 1.00 47.11 125 ASP B O 1
ATOM 2799 N N . PRO B 1 126 ? 43.669 64.792 -10.437 1.00 48.28 126 PRO B N 1
ATOM 2800 C CA . PRO B 1 126 ? 44.613 63.683 -10.623 1.00 49.11 126 PRO B CA 1
ATOM 2801 C C . PRO B 1 126 ? 44.654 62.683 -9.470 1.00 49.57 126 PRO B C 1
ATOM 2802 O O . PRO B 1 126 ? 44.800 61.483 -9.711 1.00 49.82 126 PRO B O 1
ATOM 2806 N N . LEU B 1 127 ? 44.532 63.173 -8.241 1.00 50.18 127 LEU B N 1
ATOM 2807 C CA . LEU B 1 127 ? 44.481 62.306 -7.071 1.00 51.34 127 LEU B CA 1
ATOM 2808 C C . LEU B 1 127 ? 43.181 61.490 -7.095 1.00 51.53 127 LEU B C 1
ATOM 2809 O O . LEU B 1 127 ? 43.217 60.258 -7.106 1.00 51.20 127 LEU B O 1
ATOM 2814 N N . VAL B 1 128 ? 42.043 62.182 -7.129 1.00 52.55 128 VAL B N 1
ATOM 2815 C CA . VAL B 1 128 ? 40.738 61.528 -7.293 1.00 53.00 128 VAL B CA 1
ATOM 2816 C C . VAL B 1 128 ? 40.810 60.499 -8.419 1.00 53.83 128 VAL B C 1
ATOM 2817 O O . VAL B 1 128 ? 40.369 59.366 -8.252 1.00 54.30 128 VAL B O 1
ATOM 2821 N N . GLY B 1 129 ? 41.420 60.887 -9.536 1.00 55.57 129 GLY B N 1
ATOM 2822 C CA . GLY B 1 129 ? 41.541 60.039 -10.730 1.00 57.79 129 GLY B CA 1
ATOM 2823 C C . GLY B 1 129 ? 42.192 58.681 -10.519 1.00 59.42 129 GLY B C 1
ATOM 2824 O O . GLY B 1 129 ? 41.741 57.675 -11.080 1.00 59.58 129 GLY B O 1
ATOM 2825 N N . GLU B 1 130 ? 43.251 58.647 -9.715 1.00 60.91 130 GLU B N 1
ATOM 2826 C CA . GLU B 1 130 ? 43.951 57.392 -9.441 1.00 62.51 130 GLU B CA 1
ATOM 2827 C C . GLU B 1 130 ? 43.214 56.505 -8.442 1.00 63.28 130 GLU B C 1
ATOM 2828 O O . GLU B 1 130 ? 43.393 55.283 -8.442 1.00 63.54 130 GLU B O 1
ATOM 2834 N N . LYS B 1 131 ? 42.392 57.126 -7.596 1.00 64.26 131 LYS B N 1
ATOM 2835 C CA . LYS B 1 131 ? 41.528 56.396 -6.666 1.00 65.01 131 LYS B CA 1
ATOM 2836 C C . LYS B 1 131 ? 40.391 55.720 -7.443 1.00 65.44 131 LYS B C 1
ATOM 2837 O O . LYS B 1 131 ? 40.076 54.551 -7.204 1.00 65.50 131 LYS B O 1
ATOM 2843 N N . LEU B 1 132 ? 39.796 56.462 -8.380 1.00 66.05 132 LEU B N 1
ATOM 2844 C CA . LEU B 1 132 ? 38.781 55.928 -9.292 1.00 66.45 132 LEU B CA 1
ATOM 2845 C C . LEU B 1 132 ? 39.287 54.681 -10.022 1.00 66.83 132 LEU B C 1
ATOM 2846 O O . LEU B 1 132 ? 38.665 53.612 -9.945 1.00 67.05 132 LEU B O 1
ATOM 2851 N N . GLY B 1 133 ? 40.414 54.829 -10.721 1.00 66.96 133 GLY B N 1
ATOM 2852 C CA . GLY B 1 133 ? 41.050 53.721 -11.434 1.00 67.00 133 GLY B CA 1
ATOM 2853 C C . GLY B 1 133 ? 41.970 52.925 -10.528 1.00 67.03 133 GLY B C 1
ATOM 2854 O O . GLY B 1 133 ? 41.518 52.106 -9.727 1.00 66.88 133 GLY B O 1
ATOM 2855 N N . LYS B 1 151 ? 39.055 39.529 4.736 1.00 37.90 151 LYS B N 1
ATOM 2856 C CA . LYS B 1 151 ? 39.271 40.531 5.781 1.00 36.89 151 LYS B CA 1
ATOM 2857 C C . LYS B 1 151 ? 38.029 40.640 6.667 1.00 34.65 151 LYS B C 1
ATOM 2858 O O . LYS B 1 151 ? 36.990 41.134 6.220 1.00 34.66 151 LYS B O 1
ATOM 2864 N N . ASN B 1 152 ? 38.159 40.177 7.915 1.00 32.66 152 ASN B N 1
ATOM 2865 C CA . ASN B 1 152 ? 37.073 40.155 8.900 1.00 29.46 152 ASN B CA 1
ATOM 2866 C C . ASN B 1 152 ? 36.627 41.538 9.392 1.00 28.69 152 ASN B C 1
ATOM 2867 O O . ASN B 1 152 ? 37.284 42.552 9.111 1.00 27.23 152 ASN B O 1
ATOM 2872 N N . ASN B 1 153 ? 35.512 41.586 10.124 1.00 26.84 153 ASN B N 1
ATOM 2873 C CA . ASN B 1 153 ? 35.019 42.846 10.668 1.00 25.28 153 ASN B CA 1
ATOM 2874 C C . ASN B 1 153 ? 35.995 43.624 11.617 1.00 25.27 153 ASN B C 1
ATOM 2875 O O . ASN B 1 153 ? 35.942 44.845 11.616 1.00 27.05 153 ASN B O 1
ATOM 2880 N N . LYS B 1 154 ? 36.902 42.949 12.342 1.00 24.07 154 LYS B N 1
ATOM 2881 C CA . LYS B 1 154 ? 37.893 43.602 13.179 1.00 24.53 154 LYS B CA 1
ATOM 2882 C C . LYS B 1 154 ? 38.964 44.353 12.339 1.00 25.52 154 LYS B C 1
ATOM 2883 O O . LYS B 1 154 ? 39.217 45.545 12.543 1.00 23.77 154 LYS B O 1
ATOM 2889 N N . ASP B 1 155 ? 39.546 43.640 11.383 1.00 27.30 155 ASP B N 1
ATOM 2890 C CA . ASP B 1 155 ? 40.500 44.199 10.428 1.00 29.36 155 ASP B CA 1
ATOM 2891 C C . ASP B 1 155 ? 39.928 45.311 9.525 1.00 29.06 155 ASP B C 1
ATOM 2892 O O . ASP B 1 155 ? 40.622 46.288 9.236 1.00 30.21 155 ASP B O 1
ATOM 2897 N N . LEU B 1 156 ? 38.673 45.183 9.123 1.00 27.88 156 LEU B N 1
ATOM 2898 C CA . LEU B 1 156 ? 38.016 46.216 8.321 1.00 28.97 156 LEU B CA 1
ATOM 2899 C C . LEU B 1 156 ? 37.867 47.498 9.129 1.00 27.58 156 LEU B C 1
ATOM 2900 O O . LEU B 1 156 ? 38.123 48.589 8.604 1.00 28.48 156 LEU B O 1
ATOM 2905 N N . SER B 1 157 ? 37.434 47.336 10.387 1.00 24.48 157 SER B N 1
ATOM 2906 C CA . SER B 1 157 ? 37.154 48.423 11.291 1.00 23.61 157 SER B CA 1
ATOM 2907 C C . SER B 1 157 ? 38.468 49.109 11.615 1.00 22.24 157 SER B C 1
ATOM 2908 O O . SER B 1 157 ? 38.535 50.340 11.616 1.00 23.15 157 SER B O 1
ATOM 2911 N N . GLY B 1 158 ? 39.512 48.313 11.781 1.00 19.10 158 GLY B N 1
ATOM 2912 C CA . GLY B 1 158 ? 40.861 48.780 12.070 1.00 22.90 158 GLY B CA 1
ATOM 2913 C C . GLY B 1 158 ? 41.360 49.637 10.906 1.00 22.69 158 GLY B C 1
ATOM 2914 O O . GLY B 1 158 ? 41.817 50.734 11.094 1.00 23.99 158 GLY B O 1
ATOM 2915 N N . ALA B 1 159 ? 41.252 49.089 9.711 1.00 23.96 159 ALA B N 1
ATOM 2916 C CA . ALA B 1 159 ? 41.627 49.779 8.466 1.00 24.08 159 ALA B CA 1
ATOM 2917 C C . ALA B 1 159 ? 40.844 51.077 8.228 1.00 24.58 159 ALA B C 1
ATOM 2918 O O . ALA B 1 159 ? 41.431 52.065 7.777 1.00 28.16 159 ALA B O 1
ATOM 2920 N N . GLN B 1 160 ? 39.547 51.081 8.532 1.00 22.35 160 GLN B N 1
ATOM 2921 C CA . GLN B 1 160 ? 38.697 52.237 8.416 1.00 23.60 160 GLN B CA 1
ATOM 2922 C C . GLN B 1 160 ? 39.167 53.339 9.327 1.00 23.55 160 GLN B C 1
ATOM 2923 O O . GLN B 1 160 ? 39.340 54.490 8.913 1.00 22.64 160 GLN B O 1
ATOM 2929 N N . LEU B 1 161 ? 39.410 52.952 10.573 1.00 22.49 161 LEU B N 1
ATOM 2930 C CA . LEU B 1 161 ? 39.834 53.854 11.569 1.00 25.31 161 LEU B CA 1
ATOM 2931 C C . LEU B 1 161 ? 41.034 54.612 11.098 1.00 24.50 161 LEU B C 1
ATOM 2932 O O . LEU B 1 161 ? 41.086 55.791 11.306 1.00 29.87 161 LEU B O 1
ATOM 2937 N N . LYS B 1 162 ? 42.019 53.950 10.505 1.00 26.73 162 LYS B N 1
ATOM 2938 C CA . LYS B 1 162 ? 43.293 54.600 10.139 1.00 28.58 162 LYS B CA 1
ATOM 2939 C C . LYS B 1 162 ? 43.096 55.488 8.906 1.00 30.55 162 LYS B C 1
ATOM 2940 O O . LYS B 1 162 ? 43.708 56.566 8.812 1.00 31.51 162 LYS B O 1
ATOM 2946 N N . ARG B 1 163 ? 42.309 55.008 7.961 1.00 32.20 163 ARG B N 1
ATOM 2947 C CA . ARG B 1 163 ? 41.970 55.800 6.770 1.00 34.26 163 ARG B CA 1
ATOM 2948 C C . ARG B 1 163 ? 41.255 57.092 7.146 1.00 34.50 163 ARG B C 1
ATOM 2949 O O . ARG B 1 163 ? 41.585 58.151 6.601 1.00 35.31 163 ARG B O 1
ATOM 2957 N N . LYS B 1 164 ? 40.323 57.006 8.100 1.00 34.42 164 LYS B N 1
ATOM 2958 C CA . LYS B 1 164 ? 39.493 58.132 8.535 1.00 35.60 164 LYS B CA 1
ATOM 2959 C C . LYS B 1 164 ? 40.244 59.268 9.216 1.00 35.48 164 LYS B C 1
ATOM 2960 O O . LYS B 1 164 ? 39.706 60.383 9.297 1.00 37.65 164 LYS B O 1
ATOM 2966 N N . GLU B 1 165 ? 41.493 59.011 9.606 1.00 34.19 165 GLU B N 1
ATOM 2967 C CA . GLU B 1 165 ? 42.329 59.969 10.308 1.00 35.60 165 GLU B CA 1
ATOM 2968 C C . GLU B 1 165 ? 43.550 60.411 9.467 1.00 34.96 165 GLU B C 1
ATOM 2969 O O . GLU B 1 165 ? 44.314 61.255 9.885 1.00 33.33 165 GLU B O 1
ATOM 2975 N N . LYS B 1 166 ? 43.690 59.856 8.258 1.00 35.44 166 LYS B N 1
ATOM 2976 C CA . LYS B 1 166 ? 44.687 60.365 7.307 1.00 36.46 166 LYS B CA 1
ATOM 2977 C C . LYS B 1 166 ? 44.467 61.845 7.081 1.00 35.68 166 LYS B C 1
ATOM 2978 O O . LYS B 1 166 ? 43.327 62.299 7.003 1.00 36.10 166 LYS B O 1
ATOM 2984 N N . ILE B 1 167 ? 45.569 62.594 7.052 1.00 36.78 167 ILE B N 1
ATOM 2985 C CA . ILE B 1 167 ? 45.553 64.057 6.944 1.00 38.12 167 ILE B CA 1
ATOM 2986 C C . ILE B 1 167 ? 45.141 64.574 5.549 1.00 38.15 167 ILE B C 1
ATOM 2987 O O . ILE B 1 167 ? 44.329 65.482 5.441 1.00 38.01 167 ILE B O 1
ATOM 2992 N N . GLU B 1 168 ? 45.704 63.975 4.505 1.00 39.00 168 GLU B N 1
ATOM 2993 C CA . GLU B 1 168 ? 45.504 64.383 3.124 1.00 41.22 168 GLU B CA 1
ATOM 2994 C C . GLU B 1 168 ? 44.065 64.842 2.798 1.00 40.90 168 GLU B C 1
ATOM 2995 O O . GLU B 1 168 ? 43.875 65.879 2.163 1.00 41.53 168 GLU B O 1
ATOM 3001 N N . LEU B 1 169 ? 43.084 64.056 3.252 1.00 40.63 169 LEU B N 1
ATOM 3002 C CA . LEU B 1 169 ? 41.644 64.298 3.103 1.00 39.53 169 LEU B CA 1
ATOM 3003 C C . LEU B 1 169 ? 41.202 65.634 3.675 1.00 37.73 169 LEU B C 1
ATOM 3004 O O . LEU B 1 169 ? 40.496 66.390 3.008 1.00 38.95 169 LEU B O 1
ATOM 3009 N N . PHE B 1 170 ? 41.596 65.903 4.920 1.00 36.18 170 PHE B N 1
ATOM 3010 C CA . PHE B 1 170 ? 41.214 67.103 5.640 1.00 34.37 170 PHE B CA 1
ATOM 3011 C C . PHE B 1 170 ? 41.924 68.333 5.088 1.00 34.06 170 PHE B C 1
ATOM 3012 O O . PHE B 1 170 ? 41.339 69.416 5.038 1.00 33.55 170 PHE B O 1
ATOM 3020 N N . GLN B 1 171 ? 43.183 68.157 4.691 1.00 33.33 171 GLN B N 1
ATOM 3021 C CA . GLN B 1 171 ? 43.970 69.239 4.106 1.00 33.74 171 GLN B CA 1
ATOM 3022 C C . GLN B 1 171 ? 43.301 69.644 2.795 1.00 33.36 171 GLN B C 1
ATOM 3023 O O . GLN B 1 171 ? 43.070 70.818 2.555 1.00 32.33 171 GLN B O 1
ATOM 3029 N N . ARG B 1 172 ? 42.947 68.645 1.994 1.00 32.86 172 ARG B N 1
ATOM 3030 C CA . ARG B 1 172 ? 42.324 68.877 0.695 1.00 34.08 172 ARG B CA 1
ATOM 3031 C C . ARG B 1 172 ? 40.927 69.506 0.814 1.00 31.64 172 ARG B C 1
ATOM 3032 O O . ARG B 1 172 ? 40.639 70.509 0.153 1.00 32.54 172 ARG B O 1
ATOM 3040 N N . ASN B 1 173 ? 40.076 68.957 1.661 1.00 30.17 173 ASN B N 1
ATOM 3041 C CA . ASN B 1 173 ? 38.785 69.569 1.950 1.00 31.19 173 ASN B CA 1
ATOM 3042 C C . ASN B 1 173 ? 38.880 71.031 2.419 1.00 31.88 173 ASN B C 1
ATOM 3043 O O . ASN B 1 173 ? 38.144 71.884 1.912 1.00 30.69 173 ASN B O 1
ATOM 3048 N N . LYS B 1 174 ? 39.786 71.303 3.357 1.00 31.80 174 LYS B N 1
ATOM 3049 C CA . LYS B 1 174 ? 40.053 72.674 3.826 1.00 31.81 174 LYS B CA 1
ATOM 3050 C C . LYS B 1 174 ? 40.384 73.637 2.671 1.00 30.17 174 LYS B C 1
ATOM 3051 O O . LYS B 1 174 ? 39.751 74.648 2.539 1.00 29.28 174 LYS B O 1
ATOM 3057 N N . GLU B 1 175 ? 41.400 73.309 1.888 1.00 30.09 175 GLU B N 1
ATOM 3058 C CA . GLU B 1 175 ? 41.747 74.042 0.681 1.00 31.54 175 GLU B CA 1
ATOM 3059 C C . GLU B 1 175 ? 40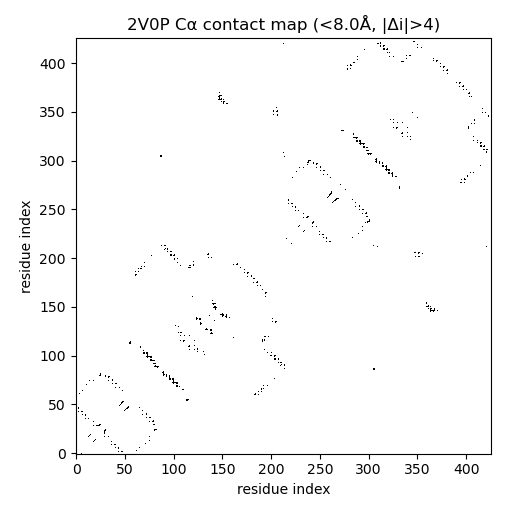.530 74.377 -0.206 1.00 31.01 175 GLU B C 1
ATOM 3060 O O . GLU B 1 175 ? 40.239 75.552 -0.437 1.00 30.12 175 GLU B O 1
ATOM 3066 N N . ILE B 1 176 ? 39.812 73.349 -0.661 1.00 30.68 176 ILE B N 1
ATOM 3067 C CA . ILE B 1 176 ? 38.710 73.533 -1.631 1.00 31.30 176 ILE B CA 1
ATOM 3068 C C . ILE B 1 176 ? 37.607 74.365 -1.013 1.00 30.26 176 ILE B C 1
ATOM 3069 O O . ILE B 1 176 ? 37.120 75.283 -1.638 1.00 31.29 176 ILE B O 1
ATOM 3074 N N . SER B 1 177 ? 37.255 74.094 0.235 1.00 31.06 177 SER B N 1
ATOM 3075 C CA . SER B 1 177 ? 36.265 74.908 0.933 1.00 32.63 177 SER B CA 1
ATOM 3076 C C . SER B 1 177 ? 36.626 76.407 0.969 1.00 32.81 177 SER B C 1
ATOM 3077 O O . SER B 1 177 ? 35.758 77.253 0.664 1.00 33.58 177 SER B O 1
ATOM 3080 N N . THR B 1 178 ? 37.889 76.728 1.254 1.00 31.68 178 THR B N 1
ATOM 3081 C CA . THR B 1 178 ? 38.357 78.148 1.203 1.00 33.10 178 THR B CA 1
ATOM 3082 C C . THR B 1 178 ? 38.411 78.773 -0.214 1.00 32.05 178 THR B C 1
ATOM 3083 O O . THR B 1 178 ? 37.964 79.901 -0.400 1.00 31.66 178 THR B O 1
ATOM 3087 N N . LYS B 1 179 ? 38.932 78.044 -1.195 1.00 31.68 179 LYS B N 1
ATOM 3088 C CA . LYS B 1 179 ? 38.698 78.412 -2.616 1.00 31.85 179 LYS B CA 1
ATOM 3089 C C . LYS B 1 179 ? 37.226 78.664 -2.991 1.00 31.41 179 LYS B C 1
ATOM 3090 O O . LYS B 1 179 ? 36.900 79.653 -3.684 1.00 29.64 179 LYS B O 1
ATOM 3096 N N . LEU B 1 180 ? 36.343 77.767 -2.567 1.00 30.73 180 LEU B N 1
ATOM 3097 C CA . LEU B 1 180 ? 34.915 77.949 -2.782 1.00 31.52 180 LEU B CA 1
ATOM 3098 C C . LEU B 1 180 ? 34.378 79.219 -2.159 1.00 31.20 180 LEU B C 1
ATOM 3099 O O . LEU B 1 180 ? 33.704 79.996 -2.821 1.00 31.98 180 LEU B O 1
ATOM 3104 N N . HIS B 1 181 ? 34.689 79.401 -0.891 1.00 31.33 181 HIS B N 1
ATOM 3105 C CA . HIS B 1 181 ? 34.340 80.561 -0.089 1.00 32.42 181 HIS B CA 1
ATOM 3106 C C . HIS B 1 181 ? 34.786 81.884 -0.758 1.00 31.62 181 HIS B C 1
ATOM 3107 O O . HIS B 1 181 ? 34.044 82.850 -0.757 1.00 29.66 181 HIS B O 1
ATOM 3114 N N . CYS B 1 182 ? 35.996 81.899 -1.314 1.00 31.50 182 CYS B N 1
ATOM 3115 C CA . CYS B 1 182 ? 36.549 83.107 -1.873 1.00 32.22 182 CYS B CA 1
ATOM 3116 C C . CYS B 1 182 ? 35.904 83.365 -3.235 1.00 31.31 182 CYS B C 1
ATOM 3117 O O . CYS B 1 182 ? 35.622 84.503 -3.523 1.00 29.85 182 CYS B O 1
ATOM 3120 N N . LEU B 1 183 ? 35.615 82.298 -3.996 1.00 30.74 183 LEU B N 1
ATOM 3121 C CA . LEU B 1 183 ? 34.970 82.392 -5.298 1.00 31.19 183 LEU B CA 1
ATOM 3122 C C . LEU B 1 183 ? 33.584 83.001 -5.179 1.00 29.66 183 LEU B C 1
ATOM 3123 O O . LEU B 1 183 ? 33.206 83.845 -5.997 1.00 31.98 183 LEU B O 1
ATOM 3128 N N . GLU B 1 184 ? 32.829 82.548 -4.186 1.00 28.43 184 GLU B N 1
ATOM 3129 C CA . GLU B 1 184 ? 31.527 83.102 -3.871 1.00 28.31 184 GLU B CA 1
ATOM 3130 C C . GLU B 1 184 ? 31.589 84.561 -3.516 1.00 28.01 184 GLU B C 1
ATOM 3131 O O . GLU B 1 184 ? 30.677 85.295 -3.823 1.00 28.25 184 GLU B O 1
ATOM 3137 N N . LEU B 1 185 ? 32.656 84.974 -2.832 1.00 29.16 185 LEU B N 1
ATOM 3138 C CA . LEU B 1 185 ? 32.796 86.352 -2.428 1.00 28.92 185 LEU B CA 1
ATOM 3139 C C . LEU B 1 185 ? 33.234 87.210 -3.611 1.00 29.17 185 LEU B C 1
ATOM 3140 O O . LEU B 1 185 ? 32.746 88.318 -3.764 1.00 28.09 185 LEU B O 1
ATOM 3145 N N . GLU B 1 186 ? 34.119 86.679 -4.453 1.00 29.06 186 GLU B N 1
ATOM 3146 C CA . GLU B 1 186 ? 34.573 87.403 -5.651 1.00 30.27 186 GLU B CA 1
ATOM 3147 C C . GLU B 1 186 ? 33.441 87.597 -6.653 1.00 30.94 186 GLU B C 1
ATOM 3148 O O . GLU B 1 186 ? 33.449 88.546 -7.452 1.00 31.49 186 GLU B O 1
ATOM 3154 N N . LEU B 1 187 ? 32.482 86.674 -6.618 1.00 30.36 187 LEU B N 1
ATOM 3155 C CA . LEU B 1 187 ? 31.301 86.746 -7.426 1.00 31.08 187 LEU B CA 1
ATOM 3156 C C . LEU B 1 187 ? 30.374 87.833 -6.910 1.00 30.26 187 LEU B C 1
ATOM 3157 O O . LEU B 1 187 ? 29.835 88.632 -7.708 1.00 31.85 187 LEU B O 1
ATOM 3162 N N . LYS B 1 188 ? 30.169 87.852 -5.603 1.00 28.78 188 LYS B N 1
ATOM 3163 C CA . LYS B 1 188 ? 29.328 88.848 -4.939 1.00 28.42 188 LYS B CA 1
ATOM 3164 C C . LYS B 1 188 ? 29.898 90.265 -4.949 1.00 28.05 188 LYS B C 1
ATOM 3165 O O . LYS B 1 188 ? 29.154 91.231 -5.110 1.00 29.41 188 LYS B O 1
ATOM 3171 N N . ASN B 1 189 ? 31.203 90.376 -4.746 1.00 24.99 189 ASN B N 1
ATOM 3172 C CA . ASN B 1 189 ? 31.866 91.638 -4.610 1.00 23.88 189 ASN B CA 1
ATOM 3173 C C . ASN B 1 189 ? 31.903 92.305 -5.992 1.00 22.92 189 ASN B C 1
ATOM 3174 O O . ASN B 1 189 ? 32.689 91.906 -6.830 1.00 21.66 189 ASN B O 1
ATOM 3179 N N . ASN B 1 190 ? 30.990 93.237 -6.238 1.00 22.57 190 ASN B N 1
ATOM 3180 C CA . ASN B 1 190 ? 30.740 93.698 -7.640 1.00 24.23 190 ASN B CA 1
ATOM 3181 C C . ASN B 1 190 ? 30.136 95.105 -7.785 1.00 24.62 190 ASN B C 1
ATOM 3182 O O . ASN B 1 190 ? 29.167 95.306 -8.576 1.00 25.30 190 ASN B O 1
ATOM 3187 N N . ASP B 1 191 ? 30.725 96.057 -7.067 1.00 22.51 191 ASP B N 1
ATOM 3188 C CA . ASP B 1 191 ? 30.362 97.475 -7.127 1.00 23.15 191 ASP B CA 1
ATOM 3189 C C . ASP B 1 191 ? 30.499 97.989 -8.547 1.00 22.86 191 ASP B C 1
ATOM 3190 O O . ASP B 1 191 ? 29.806 98.914 -8.920 1.00 23.94 191 ASP B O 1
ATOM 3195 N N . GLU B 1 192 ? 31.432 97.409 -9.295 1.00 23.43 192 GLU B N 1
ATOM 3196 C CA . GLU B 1 192 ? 31.695 97.764 -10.691 1.00 24.34 192 GLU B CA 1
ATOM 3197 C C . GLU B 1 192 ? 30.655 97.231 -11.672 1.00 25.15 192 GLU B C 1
ATOM 3198 O O . GLU B 1 192 ? 30.706 97.568 -12.859 1.00 25.50 192 GLU B O 1
ATOM 3204 N N . ASP B 1 193 ? 29.760 96.362 -11.200 1.00 27.05 193 ASP B N 1
ATOM 3205 C CA . ASP B 1 193 ? 28.719 95.764 -12.062 1.00 28.67 193 ASP B CA 1
ATOM 3206 C C . ASP B 1 193 ? 29.330 95.134 -13.292 1.00 30.00 193 ASP B C 1
ATOM 3207 O O . ASP B 1 193 ? 28.855 95.344 -14.404 1.00 30.42 193 ASP B O 1
ATOM 3212 N N . HIS B 1 194 ? 30.410 94.373 -13.105 1.00 32.52 194 HIS B N 1
ATOM 3213 C CA . HIS B 1 194 ? 31.012 93.668 -14.230 1.00 34.20 194 HIS B CA 1
ATOM 3214 C C . HIS B 1 194 ? 30.234 92.403 -14.527 1.00 35.30 194 HIS B C 1
ATOM 3215 O O . HIS B 1 194 ? 29.425 91.943 -13.717 1.00 35.92 194 HIS B O 1
ATOM 3222 N N . ASP B 1 195 ? 30.471 91.855 -15.712 1.00 36.15 195 ASP B N 1
ATOM 3223 C CA . ASP B 1 195 ? 30.010 90.543 -16.040 1.00 36.78 195 ASP B CA 1
ATOM 3224 C C . ASP B 1 195 ? 30.873 89.572 -15.228 1.00 36.07 195 ASP B C 1
ATOM 3225 O O . ASP B 1 195 ? 32.099 89.516 -15.380 1.00 35.74 195 ASP B O 1
ATOM 3230 N N . HIS B 1 196 ? 30.225 88.853 -14.339 1.00 35.70 196 HIS B N 1
ATOM 3231 C CA . HIS B 1 196 ? 30.931 87.878 -13.490 1.00 36.32 196 HIS B CA 1
ATOM 3232 C C . HIS B 1 196 ? 30.658 86.455 -13.969 1.00 36.96 196 HIS B C 1
ATOM 3233 O O . HIS B 1 196 ? 30.751 85.496 -13.209 1.00 37.08 196 HIS B O 1
ATOM 3240 N N . ASP B 1 197 ? 30.305 86.335 -15.244 1.00 38.19 197 ASP B N 1
ATOM 3241 C CA . ASP B 1 197 ? 30.026 85.034 -15.835 1.00 39.47 197 ASP B CA 1
ATOM 3242 C C . ASP B 1 197 ? 31.228 84.084 -15.756 1.00 38.73 197 ASP B C 1
ATOM 3243 O O . ASP B 1 197 ? 31.050 82.926 -15.412 1.00 38.83 197 ASP B O 1
ATOM 3248 N N . GLU B 1 198 ? 32.432 84.568 -16.071 1.00 37.16 198 GLU B N 1
ATOM 3249 C CA . GLU B 1 198 ? 33.640 83.731 -15.985 1.00 38.47 198 GLU B CA 1
ATOM 3250 C C . GLU B 1 198 ? 33.865 83.226 -14.551 1.00 36.03 198 GLU B C 1
ATOM 3251 O O . GLU B 1 198 ? 34.234 82.062 -14.341 1.00 36.66 198 GLU B O 1
ATOM 3257 N N . LEU B 1 199 ? 33.560 84.066 -13.572 1.00 33.79 199 LEU B N 1
ATOM 3258 C CA . LEU B 1 199 ? 33.629 83.637 -12.159 1.00 32.97 199 LEU B CA 1
ATOM 3259 C C . LEU B 1 199 ? 32.518 82.650 -11.752 1.00 32.21 199 LEU B C 1
ATOM 3260 O O . LEU B 1 199 ? 32.783 81.655 -11.052 1.00 29.35 199 LEU B O 1
ATOM 3265 N N . LEU B 1 200 ? 31.286 82.904 -12.210 1.00 31.74 200 LEU B N 1
ATOM 3266 C CA . LEU B 1 200 ? 30.171 82.029 -11.894 1.00 31.17 200 LEU B CA 1
ATOM 3267 C C . LEU B 1 200 ? 30.541 80.639 -12.333 1.00 31.09 200 LEU B C 1
ATOM 3268 O O . LEU B 1 200 ? 30.461 79.684 -11.569 1.00 32.10 200 LEU B O 1
ATOM 3273 N N . ARG B 1 201 ? 31.034 80.548 -13.543 1.00 30.93 201 ARG B N 1
ATOM 3274 C CA . ARG B 1 201 ? 31.416 79.300 -14.143 1.00 32.87 201 ARG B CA 1
ATOM 3275 C C . ARG B 1 201 ? 32.547 78.635 -13.328 1.00 32.52 201 ARG B C 1
ATOM 3276 O O . ARG B 1 201 ? 32.499 77.451 -13.079 1.00 33.14 201 ARG B O 1
ATOM 3284 N N . GLU B 1 202 ? 33.551 79.411 -12.924 1.00 33.52 202 GLU B N 1
ATOM 3285 C CA . GLU B 1 202 ? 34.635 78.898 -12.086 1.00 33.37 202 GLU B CA 1
ATOM 3286 C C . GLU B 1 202 ? 34.081 78.337 -10.772 1.00 30.90 202 GLU B C 1
ATOM 3287 O O . GLU B 1 202 ? 34.578 77.321 -10.264 1.00 31.19 202 GLU B O 1
ATOM 3293 N N . LEU B 1 203 ? 33.041 78.978 -10.244 1.00 28.46 203 LEU B N 1
ATOM 3294 C CA . LEU B 1 203 ? 32.403 78.550 -9.020 1.00 28.32 203 LEU B CA 1
ATOM 3295 C C . LEU B 1 203 ? 31.769 77.175 -9.192 1.00 29.29 203 LEU B C 1
ATOM 3296 O O . LEU B 1 203 ? 32.021 76.202 -8.402 1.00 27.22 203 LEU B O 1
ATOM 3301 N N . TYR B 1 204 ? 30.965 77.083 -10.244 1.00 26.95 204 TYR B N 1
ATOM 3302 C CA . TYR B 1 204 ? 30.291 75.814 -10.512 1.00 30.99 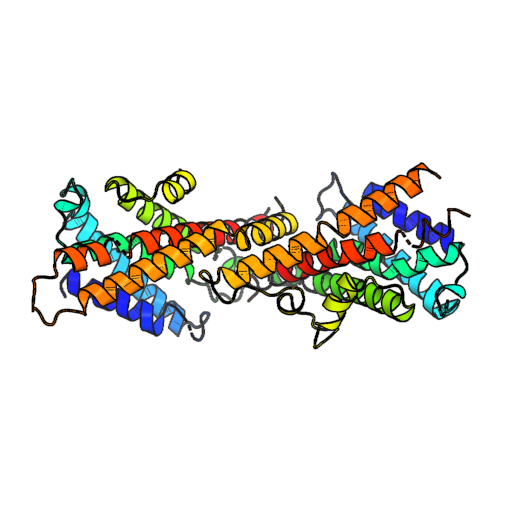204 TYR B CA 1
ATOM 3303 C C . TYR B 1 204 ? 31.242 74.634 -10.688 1.00 30.29 204 TYR B C 1
ATOM 3304 O O . TYR B 1 204 ? 31.008 73.564 -10.115 1.00 33.61 204 TYR B O 1
ATOM 3313 N N . LEU B 1 205 ? 32.324 74.848 -11.431 1.00 31.01 205 LEU B N 1
ATOM 3314 C CA . LEU B 1 205 ? 33.302 73.825 -11.753 1.00 30.97 205 LEU B CA 1
ATOM 3315 C C . LEU B 1 205 ? 34.097 73.446 -10.517 1.00 31.74 205 LEU B C 1
ATOM 3316 O O . LEU B 1 205 ? 34.488 72.305 -10.344 1.00 29.92 205 LEU B O 1
ATOM 3329 N N . ARG B 1 207 ? 32.837 73.725 -7.359 1.00 33.84 207 ARG B N 1
ATOM 3330 C CA . ARG B 1 207 ? 31.842 72.941 -6.638 1.00 35.16 207 ARG B CA 1
ATOM 3331 C C . ARG B 1 207 ? 31.806 71.480 -7.067 1.00 33.61 207 ARG B C 1
ATOM 3332 O O . ARG B 1 207 ? 31.676 70.624 -6.224 1.00 34.28 207 ARG B O 1
ATOM 3340 N N . LEU B 1 208 ? 31.938 71.205 -8.359 1.00 34.29 208 LEU B N 1
ATOM 3341 C CA . LEU B 1 208 ? 32.047 69.822 -8.853 1.00 33.82 208 LEU B CA 1
ATOM 3342 C C . LEU B 1 208 ? 33.355 69.155 -8.375 1.00 34.15 208 LEU B C 1
ATOM 3343 O O . LEU B 1 208 ? 33.368 67.962 -8.018 1.00 33.48 208 LEU B O 1
ATOM 3348 N N . HIS B 1 209 ? 34.440 69.931 -8.370 1.00 32.80 209 HIS B N 1
ATOM 3349 C CA . HIS B 1 209 ? 35.719 69.499 -7.768 1.00 33.37 209 HIS B CA 1
ATOM 3350 C C . HIS B 1 209 ? 35.548 69.112 -6.279 1.00 31.64 209 HIS B C 1
ATOM 3351 O O . HIS B 1 209 ? 35.979 68.038 -5.844 1.00 32.36 209 HIS B O 1
ATOM 3358 N N . HIS B 1 210 ? 34.845 69.941 -5.531 1.00 30.06 210 HIS B N 1
ATOM 3359 C CA . HIS B 1 210 ? 34.482 69.618 -4.180 1.00 31.60 210 HIS B CA 1
ATOM 3360 C C . HIS B 1 210 ? 33.702 68.288 -4.093 1.00 31.89 210 HIS B C 1
ATOM 3361 O O . HIS B 1 210 ? 34.048 67.402 -3.296 1.00 32.06 210 HIS B O 1
ATOM 3368 N N . PHE B 1 211 ? 32.695 68.142 -4.954 1.00 30.82 211 PHE B N 1
ATOM 3369 C CA . PHE B 1 211 ? 31.820 67.001 -4.936 1.00 30.89 211 PHE B CA 1
ATOM 3370 C C . PHE B 1 211 ? 3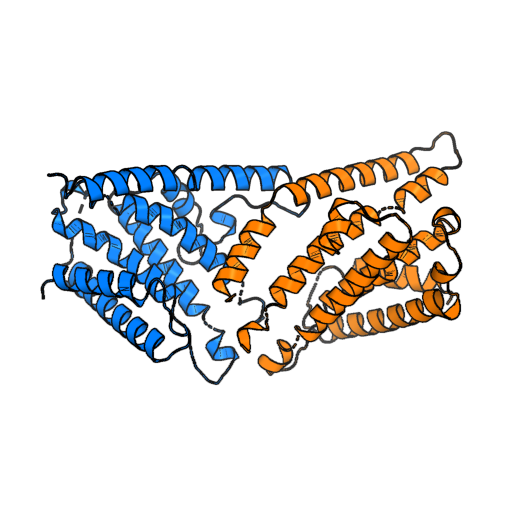2.609 65.749 -5.191 1.00 30.04 211 PHE B C 1
ATOM 3371 O O . PHE B 1 211 ? 32.286 64.682 -4.665 1.00 33.16 211 PHE B O 1
ATOM 3379 N N . SER B 1 212 ? 33.589 65.867 -6.060 1.00 30.47 212 SER B N 1
ATOM 3380 C CA . SER B 1 212 ? 34.432 64.783 -6.495 1.00 31.64 212 SER B CA 1
ATOM 3381 C C . SER B 1 212 ? 35.271 64.233 -5.350 1.00 33.24 212 SER B C 1
ATOM 3382 O O . SER B 1 212 ? 35.534 63.013 -5.320 1.00 34.41 212 SER B O 1
ATOM 3385 N N . LEU B 1 213 ? 35.695 65.114 -4.430 1.00 32.54 213 LEU B N 1
ATOM 3386 C CA . LEU B 1 213 ? 36.421 64.690 -3.213 1.00 35.65 213 LEU B CA 1
ATOM 3387 C C . LEU B 1 213 ? 35.456 63.996 -2.272 1.00 35.50 213 LEU B C 1
ATOM 3388 O O . LEU B 1 213 ? 35.754 62.920 -1.755 1.00 36.49 213 LEU B O 1
ATOM 3393 N N . ASP B 1 214 ? 34.285 64.612 -2.078 1.00 36.37 214 ASP B N 1
ATOM 3394 C CA . ASP B 1 214 ? 33.271 64.073 -1.187 1.00 37.36 214 ASP B CA 1
ATOM 3395 C C . ASP B 1 214 ? 32.845 62.676 -1.716 1.00 37.83 214 ASP B C 1
ATOM 3396 O O . ASP B 1 214 ? 32.585 61.769 -0.932 1.00 38.60 214 ASP B O 1
ATOM 3401 N N . THR B 1 215 ? 32.838 62.511 -3.034 1.00 36.66 215 THR B N 1
ATOM 3402 C CA . THR B 1 215 ? 32.496 61.253 -3.701 1.00 38.46 215 THR B CA 1
ATOM 3403 C C . THR B 1 215 ? 33.483 60.119 -3.395 1.00 39.70 215 THR B C 1
ATOM 3404 O O . THR B 1 215 ? 33.068 59.012 -3.068 1.00 40.82 215 THR B O 1
ATOM 3408 N N . ILE B 1 216 ? 34.774 60.403 -3.527 1.00 40.80 216 ILE B N 1
ATOM 3409 C CA . ILE B 1 216 ? 35.833 59.462 -3.167 1.00 41.69 216 ILE B CA 1
ATOM 3410 C C . ILE B 1 216 ? 35.706 59.052 -1.684 1.00 41.54 216 ILE B C 1
ATOM 3411 O O . ILE B 1 216 ? 35.762 57.861 -1.343 1.00 42.25 216 ILE B O 1
ATOM 3416 N N . ASN B 1 217 ? 35.500 60.050 -0.830 1.00 40.76 217 ASN B N 1
ATOM 3417 C CA . ASN B 1 217 ? 35.109 59.857 0.547 1.00 41.04 217 ASN B CA 1
ATOM 3418 C C . ASN B 1 217 ? 33.929 58.887 0.718 1.00 40.07 217 ASN B C 1
ATOM 3419 O O . ASN B 1 217 ? 34.055 57.855 1.402 1.00 40.72 217 ASN B O 1
ATOM 3424 N N . ASN B 1 218 ? 32.781 59.245 0.138 1.00 37.41 218 ASN B N 1
ATOM 3425 C CA . ASN B 1 218 ? 31.570 58.458 0.242 1.00 37.09 218 ASN B CA 1
ATOM 3426 C C . ASN B 1 218 ? 31.714 57.054 -0.306 1.00 35.12 218 ASN B C 1
ATOM 3427 O O . ASN B 1 218 ? 31.083 56.163 0.189 1.00 34.32 218 ASN B O 1
ATOM 3432 N N . ILE B 1 219 ? 32.536 56.894 -1.343 1.00 35.17 219 ILE B N 1
ATOM 3433 C CA . ILE B 1 219 ? 32.723 55.607 -2.015 1.00 35.57 219 ILE B CA 1
ATOM 3434 C C . ILE B 1 219 ? 33.435 54.639 -1.067 1.00 35.23 219 ILE B C 1
ATOM 3435 O O . ILE B 1 219 ? 33.043 53.478 -0.944 1.00 33.58 219 ILE B O 1
ATOM 3440 N N . GLU B 1 220 ? 34.481 55.150 -0.413 1.00 34.64 220 GLU B N 1
ATOM 3441 C CA . GLU B 1 220 ? 35.197 54.429 0.634 1.00 35.39 220 GLU B CA 1
ATOM 3442 C C . GLU B 1 220 ? 34.282 54.051 1.804 1.00 33.54 220 GLU B C 1
ATOM 3443 O O . GLU B 1 220 ? 34.247 52.922 2.181 1.00 34.04 220 GLU B O 1
ATOM 3449 N N . GLN B 1 221 ? 33.540 54.996 2.350 1.00 32.81 221 GLN B N 1
ATOM 3450 C CA . GLN B 1 221 ? 32.613 54.714 3.424 1.00 32.43 221 GLN B CA 1
ATOM 3451 C C . GLN B 1 221 ? 31.625 53.613 3.060 1.00 32.23 221 GLN B C 1
ATOM 3452 O O . GLN B 1 221 ? 31.393 52.729 3.820 1.00 32.13 221 GLN B O 1
ATOM 3458 N N . ASN B 1 222 ? 31.075 53.696 1.866 1.00 31.53 222 ASN B N 1
ATOM 3459 C CA . ASN B 1 222 ? 30.102 52.752 1.385 1.00 31.27 222 ASN B CA 1
ATOM 3460 C C . ASN B 1 222 ? 30.764 51.407 1.175 1.00 29.31 222 ASN B C 1
ATOM 3461 O O . ASN B 1 222 ? 30.193 50.429 1.525 1.00 32.21 222 ASN B O 1
ATOM 3466 N N . LEU B 1 223 ? 31.945 51.361 0.572 1.00 29.14 223 LEU B N 1
ATOM 3467 C CA . LEU B 1 223 ? 32.622 50.113 0.308 1.00 28.82 223 LEU B CA 1
ATOM 3468 C C . LEU B 1 223 ? 32.936 49.385 1.627 1.00 28.90 223 LEU B C 1
ATOM 3469 O O . LEU B 1 223 ? 32.734 48.171 1.731 1.00 27.01 223 LEU B O 1
ATOM 3474 N N . PHE B 1 224 ? 33.425 50.158 2.599 1.00 27.52 224 PHE B N 1
ATOM 3475 C CA . PHE B 1 224 ? 33.675 49.639 3.965 1.00 29.48 224 PHE B CA 1
ATOM 3476 C C . PHE B 1 224 ? 32.390 49.028 4.525 1.00 29.46 224 PHE B C 1
ATOM 3477 O O . PHE B 1 224 ? 32.366 47.846 4.878 1.00 29.34 224 PHE B O 1
ATOM 3485 N N . GLU B 1 225 ? 31.327 49.837 4.601 1.00 30.59 225 GLU B N 1
ATOM 3486 C CA . GLU B 1 225 ? 30.016 49.323 5.056 1.00 32.82 225 GLU B CA 1
ATOM 3487 C C . GLU B 1 225 ? 29.545 48.131 4.233 1.00 32.27 225 GLU B C 1
ATOM 3488 O O . GLU B 1 225 ? 28.959 47.204 4.748 1.00 30.71 225 GLU B O 1
ATOM 3494 N N . CYS B 1 226 ? 29.848 48.145 2.951 1.00 36.35 226 CYS B N 1
ATOM 3495 C CA . CYS B 1 226 ? 29.372 47.074 2.096 1.00 36.95 226 CYS B CA 1
ATOM 3496 C C . CYS B 1 226 ? 30.167 45.803 2.376 1.00 37.56 226 CYS B C 1
ATOM 3497 O O . CYS B 1 226 ? 29.619 44.727 2.320 1.00 37.41 226 CYS B O 1
ATOM 3500 N N . GLU B 1 227 ? 31.453 45.948 2.711 1.00 38.62 227 GLU B N 1
ATOM 3501 C CA . GLU B 1 227 ? 32.309 44.801 3.010 1.00 39.58 227 GLU B CA 1
ATOM 3502 C C . GLU B 1 227 ? 31.942 44.184 4.379 1.00 39.94 227 GLU B C 1
ATOM 3503 O O . GLU B 1 227 ? 32.043 42.981 4.567 1.00 39.35 227 GLU B O 1
ATOM 3517 N N . LEU B 1 229 ? 28.885 44.361 5.847 1.00 44.95 229 LEU B N 1
ATOM 3518 C CA . LEU B 1 229 ? 27.652 43.654 5.599 1.00 45.23 229 LEU B CA 1
ATOM 3519 C C . LEU B 1 229 ? 27.925 42.282 4.979 1.00 45.29 229 LEU B C 1
ATOM 3520 O O . LEU B 1 229 ? 27.376 41.275 5.429 1.00 44.88 229 LEU B O 1
ATOM 3525 N N . SER B 1 230 ? 28.795 42.248 3.970 1.00 45.96 230 SER B N 1
ATOM 3526 C CA . SER B 1 230 ? 29.108 41.008 3.241 1.00 46.60 230 SER B CA 1
ATOM 3527 C C . SER B 1 230 ? 29.729 39.937 4.153 1.00 46.75 230 SER B C 1
ATOM 3528 O O . SER B 1 230 ? 29.430 38.744 4.013 1.00 47.64 230 SER B O 1
ATOM 3531 N N . ASN B 1 231 ? 30.579 40.370 5.082 1.00 46.20 231 ASN B N 1
ATOM 3532 C CA . ASN B 1 231 ? 31.134 39.493 6.107 1.00 45.84 231 ASN B CA 1
ATOM 3533 C C . ASN B 1 231 ? 30.073 38.745 6.886 1.00 46.53 231 ASN B C 1
ATOM 3534 O O . ASN B 1 231 ? 30.168 37.546 7.017 1.00 46.99 231 ASN B O 1
ATOM 3539 N N . PHE B 1 232 ? 29.073 39.464 7.387 1.00 48.45 232 PHE B N 1
ATOM 3540 C CA . PHE B 1 232 ? 27.910 38.862 8.050 1.00 50.84 232 PHE B CA 1
ATOM 3541 C C . PHE B 1 232 ? 27.356 37.602 7.373 1.00 52.57 232 PHE B C 1
ATOM 3542 O O . PHE B 1 232 ? 26.706 36.788 8.033 1.00 53.42 232 PHE B O 1
ATOM 3550 N N . LEU B 1 233 ? 27.594 37.464 6.064 1.00 54.88 233 LEU B N 1
ATOM 3551 C CA . LEU B 1 233 ? 27.192 36.283 5.278 1.00 56.45 233 LEU B CA 1
ATOM 3552 C C . LEU B 1 233 ? 28.346 35.285 5.083 1.00 57.36 233 LEU B C 1
ATOM 3553 O O . LEU B 1 233 ? 28.127 34.069 5.095 1.00 58.19 233 LEU B O 1
ATOM 3558 N N . LYS B 1 234 ? 29.560 35.803 4.883 1.00 58.16 234 LYS B N 1
ATOM 3559 C CA . LYS B 1 234 ? 30.751 34.978 4.651 1.00 58.72 234 LYS B CA 1
ATOM 3560 C C . LYS B 1 234 ? 32.042 35.759 4.911 1.00 59.18 234 LYS B C 1
ATOM 3561 O O . LYS B 1 234 ? 32.352 36.731 4.213 1.00 59.68 234 LYS B O 1
#

Organism: Saccharomyces cerevisiae (strain ATCC 204508 / S288c) (NCBI:txid559292)

Sequence (426 aa):
ASVTEQFNDIISLYSTKLEHTSLRQDSPEYQGLLLSTIKKLLNLKTAIFDRLALTIDDVSTASIKFLAVDYYLGLLISRRQSNDSDVAQRQSKLIYLKKSVESFINFLTLLQDYKLLDPLVGEKLGNFKDRYNPQLSELYAQPKNNKDLSGAQLKRKEKIELFQQRNKEISTKLHCLELELELLREELYLRLHHFSLDTINNIEQNLFECELSSNFLKASVTEQFNDIISLYSTKLEHLRQDSPEYQGLLLSTIKKLLNLKTAIFDRLALFSTNETIDDVSTASIKFLAVDYYLGLLISRRQSNDSDVAQRQSKLIYLKKSVESFINFLTLLQDYKLLDPLVGEKLGKNNKDLSGAQLKRKEKIELFQRNKEISTKLHCLELELKNNDEDHDHDELLRELYLRLHHFSLDTINNIEQNLFECELSNFLK

Foldseek 3Di:
DPLLVLLVVLVCCCVPDQVDHPDDLQDCVRLVSLVVSLVSLVVSCCVLCPVVNDLPVVADQSRLLVLCSLLSNLSSLLSHFDPPPDPLVRLVNLVSLLSSLLSLLSSQVSCVVSVLADVLLVCQSVQAPDSSDRALCSNFQAQPDPVRPVSVVRRVVSVVVLVVQLVVVVVVLVVLVVVPVSSSVNSSVSHNSSSVSSVSNNVSNVVSVSVVVSD/DDLLVLVVVLVVCCVPPNVDPDLLDPVNLVSLVVSLVSLVVSCCCVCPVVVPLVPQQEPVSDALSCLLVLCSLLVNLSSLLSHFHNDPDPLVRLVLLVSLVVSLVSLLVSQVSCVSNVLADPVLVVLSVPAPVRLVVVCVVVVPDCVLVVVLVVVVVVLVVLVVVLVPPPVVDPCSVSSSVNSSVSNNSSSVSSVSSSVSVSSSVSVNVVD

GO terms:
  GO:0005829 cytosol (C, IDA)
  GO:0045943 positive regulation of transcription by RNA polymerase I (P, IGI)
  GO:1903432 regulation of TORC1 signaling (P, IGI)
  GO:0045943 positive regulation of transcription by RNA polymerase I (P, IMP)
  GO:1903432 regulation of TORC1 signaling (P, IMP)
  GO:0005515 protein binding (F, IPI)